Protein AF-A0A934EP10-F1 (afdb_monomer)

Secondary structure (DSSP, 8-state):
-----SB--B----EEEEEESSSS--EEEEEEEEEETTEEEEEES-----TT-EEEEEEE-SSSS-EEEEEEEEEEEEEPSTT-EEEEEEEPP--HHHHHHHHHHHHHHHT--GGGGTSB-------------PPP----PPPP----------------------PPP---------PPPPPHHHHHHHHHHH----------------------S---SSSHHHHHHHHHHHHHHHHHHHHHHHHHHHHHHHHHHHHHHT-TT----PPPPPPPPPP-----------------------PPPP--------------PPPP--------PPP---------EEEEEEEESSHHHHHHHHHHHHTT-TT-EEEE-SS-EEEEEEESSHHHHHHHHHHHHHHH----EEEE--

Foldseek 3Di:
DPPDDFWDKDQFWFKKWKFFPPDDTDIAIWIFRIDALFWTKTKGLDPPDDFFTKMWIWAQAPADRDIAIFIWTFHDWDDDPDNIIITIITTDDDDPVSSQSVLVRRCRRRVNDSVNRVDGPPPPVPDDPPPDDDDDDDDDDDDDDDDDDDDDDDDDDDDDDDDDDDDDDDDDDDDDDDDDPDPPVVVVVVVVVPPDPDPPDPDDDDDDPDPDDDDDDPDPPPPVVVVVVVVVVVVVVVVVVVVVVVVVVVVVVVVVVVVVVPPPPPPPPDDDDDDDDDDDDDDDDDDDDDDDDDDDDDDDDDDDDDDDDDDDDDDDDDDDDDDDDDDDDDDDDDPPPPPPPQQWKKKWQDKHQDPVVVVVVQVVVCVVQVQWDWDDDPRIIIIIGTDNDPVRSVVVQVVSCVPVVGGIDMDTDD

Nearest PDB structures (foldseek):
  4rt1-assembly1_A  TM=7.008E-01  e=7.789E-05  Pseudomonas aeruginosa PAO1
  4rt0-assembly1_A  TM=6.721E-01  e=6.984E-05  Pseudomonas aeruginosa PAO1
  4xrn-assembly2_B  TM=7.118E-01  e=2.450E-04  Pseudomonas aeruginosa PAO1
  2vc1-assembly1_B  TM=4.754E-01  e=9.918E-02  Mycobacterium tuberculosis H37Rv
  2w29-assembly1_B  TM=4.720E-01  e=1.234E-01  Mycobacterium tuberculosis H37Rv

pLDDT: mean 71.29, std 24.81, range [30.69, 98.38]

Sequence (414 aa):
MPNRRAFQRFDVITVLEFKLLTAIAATFTGITRNFSYEGFCLETQCVTFEPGDSLEVSLRHPHHDLTVSVPALVVWKKNAEKFAYLMGIKLKETELDTRLRMLEIMSAAGEVPVDSFLSEGSDDGTGKEETGVQIPQLSLQPADKAASEPAETVDVDTGVEAFRDEKPLSIQEGLFTGKKPVSAFDEVLRQAQAEGPDDEDMINDEPLESDMPWPKADAAEEKTAHATNVLTKLIGNRMLIYSSSTLVLLAVLIYTLSLIIKSPDISIKSPVPVPAPSTSPQEEALIRPVPPAEIAGTDKAEAPAVQPPDEQHVSTTESSKPIEQDVPAASQQPPVISVKDDKAQYVQVGAWRNPENAKEMLQKIKELYPDAYLVSGTKLIKVKIPVKDKTQGNRIIKDIEGKFNIKPMLTPEK

Structure (mmCIF, N/CA/C/O backbone):
data_AF-A0A934EP10-F1
#
_entry.id   AF-A0A934EP10-F1
#
loop_
_atom_site.group_PDB
_atom_site.id
_atom_site.type_symbol
_atom_site.label_atom_id
_atom_site.label_alt_id
_atom_site.label_comp_id
_atom_site.label_asym_id
_atom_site.label_entity_id
_atom_site.label_seq_id
_atom_site.pdbx_PDB_ins_code
_atom_site.Cartn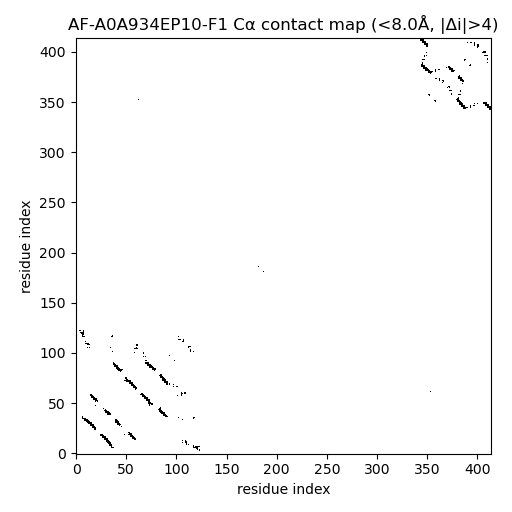_x
_atom_site.Cartn_y
_atom_site.Cartn_z
_atom_site.occupancy
_atom_site.B_iso_or_equiv
_atom_site.auth_seq_id
_atom_site.auth_comp_id
_atom_site.auth_asym_id
_atom_site.auth_atom_id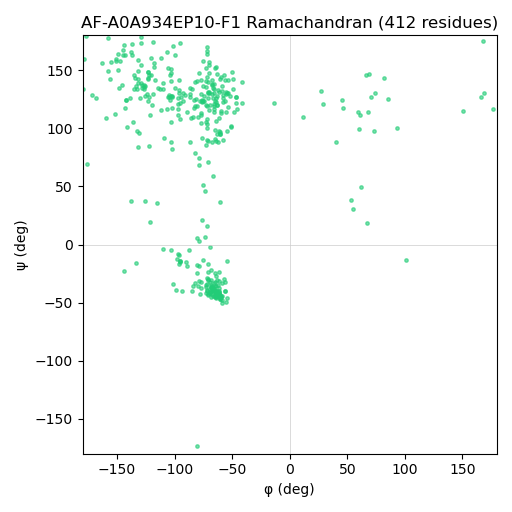
_atom_site.pdbx_PDB_model_num
ATOM 1 N N . MET A 1 1 ? -11.959 -6.421 36.393 1.00 54.28 1 MET A N 1
ATOM 2 C CA . MET A 1 1 ? -10.977 -7.386 35.857 1.00 54.28 1 MET A CA 1
ATOM 3 C C . MET A 1 1 ? -10.060 -6.644 34.898 1.00 54.28 1 MET A C 1
ATOM 5 O O . MET A 1 1 ? -10.582 -5.821 34.151 1.00 54.28 1 MET A O 1
ATOM 9 N N . PRO A 1 2 ? -8.733 -6.833 34.960 1.00 69.25 2 PRO A N 1
ATOM 10 C CA . PRO A 1 2 ? -7.817 -6.200 34.016 1.00 69.25 2 PRO A CA 1
ATOM 11 C C . PRO A 1 2 ? -8.126 -6.687 32.595 1.00 69.25 2 PRO A C 1
ATOM 13 O O . PRO A 1 2 ? -8.324 -7.879 32.375 1.00 69.25 2 PRO A O 1
ATOM 16 N N . ASN A 1 3 ? -8.216 -5.751 31.653 1.00 82.06 3 ASN A N 1
ATOM 17 C CA . ASN A 1 3 ? -8.498 -6.020 30.246 1.00 82.06 3 ASN A CA 1
ATOM 18 C C . ASN A 1 3 ? -7.252 -6.654 29.600 1.00 82.06 3 ASN A C 1
ATOM 20 O O . ASN A 1 3 ? -6.384 -5.939 29.096 1.00 82.06 3 ASN A O 1
ATOM 24 N N . ARG A 1 4 ? -7.116 -7.981 29.720 1.00 84.69 4 ARG A N 1
ATOM 25 C CA . ARG A 1 4 ? -6.056 -8.749 29.054 1.00 84.69 4 ARG A CA 1
ATOM 26 C C . ARG A 1 4 ? -6.342 -8.814 27.557 1.00 84.69 4 ARG A C 1
ATOM 28 O O . ARG A 1 4 ? -7.497 -8.872 27.141 1.00 84.69 4 ARG A O 1
ATOM 35 N N . ARG A 1 5 ? -5.287 -8.768 26.748 1.00 86.31 5 ARG A N 1
ATOM 36 C CA . ARG A 1 5 ? -5.407 -8.850 25.288 1.00 86.31 5 ARG A CA 1
ATOM 37 C C . ARG A 1 5 ? -5.699 -10.298 24.898 1.00 86.31 5 ARG A C 1
ATOM 39 O O . ARG A 1 5 ? -5.059 -11.194 25.427 1.00 86.31 5 ARG A O 1
ATOM 46 N N . ALA A 1 6 ? -6.634 -10.507 23.974 1.00 90.12 6 ALA A N 1
ATOM 47 C CA . ALA A 1 6 ? -6.948 -11.842 23.460 1.00 90.12 6 ALA A CA 1
ATOM 48 C C . ALA A 1 6 ? -5.926 -12.330 22.415 1.00 90.12 6 ALA A C 1
ATOM 50 O O . ALA A 1 6 ? -5.645 -13.521 22.326 1.00 90.12 6 ALA A O 1
ATOM 51 N N . PHE A 1 7 ? -5.339 -11.403 21.651 1.00 91.69 7 PHE A N 1
ATOM 52 C CA . PHE A 1 7 ? -4.449 -11.714 20.530 1.00 91.69 7 PHE A CA 1
ATOM 53 C C . PHE A 1 7 ? -3.078 -11.066 20.696 1.00 91.69 7 PHE A C 1
ATOM 55 O O . PHE A 1 7 ? -2.964 -9.917 21.148 1.00 91.69 7 PHE A O 1
ATOM 62 N N . GLN A 1 8 ? -2.046 -11.797 20.274 1.00 93.12 8 GLN A N 1
ATOM 63 C CA . GLN A 1 8 ? -0.685 -11.287 20.178 1.00 93.12 8 GLN A CA 1
ATOM 64 C C . GLN A 1 8 ? -0.605 -10.147 19.149 1.00 93.12 8 GLN A C 1
ATOM 66 O O . GLN A 1 8 ? -1.341 -10.107 18.160 1.00 93.12 8 GLN A O 1
ATOM 71 N N . ARG A 1 9 ? 0.274 -9.175 19.416 1.00 95.06 9 ARG A N 1
ATOM 72 C CA . ARG A 1 9 ? 0.557 -8.057 18.512 1.00 95.06 9 ARG A CA 1
ATOM 73 C C . ARG A 1 9 ? 1.951 -8.204 17.940 1.00 95.06 9 ARG A C 1
ATOM 75 O O . ARG A 1 9 ? 2.881 -8.502 18.678 1.00 95.06 9 ARG A O 1
ATOM 82 N N . PHE A 1 10 ? 2.067 -7.909 16.657 1.00 96.25 10 PHE A N 1
ATOM 83 C CA . PHE A 1 10 ? 3.323 -7.907 15.926 1.00 96.25 10 PHE A CA 1
ATOM 84 C C . PHE A 1 10 ? 3.604 -6.496 15.429 1.00 96.25 10 PHE A C 1
ATOM 86 O O . PHE A 1 10 ? 2.681 -5.793 15.003 1.00 96.25 10 PHE A O 1
ATOM 93 N N . ASP A 1 11 ? 4.864 -6.082 15.466 1.00 96.94 11 ASP A N 1
ATOM 94 C CA . ASP A 1 11 ? 5.296 -4.771 14.986 1.00 96.94 11 ASP A CA 1
ATOM 95 C C . ASP A 1 11 ? 5.412 -4.778 13.457 1.00 96.94 11 ASP A C 1
ATOM 97 O O . ASP A 1 11 ? 6.489 -4.837 12.873 1.00 96.94 11 ASP A O 1
ATOM 101 N N . VAL A 1 12 ? 4.254 -4.749 12.797 1.00 95.81 12 VAL A N 1
ATOM 102 C CA . VAL A 1 12 ? 4.137 -4.718 11.337 1.00 95.81 12 VAL A CA 1
ATOM 103 C C . VAL A 1 12 ? 3.934 -3.281 10.874 1.00 95.81 12 VAL A C 1
ATOM 105 O O . VAL A 1 12 ? 2.944 -2.635 11.238 1.00 95.81 12 VAL A O 1
ATOM 108 N N . ILE A 1 13 ? 4.851 -2.792 10.037 1.00 96.00 13 ILE A N 1
ATOM 109 C CA . ILE A 1 13 ? 4.809 -1.444 9.465 1.00 96.00 13 ILE A CA 1
ATOM 110 C C . ILE A 1 13 ? 4.337 -1.519 8.014 1.00 96.00 13 ILE A C 1
ATOM 112 O O . ILE A 1 13 ? 5.092 -1.887 7.118 1.00 96.00 13 ILE A O 1
ATOM 116 N N . THR A 1 14 ? 3.094 -1.113 7.764 1.00 95.38 14 THR A N 1
ATOM 117 C CA . THR A 1 14 ? 2.531 -1.005 6.416 1.00 95.38 14 THR A CA 1
ATOM 118 C C . THR A 1 14 ? 1.839 0.336 6.205 1.00 95.38 14 THR A C 1
ATOM 120 O O . THR A 1 14 ? 1.321 0.946 7.143 1.00 95.38 14 THR A O 1
ATOM 123 N N . VAL A 1 15 ? 1.853 0.816 4.961 1.00 95.62 15 VAL A N 1
ATOM 124 C CA . VAL A 1 15 ? 1.136 2.028 4.555 1.00 95.62 15 VAL A CA 1
ATOM 125 C C . VAL A 1 15 ? -0.284 1.637 4.180 1.00 95.62 15 VAL A C 1
ATOM 127 O O . VAL A 1 15 ? -0.488 0.736 3.368 1.00 95.62 15 VAL A O 1
ATOM 130 N N . LEU A 1 16 ? -1.260 2.344 4.735 1.00 97.06 16 LEU A N 1
ATOM 131 C CA . LEU A 1 16 ? -2.670 2.111 4.457 1.00 97.06 16 LEU A CA 1
ATOM 132 C C . LEU A 1 16 ? -3.398 3.398 4.086 1.00 97.06 16 LEU A C 1
ATOM 134 O O . LEU A 1 16 ? -2.994 4.504 4.456 1.00 97.06 16 LEU A O 1
ATOM 138 N N . GLU A 1 17 ? -4.479 3.227 3.339 1.00 97.50 17 GLU A N 1
ATOM 139 C CA . GLU A 1 17 ? -5.422 4.282 2.988 1.00 97.50 17 GLU A CA 1
ATOM 140 C C . GLU A 1 17 ? -6.674 4.117 3.849 1.00 97.50 17 GLU A C 1
ATOM 142 O O . GLU A 1 17 ? -7.053 2.999 4.184 1.00 97.50 17 GLU A O 1
ATOM 147 N N . PHE A 1 18 ? -7.328 5.202 4.245 1.00 96.56 18 PHE A N 1
ATOM 148 C CA . PHE A 1 18 ? -8.564 5.111 5.016 1.00 96.56 18 PHE A CA 1
ATOM 149 C C . PHE A 1 18 ? -9.510 6.271 4.738 1.00 96.56 18 PHE A C 1
ATOM 151 O O . PHE A 1 18 ? -9.088 7.380 4.404 1.00 96.56 18 PHE A O 1
ATOM 158 N N . LYS A 1 19 ? -10.808 5.998 4.858 1.00 95.81 19 LYS A N 1
ATOM 159 C CA . LYS A 1 19 ? -11.891 6.944 4.573 1.00 95.81 19 LYS A CA 1
ATOM 160 C C . LYS A 1 19 ? -12.859 6.986 5.744 1.00 95.81 19 LYS A C 1
ATOM 162 O O . LYS A 1 19 ? -13.189 5.947 6.315 1.00 95.81 19 LYS A O 1
ATOM 167 N N . LEU A 1 20 ? -13.319 8.181 6.101 1.00 94.44 20 LEU A N 1
ATOM 168 C CA . LEU A 1 20 ? -14.369 8.344 7.102 1.00 94.44 20 LEU A CA 1
ATOM 169 C C . LEU A 1 20 ? -15.723 8.006 6.464 1.00 94.44 20 LEU A C 1
ATOM 171 O O . LEU A 1 20 ? -16.043 8.539 5.405 1.00 94.44 20 LEU A O 1
ATOM 175 N N . LEU A 1 21 ? -16.521 7.145 7.099 1.00 92.31 21 LEU A N 1
ATOM 176 C CA . LEU A 1 21 ? -17.813 6.722 6.538 1.00 92.31 21 LEU A CA 1
ATOM 177 C C . LEU A 1 21 ? -18.928 7.765 6.728 1.00 92.31 21 LEU A C 1
ATOM 179 O O . LEU A 1 21 ? -19.949 7.701 6.051 1.00 92.31 21 LEU A O 1
ATOM 183 N N . THR A 1 22 ? -18.756 8.714 7.652 1.00 86.12 22 THR A N 1
ATOM 184 C CA . THR A 1 22 ? -19.791 9.683 8.052 1.00 86.12 22 THR A CA 1
ATOM 185 C C . THR A 1 22 ? -19.711 11.030 7.332 1.00 86.12 22 THR A C 1
ATOM 187 O O . THR A 1 22 ? -20.669 11.799 7.395 1.00 86.12 22 THR A O 1
ATOM 190 N N . ALA A 1 23 ? -18.605 11.340 6.650 1.00 77.94 23 ALA A N 1
ATOM 191 C CA . ALA A 1 23 ? -18.378 12.641 6.023 1.00 77.94 23 ALA A CA 1
ATOM 192 C C . ALA A 1 23 ? -17.962 12.512 4.552 1.00 77.94 23 ALA A C 1
ATOM 194 O O . ALA A 1 23 ? -17.724 11.420 4.043 1.00 77.94 23 ALA A O 1
ATOM 195 N N . ILE A 1 24 ? -17.873 13.661 3.872 1.00 75.56 24 ILE A N 1
ATOM 196 C CA . ILE A 1 24 ? -17.391 13.781 2.490 1.00 75.56 24 ILE A CA 1
ATOM 197 C C . ILE A 1 24 ? -16.094 12.975 2.345 1.00 75.56 24 ILE A C 1
ATOM 199 O O . ILE A 1 24 ? -15.171 13.156 3.138 1.00 75.56 24 ILE A O 1
ATOM 203 N N . ALA A 1 25 ? -16.069 12.087 1.345 1.00 76.69 25 ALA A N 1
ATOM 204 C CA . ALA A 1 25 ? -15.118 10.990 1.152 1.00 76.69 25 ALA A CA 1
ATOM 205 C C . ALA A 1 25 ? -13.669 11.435 0.861 1.00 76.69 25 ALA A C 1
ATOM 207 O O . ALA A 1 25 ? -13.086 11.102 -0.173 1.00 76.69 25 ALA A O 1
ATOM 208 N N . ALA A 1 26 ? -13.061 12.189 1.773 1.00 91.88 26 ALA A N 1
ATOM 209 C CA . ALA A 1 26 ? -11.630 12.415 1.773 1.00 91.88 26 ALA A CA 1
ATOM 210 C C . ALA A 1 26 ? -10.924 11.091 2.093 1.00 91.88 26 ALA A C 1
ATOM 212 O O . ALA A 1 26 ? -11.273 10.387 3.043 1.00 91.88 26 ALA A O 1
ATOM 213 N N . THR A 1 27 ? -9.945 10.746 1.259 1.00 95.31 27 THR A N 1
ATOM 214 C CA . THR A 1 27 ? -9.073 9.593 1.486 1.00 95.31 27 THR A CA 1
ATOM 215 C C . THR A 1 27 ? -7.819 10.081 2.184 1.00 95.31 27 THR A C 1
ATOM 217 O O . THR A 1 27 ? -7.170 11.018 1.721 1.00 95.31 27 THR A O 1
ATOM 220 N N . PHE A 1 28 ? -7.495 9.450 3.302 1.00 95.94 28 PHE A N 1
ATOM 221 C CA . PHE A 1 28 ? -6.326 9.749 4.112 1.00 95.94 28 PHE A CA 1
ATOM 222 C C . PHE A 1 28 ? -5.341 8.587 4.046 1.00 95.94 28 PHE A C 1
ATOM 224 O O . PHE A 1 28 ? -5.708 7.465 3.706 1.00 95.94 28 PHE A O 1
ATOM 231 N N . THR A 1 29 ? -4.086 8.856 4.388 1.00 96.94 29 THR A N 1
ATOM 232 C CA . THR A 1 29 ? -3.020 7.852 4.443 1.00 96.94 29 THR A CA 1
ATOM 233 C C . THR A 1 29 ? -2.396 7.808 5.829 1.00 96.94 29 THR A C 1
ATOM 235 O O . THR A 1 29 ? -2.318 8.825 6.529 1.00 96.94 29 THR A O 1
ATOM 238 N N . GLY A 1 30 ? -1.938 6.631 6.234 1.00 96.81 30 GLY A N 1
ATOM 239 C CA . GLY A 1 30 ? -1.273 6.422 7.514 1.00 96.81 30 GLY A CA 1
ATOM 240 C C . GLY A 1 30 ? -0.405 5.175 7.501 1.00 96.81 30 GLY A C 1
ATOM 241 O O . GLY A 1 30 ? -0.322 4.475 6.492 1.00 96.81 30 GLY A O 1
ATOM 242 N N . ILE A 1 31 ? 0.272 4.934 8.618 1.00 96.69 31 ILE A N 1
ATOM 243 C CA . ILE A 1 31 ? 1.222 3.834 8.781 1.00 96.69 31 ILE A CA 1
ATOM 244 C C . ILE A 1 31 ? 0.823 3.017 10.008 1.00 96.69 31 ILE A C 1
ATOM 246 O O . ILE A 1 31 ? 0.497 3.586 11.049 1.00 96.69 31 ILE A O 1
ATOM 250 N N . THR A 1 32 ? 0.847 1.692 9.914 1.00 97.44 32 THR A N 1
ATOM 251 C CA . THR A 1 32 ? 0.655 0.828 11.085 1.00 97.44 32 THR A CA 1
ATOM 252 C C . THR A 1 32 ? 1.926 0.769 11.931 1.00 97.44 32 THR A C 1
ATOM 254 O O . THR A 1 32 ? 3.036 0.736 11.407 1.00 97.44 32 THR A O 1
ATOM 257 N N . ARG A 1 33 ? 1.780 0.761 13.257 1.00 96.31 33 ARG A N 1
ATOM 258 C CA . ARG A 1 33 ? 2.892 0.534 14.199 1.00 96.31 33 ARG A CA 1
ATOM 259 C C . ARG A 1 33 ? 2.938 -0.898 14.707 1.00 96.31 33 ARG A C 1
ATOM 261 O O . ARG A 1 33 ? 4.011 -1.454 14.862 1.00 96.31 33 ARG A O 1
ATOM 268 N N . ASN A 1 34 ? 1.764 -1.458 14.970 1.00 96.25 34 ASN A N 1
ATOM 269 C CA . ASN A 1 34 ? 1.581 -2.855 15.325 1.00 96.25 34 ASN A CA 1
ATOM 270 C C . ASN A 1 34 ? 0.246 -3.349 14.789 1.00 96.25 34 ASN A C 1
ATOM 272 O O . ASN A 1 34 ? -0.662 -2.545 14.570 1.00 96.25 34 ASN A O 1
ATOM 276 N N . PHE A 1 35 ? 0.130 -4.658 14.619 1.00 97.06 35 PHE A N 1
ATOM 277 C CA . PHE A 1 35 ? -1.041 -5.335 14.088 1.00 97.06 35 PHE A CA 1
ATOM 278 C C . PHE A 1 35 ? -1.381 -6.578 14.922 1.00 97.06 35 PHE A C 1
ATOM 280 O O . PHE A 1 35 ? -0.498 -7.253 15.446 1.00 97.06 35 PHE A O 1
ATOM 287 N N . SER A 1 36 ? -2.674 -6.864 15.048 1.00 95.81 36 SER A N 1
ATOM 288 C CA . SER A 1 36 ? -3.255 -8.081 15.625 1.00 95.81 36 SER A CA 1
ATOM 289 C C . SER A 1 36 ? -4.531 -8.439 14.868 1.00 95.81 36 SER A C 1
ATOM 291 O O . SER A 1 36 ? -5.089 -7.598 14.162 1.00 95.81 36 SER A O 1
ATOM 293 N N . TYR A 1 37 ? -5.044 -9.649 15.081 1.00 93.69 37 TYR A N 1
ATOM 294 C CA . TYR A 1 37 ? -6.259 -10.130 14.421 1.00 93.69 37 TYR A CA 1
ATOM 295 C C . TYR A 1 37 ? -7.495 -9.226 14.627 1.00 93.69 37 TYR A C 1
ATOM 297 O O . TYR A 1 37 ? -8.321 -9.082 13.728 1.00 93.69 37 TYR A O 1
ATOM 305 N N . GLU A 1 38 ? -7.614 -8.559 15.780 1.00 95.50 38 GLU A N 1
ATOM 306 C CA . GLU A 1 38 ? -8.748 -7.670 16.092 1.00 95.50 38 GLU A CA 1
ATOM 307 C C . GLU A 1 38 ? -8.550 -6.206 15.683 1.00 95.50 38 GLU A C 1
ATOM 309 O O . GLU A 1 38 ? -9.499 -5.416 15.714 1.00 95.50 38 GLU A O 1
ATOM 314 N N . GLY A 1 39 ? -7.325 -5.785 15.375 1.00 97.00 39 GLY A N 1
ATOM 315 C CA . GLY A 1 39 ? -7.019 -4.363 15.296 1.00 97.00 39 GLY A CA 1
ATOM 316 C C . GLY A 1 39 ? -5.542 -4.029 15.220 1.00 97.00 39 GLY A C 1
ATOM 317 O O . GLY A 1 39 ? -4.672 -4.888 15.336 1.00 97.00 39 GLY A O 1
ATOM 318 N N . PHE A 1 40 ? -5.256 -2.745 15.054 1.00 97.62 40 PHE A N 1
ATOM 319 C CA . PHE A 1 40 ? -3.898 -2.239 14.881 1.00 97.62 40 PHE A CA 1
ATOM 320 C C . PHE A 1 40 ? -3.746 -0.822 15.439 1.00 97.62 40 PHE A C 1
ATOM 322 O O . PHE A 1 40 ? -4.727 -0.126 15.711 1.00 97.62 40 PHE A O 1
ATOM 329 N N . CYS A 1 41 ? -2.501 -0.394 15.630 1.00 97.69 41 CYS A N 1
ATOM 330 C CA . CYS A 1 41 ? -2.171 0.987 15.970 1.00 97.69 41 CYS A CA 1
ATOM 331 C C . CYS A 1 41 ? -1.828 1.759 14.692 1.00 97.69 41 CYS A C 1
ATOM 333 O O . CYS A 1 41 ? -0.915 1.367 13.966 1.00 97.69 41 CYS A O 1
ATOM 335 N N . LEU A 1 42 ? -2.558 2.838 14.424 1.00 97.62 42 LEU A N 1
ATOM 336 C CA . LEU A 1 42 ? -2.409 3.700 13.258 1.00 97.62 42 LEU A CA 1
ATOM 337 C C . LEU A 1 42 ? -1.695 4.993 13.635 1.00 97.62 42 LEU A C 1
ATOM 339 O O . LEU A 1 42 ? -2.146 5.713 14.521 1.00 97.62 42 LEU A O 1
ATOM 343 N N . GLU A 1 43 ? -0.642 5.330 12.906 1.00 97.38 43 GLU A N 1
ATOM 344 C CA . GLU A 1 43 ? -0.019 6.645 12.928 1.00 97.38 43 GLU A CA 1
ATOM 345 C C . GLU A 1 43 ? -0.439 7.459 11.705 1.00 97.38 43 GLU A C 1
ATOM 347 O O . GLU A 1 43 ? -0.307 7.017 10.560 1.00 97.38 43 GLU A O 1
ATOM 352 N N . THR A 1 44 ? -0.943 8.670 11.931 1.00 96.69 44 THR A N 1
ATOM 353 C CA . THR A 1 44 ? -1.333 9.585 10.852 1.00 96.69 44 THR A CA 1
ATOM 354 C C . THR A 1 44 ? -1.189 11.043 11.273 1.00 96.69 44 THR A C 1
ATOM 356 O O . THR A 1 44 ? -1.184 11.371 12.454 1.00 96.69 44 THR A O 1
ATOM 359 N N . GLN A 1 45 ? -1.109 11.942 10.295 1.00 95.38 45 GLN A N 1
ATOM 360 C CA . GLN A 1 45 ? -1.140 13.391 10.515 1.00 95.38 45 GLN A CA 1
ATOM 361 C C . GLN A 1 45 ? -2.572 13.948 10.531 1.00 95.38 45 GLN A C 1
ATOM 363 O O . GLN A 1 45 ? -2.775 15.138 10.770 1.00 95.38 45 GLN A O 1
ATOM 368 N N . CYS A 1 46 ? -3.580 13.111 10.258 1.00 91.06 46 CYS A N 1
ATOM 369 C CA . CYS A 1 46 ? -4.958 13.568 10.199 1.00 91.06 46 CYS A CA 1
ATOM 370 C C . CYS A 1 46 ? -5.551 13.797 11.597 1.00 91.06 46 CYS A C 1
ATOM 372 O O . CYS A 1 46 ? -5.587 12.893 12.431 1.00 91.06 46 CYS A O 1
ATOM 374 N N . VAL A 1 47 ? -6.051 15.014 11.830 1.00 89.75 47 VAL A N 1
ATOM 375 C CA . VAL A 1 47 ? -6.601 15.450 13.125 1.00 89.75 47 VAL A CA 1
ATOM 376 C C . VAL A 1 47 ? -8.095 15.150 13.258 1.00 89.75 47 VAL A C 1
ATOM 378 O O . VAL A 1 47 ? -8.608 15.150 14.370 1.00 89.75 47 VAL A O 1
ATOM 381 N N . THR A 1 48 ? -8.800 14.903 12.152 1.00 91.56 48 THR A N 1
ATOM 382 C CA . THR A 1 48 ? -10.273 14.958 12.106 1.00 91.56 48 THR A CA 1
ATOM 383 C C . THR A 1 48 ? -10.988 13.778 12.753 1.00 91.56 48 THR A C 1
ATOM 385 O O . THR A 1 48 ? -12.191 13.859 12.945 1.00 91.56 48 THR A O 1
ATOM 388 N N . PHE A 1 49 ? -10.282 12.689 13.051 1.00 93.62 49 PHE A N 1
ATOM 389 C CA . PHE A 1 49 ? -10.882 11.461 13.570 1.00 93.62 49 PHE A CA 1
ATOM 390 C C . PHE A 1 49 ? -11.014 11.502 15.085 1.00 93.62 49 PHE A C 1
ATOM 392 O O . PHE A 1 49 ? -10.046 11.837 15.764 1.00 93.62 49 PHE A O 1
ATOM 399 N N . GLU A 1 50 ? -12.159 11.102 15.616 1.00 95.88 50 GLU A N 1
ATOM 400 C CA . GLU A 1 50 ? -12.418 10.985 17.047 1.00 95.88 50 GLU A CA 1
ATOM 401 C C . GLU A 1 50 ? -12.728 9.530 17.445 1.00 95.88 50 GLU A C 1
ATOM 403 O O . GLU A 1 50 ? -13.191 8.733 16.623 1.00 95.88 50 GLU A O 1
ATOM 408 N N . PRO A 1 51 ? -12.454 9.124 18.701 1.00 97.56 51 PRO A N 1
ATOM 409 C CA . PRO A 1 51 ? -12.867 7.814 19.198 1.00 97.56 51 PRO A CA 1
ATOM 410 C C . PRO A 1 51 ? -14.376 7.588 19.012 1.00 97.56 51 PRO A C 1
ATOM 412 O O . PRO A 1 51 ? -15.189 8.420 19.402 1.00 97.56 51 PRO A O 1
ATOM 415 N N . GLY A 1 52 ? -14.746 6.447 18.435 1.00 97.19 52 GLY A N 1
ATOM 416 C CA . GLY A 1 52 ? -16.113 6.109 18.033 1.00 97.19 52 GLY A CA 1
ATOM 417 C C . GLY A 1 52 ? -16.387 6.287 16.537 1.00 97.19 52 GLY A C 1
ATOM 418 O O . GLY A 1 52 ? -17.376 5.745 16.038 1.00 97.19 52 GLY A O 1
ATOM 419 N N . ASP A 1 53 ? -15.506 6.963 15.798 1.00 96.81 53 ASP A N 1
ATOM 420 C CA . ASP A 1 53 ? -15.671 7.127 14.357 1.00 96.81 53 ASP A CA 1
ATOM 421 C C . ASP A 1 53 ? -15.544 5.796 13.616 1.00 96.81 53 ASP A C 1
ATOM 423 O O . ASP A 1 53 ? -14.626 5.001 13.845 1.00 96.81 53 ASP A O 1
ATOM 427 N N . SER A 1 54 ? -16.476 5.569 12.688 1.00 96.94 54 SER A N 1
ATOM 428 C CA . SER A 1 54 ? -16.433 4.437 11.765 1.00 96.94 54 SER A CA 1
ATOM 429 C C . SER A 1 54 ? -15.696 4.826 10.491 1.00 96.94 54 SER A C 1
ATOM 431 O O . SER A 1 54 ? -16.028 5.815 9.836 1.00 96.94 54 SER A O 1
ATOM 433 N N . LEU A 1 55 ? -14.721 4.009 10.121 1.00 96.75 55 LEU A N 1
ATOM 434 C CA . LEU A 1 55 ? -13.870 4.227 8.960 1.00 96.75 55 LEU A CA 1
ATOM 435 C C . LEU A 1 55 ? -13.762 2.960 8.117 1.00 96.75 55 LEU A C 1
ATOM 437 O O . LEU A 1 55 ? -13.992 1.854 8.599 1.00 96.75 55 LEU A O 1
ATOM 441 N N . GLU A 1 56 ? -13.404 3.131 6.856 1.00 97.44 56 GLU A N 1
ATOM 442 C CA . GLU A 1 56 ? -13.039 2.050 5.948 1.00 97.44 56 GLU A CA 1
ATOM 44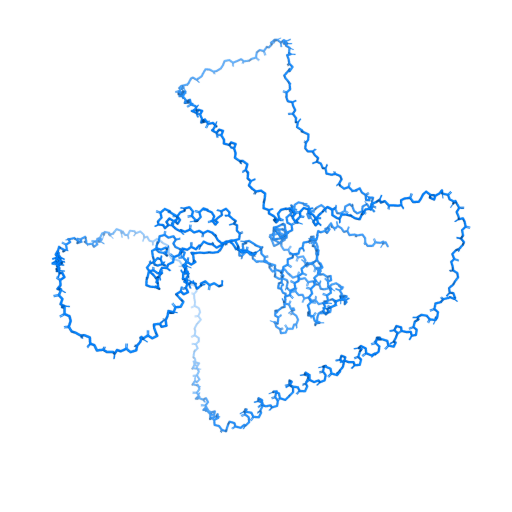3 C C . GLU A 1 56 ? -11.526 2.096 5.737 1.00 97.44 56 GLU A C 1
ATOM 445 O O . GLU A 1 56 ? -11.003 3.088 5.229 1.00 97.44 56 GLU A O 1
ATOM 450 N N . VAL A 1 57 ? -10.821 1.047 6.161 1.00 97.62 57 VAL A N 1
ATOM 451 C CA . VAL A 1 57 ? -9.372 0.888 5.976 1.00 97.62 57 VAL A CA 1
ATOM 452 C C . VAL A 1 57 ? -9.137 0.111 4.697 1.00 97.62 57 VAL A C 1
ATOM 454 O O . VAL A 1 57 ? -9.707 -0.955 4.532 1.00 97.62 57 VAL A O 1
ATOM 457 N N . SER A 1 58 ? -8.268 0.589 3.820 1.00 97.69 58 SER A N 1
ATOM 458 C CA . SER A 1 58 ? -7.799 -0.133 2.641 1.00 97.69 58 SER A CA 1
ATOM 459 C C . SER A 1 58 ? -6.320 -0.478 2.799 1.00 97.69 58 SER A C 1
ATOM 461 O O . SER A 1 58 ? -5.457 0.399 2.881 1.00 97.69 58 SER A O 1
ATOM 463 N N . LEU A 1 59 ? -6.043 -1.775 2.861 1.00 97.06 59 LEU A N 1
ATOM 464 C CA . LEU A 1 59 ? -4.720 -2.367 3.010 1.00 97.06 59 LEU A CA 1
ATOM 465 C C . LEU A 1 59 ? -4.221 -2.834 1.647 1.00 97.06 59 LEU A C 1
ATOM 467 O O . LEU A 1 59 ? -4.967 -3.471 0.906 1.00 97.06 59 LEU A O 1
ATOM 471 N N . ARG A 1 60 ? -2.961 -2.542 1.321 1.00 96.50 60 ARG A N 1
ATOM 472 C CA . ARG A 1 60 ? -2.321 -2.946 0.062 1.00 96.50 60 ARG A CA 1
ATOM 473 C C . ARG A 1 60 ? -1.184 -3.920 0.319 1.00 96.50 60 ARG A C 1
ATOM 475 O O . ARG A 1 60 ? -0.350 -3.677 1.189 1.00 96.50 60 ARG A O 1
ATOM 482 N N . HIS A 1 61 ? -1.123 -4.987 -0.471 1.00 96.50 61 HIS A N 1
ATOM 483 C CA . HIS A 1 61 ? -0.031 -5.948 -0.389 1.00 96.50 61 HIS A CA 1
ATOM 484 C C . HIS A 1 61 ? 1.302 -5.302 -0.814 1.00 96.50 61 HIS A C 1
ATOM 486 O O . HIS A 1 61 ? 1.366 -4.610 -1.834 1.00 96.50 61 HIS A O 1
ATOM 492 N N . PRO A 1 62 ? 2.418 -5.561 -0.111 1.00 92.81 62 PRO A N 1
ATOM 493 C CA . PRO A 1 62 ? 3.727 -4.982 -0.440 1.00 92.81 62 PRO A CA 1
ATOM 494 C C . PRO A 1 62 ? 4.363 -5.506 -1.739 1.00 92.81 62 PRO A C 1
ATOM 496 O O . PRO A 1 62 ? 5.430 -5.038 -2.133 1.00 92.81 62 PRO A O 1
ATOM 499 N N . HIS A 1 63 ? 3.739 -6.448 -2.443 1.00 92.50 63 HIS A N 1
ATOM 500 C CA . HIS A 1 63 ? 4.344 -7.174 -3.575 1.00 92.50 63 HIS A CA 1
ATOM 501 C C . HIS A 1 63 ? 3.357 -7.483 -4.703 1.00 92.50 63 HIS A C 1
ATOM 503 O O . HIS A 1 63 ? 3.788 -7.643 -5.842 1.00 92.50 63 HIS A O 1
ATOM 509 N N . HIS A 1 64 ? 2.058 -7.512 -4.406 1.00 92.81 64 HIS A N 1
ATOM 510 C CA . HIS A 1 64 ? 0.993 -7.801 -5.358 1.00 92.81 64 HIS A CA 1
ATOM 511 C C . HIS A 1 64 ? 0.024 -6.621 -5.434 1.00 92.81 64 HIS A C 1
ATOM 513 O O . HIS A 1 64 ? -0.076 -5.837 -4.492 1.00 92.81 64 HIS A O 1
ATOM 519 N N . ASP A 1 65 ? -0.752 -6.534 -6.512 1.00 93.25 65 ASP A N 1
ATOM 520 C CA . ASP A 1 65 ? -1.827 -5.539 -6.656 1.00 93.25 65 ASP A CA 1
ATOM 521 C C . ASP A 1 65 ? -3.086 -5.907 -5.840 1.00 93.25 65 ASP A C 1
ATOM 523 O O . ASP A 1 65 ? -4.193 -5.434 -6.104 1.00 93.25 65 ASP A O 1
ATOM 527 N N . LEU A 1 66 ? -2.927 -6.753 -4.818 1.00 95.06 66 LEU A N 1
ATOM 528 C CA . LEU A 1 66 ? -3.987 -7.139 -3.901 1.00 95.06 66 LEU A CA 1
ATOM 529 C C . LEU A 1 66 ? -4.275 -5.984 -2.935 1.00 95.06 66 LEU A C 1
ATOM 531 O O . LEU A 1 66 ? -3.389 -5.499 -2.228 1.00 95.06 66 LEU A O 1
ATOM 535 N N . THR A 1 67 ? -5.535 -5.554 -2.906 1.00 96.75 67 THR A N 1
ATOM 536 C CA . THR A 1 67 ? -6.044 -4.545 -1.972 1.00 96.75 67 THR A CA 1
ATOM 537 C C . THR A 1 67 ? -7.262 -5.106 -1.249 1.00 96.75 67 THR A C 1
ATOM 539 O O . THR A 1 67 ? -8.124 -5.713 -1.882 1.00 96.75 67 THR A O 1
ATOM 542 N N . VAL A 1 68 ? -7.337 -4.902 0.064 1.00 97.50 68 VAL A N 1
ATOM 543 C CA . VAL A 1 68 ? -8.454 -5.350 0.904 1.00 97.50 68 VAL A CA 1
ATOM 544 C C . VAL A 1 68 ? -9.006 -4.159 1.673 1.00 97.50 68 VAL A C 1
ATOM 546 O O . VAL A 1 68 ? -8.247 -3.462 2.345 1.00 97.50 68 VAL A O 1
ATOM 549 N N . SER A 1 69 ? -10.318 -3.942 1.587 1.00 97.38 69 SER A N 1
ATOM 550 C CA . SER A 1 69 ? -11.017 -2.882 2.317 1.00 97.38 69 SER A CA 1
ATOM 551 C C . SER A 1 69 ? -11.815 -3.475 3.478 1.00 97.38 69 SER A C 1
ATOM 553 O O . SER A 1 69 ? -12.587 -4.412 3.292 1.00 97.38 69 SER A O 1
ATOM 555 N N . VAL A 1 70 ? -11.602 -2.954 4.687 1.00 97.62 70 VAL A N 1
ATOM 556 C CA . VAL A 1 70 ? -12.148 -3.486 5.939 1.00 97.62 70 VAL A CA 1
ATOM 557 C C . VAL A 1 70 ? -12.802 -2.357 6.741 1.00 97.62 70 VAL A C 1
ATOM 559 O O . VAL A 1 70 ? -12.146 -1.348 7.026 1.00 97.62 70 VAL A O 1
ATOM 562 N N . PRO A 1 71 ? -14.075 -2.498 7.151 1.00 97.44 71 PRO A N 1
ATOM 563 C CA . PRO A 1 71 ? -14.701 -1.560 8.067 1.00 97.44 71 PRO A CA 1
ATOM 564 C C . PRO A 1 71 ? -14.055 -1.650 9.454 1.00 97.44 71 PRO A C 1
ATOM 566 O O . PRO A 1 71 ? -13.816 -2.730 9.993 1.00 97.44 71 PRO A O 1
ATOM 569 N N . ALA A 1 72 ? -13.808 -0.501 10.066 1.00 97.94 72 ALA A N 1
ATOM 570 C CA . ALA A 1 72 ? -13.141 -0.391 11.351 1.00 97.94 72 ALA A CA 1
ATOM 571 C C . ALA A 1 72 ? -13.713 0.756 12.197 1.00 97.94 72 ALA A C 1
ATOM 573 O O . ALA A 1 72 ? -14.557 1.539 11.752 1.00 97.94 72 ALA A O 1
ATOM 574 N N . LEU A 1 73 ? -13.274 0.815 13.450 1.00 97.88 73 LEU A N 1
ATOM 575 C CA . LEU A 1 73 ? -13.698 1.772 14.462 1.00 97.88 73 LEU A CA 1
ATOM 576 C C . LEU A 1 73 ? -12.473 2.357 15.171 1.00 97.88 73 LEU A C 1
ATOM 578 O O . LEU A 1 73 ? -11.595 1.607 15.605 1.00 97.88 73 LEU A O 1
ATOM 582 N N . VAL A 1 74 ? -12.429 3.678 15.345 1.00 98.00 74 VAL A N 1
ATOM 583 C CA . VAL A 1 74 ? -11.430 4.316 16.216 1.00 98.00 74 VAL A CA 1
ATOM 584 C C . VAL A 1 74 ? -11.799 4.039 17.673 1.00 98.00 74 VAL A C 1
ATOM 586 O O . VAL A 1 74 ? -12.868 4.425 18.129 1.00 98.00 74 VAL A O 1
ATOM 589 N N . VAL A 1 75 ? -10.927 3.377 18.428 1.00 98.00 75 VAL A N 1
ATOM 590 C CA . VAL A 1 75 ? -11.149 3.058 19.851 1.00 98.00 75 VAL A CA 1
ATOM 591 C C . VAL A 1 75 ? -10.546 4.117 20.762 1.00 98.00 75 VAL A C 1
ATOM 593 O O . VAL A 1 75 ? -11.130 4.477 21.779 1.00 98.00 75 VAL A O 1
ATOM 596 N N . TRP A 1 76 ? -9.361 4.609 20.417 1.00 97.81 76 TRP A N 1
ATOM 597 C CA . TRP A 1 76 ? -8.675 5.648 21.174 1.00 97.81 76 TRP A CA 1
ATOM 598 C C . TRP A 1 76 ? -7.795 6.476 20.247 1.00 97.81 76 TRP A C 1
ATOM 600 O O . TRP A 1 76 ? -7.382 6.009 19.187 1.00 97.81 76 TRP A O 1
ATOM 610 N N . LYS A 1 77 ? -7.486 7.698 20.678 1.00 97.50 77 LYS A N 1
ATOM 611 C CA . LYS A 1 77 ? -6.608 8.644 19.991 1.00 97.50 77 LYS A CA 1
ATOM 612 C C . LYS A 1 77 ? -5.665 9.267 21.010 1.00 97.50 77 LYS A C 1
ATOM 614 O O . LYS A 1 77 ? -6.091 9.671 22.089 1.00 97.50 77 LYS A O 1
ATOM 619 N N . LYS A 1 78 ? -4.382 9.337 20.674 1.00 97.19 78 LYS A N 1
ATOM 620 C CA . LYS A 1 78 ? -3.330 9.943 21.487 1.00 97.19 78 LYS A CA 1
ATOM 621 C C . LYS A 1 78 ? -2.478 10.845 20.602 1.00 97.19 78 LYS A C 1
ATOM 623 O O . LYS A 1 78 ? -2.113 10.469 19.492 1.00 97.19 78 LYS A O 1
ATOM 628 N N . ASN A 1 79 ? -2.154 12.032 21.101 1.00 96.44 79 ASN A N 1
ATOM 629 C CA . ASN A 1 79 ? -1.198 12.911 20.439 1.00 96.44 79 ASN A CA 1
ATOM 630 C C . ASN A 1 79 ? 0.210 12.313 20.589 1.00 96.44 79 ASN A C 1
ATOM 632 O O . ASN A 1 79 ? 0.614 11.973 21.705 1.00 96.44 79 ASN A O 1
ATOM 636 N N . ALA A 1 80 ? 0.915 12.130 19.479 1.00 92.56 80 ALA A N 1
ATOM 637 C CA . ALA A 1 80 ? 2.294 11.668 19.466 1.00 92.56 80 ALA A CA 1
ATOM 638 C C . ALA A 1 80 ? 3.248 12.844 19.235 1.00 92.56 80 ALA A C 1
ATOM 640 O O . ALA A 1 80 ? 2.850 13.975 18.952 1.00 92.56 80 ALA A O 1
ATOM 641 N N . GLU A 1 81 ? 4.543 12.595 19.380 1.00 87.25 81 GLU A N 1
ATOM 642 C CA . GLU A 1 81 ? 5.535 13.620 19.086 1.00 87.25 81 GLU A CA 1
ATOM 643 C C . GLU A 1 81 ? 5.520 13.982 17.589 1.00 87.25 81 GLU A C 1
ATOM 645 O O . GLU A 1 81 ? 5.203 13.160 16.732 1.00 87.25 81 GLU A O 1
ATOM 650 N N . LYS A 1 82 ? 5.898 15.224 17.258 1.00 81.12 82 LYS A N 1
ATOM 651 C CA . LYS A 1 82 ? 6.153 15.675 15.873 1.00 81.12 82 LYS A CA 1
ATOM 652 C C . LYS A 1 82 ? 4.940 15.612 14.922 1.00 81.12 82 LYS A C 1
ATOM 654 O O . LYS A 1 82 ? 5.070 15.186 13.780 1.00 81.12 82 LYS A O 1
ATOM 659 N N . PHE A 1 83 ? 3.795 16.152 15.352 1.00 78.00 83 PHE A N 1
ATOM 660 C CA . PHE A 1 83 ? 2.597 16.367 14.512 1.00 78.00 83 PHE A CA 1
ATOM 661 C C . PHE A 1 83 ? 1.892 15.087 14.033 1.00 78.00 83 PHE A C 1
ATOM 663 O O . PHE A 1 83 ? 1.098 15.136 13.093 1.00 78.00 83 PHE A O 1
ATOM 670 N N . ALA A 1 84 ? 2.154 13.959 14.687 1.00 91.38 84 ALA A N 1
ATOM 671 C CA . ALA A 1 84 ? 1.462 12.707 14.434 1.00 91.38 84 ALA A CA 1
ATOM 672 C C . ALA A 1 84 ? 0.419 12.420 15.524 1.00 91.38 84 ALA A C 1
ATOM 674 O O . ALA A 1 84 ? 0.566 12.802 16.685 1.00 91.38 84 ALA A O 1
ATOM 675 N N . TYR A 1 85 ? -0.632 11.707 15.145 1.00 96.38 85 TYR A N 1
ATOM 676 C CA . TYR A 1 85 ? -1.620 11.125 16.038 1.00 96.38 85 TYR A CA 1
ATOM 677 C C . TYR A 1 85 ? -1.492 9.613 15.970 1.00 96.38 85 TYR A C 1
ATOM 679 O O . TYR A 1 85 ? -1.424 9.038 14.882 1.00 96.38 85 TYR A O 1
ATOM 687 N N . LEU A 1 86 ? -1.484 8.982 17.140 1.00 97.19 86 LEU A N 1
ATOM 688 C CA . LEU A 1 86 ? -1.624 7.542 17.278 1.00 97.19 86 LEU A CA 1
ATOM 689 C C . LEU A 1 86 ? -3.083 7.221 17.563 1.00 97.19 86 LEU A C 1
ATOM 691 O O . LEU A 1 86 ? -3.693 7.811 18.456 1.00 97.19 86 LEU A O 1
ATOM 695 N N . MET A 1 87 ? -3.637 6.277 16.819 1.00 98.00 87 MET A N 1
ATOM 696 C CA . MET A 1 87 ? -5.003 5.812 16.981 1.00 98.00 87 MET A CA 1
ATOM 697 C C . MET A 1 87 ? -5.038 4.302 17.142 1.00 98.00 87 MET A C 1
ATOM 699 O O . MET A 1 87 ? -4.418 3.567 16.378 1.00 98.00 87 MET A O 1
ATOM 703 N N . GLY A 1 88 ? -5.800 3.827 18.120 1.00 98.00 88 GLY A N 1
ATOM 704 C CA . GLY A 1 88 ? -6.147 2.418 18.217 1.00 98.00 88 GLY A CA 1
ATOM 705 C C . GLY A 1 88 ? -7.326 2.127 17.316 1.00 98.00 88 GLY A C 1
ATOM 706 O O . GLY A 1 88 ? -8.406 2.664 17.547 1.00 98.00 88 GLY A O 1
ATOM 707 N N . ILE A 1 89 ? -7.134 1.273 16.320 1.00 98.19 89 ILE A N 1
ATOM 708 C CA . ILE A 1 89 ? -8.170 0.883 15.370 1.00 98.19 89 ILE A CA 1
ATOM 709 C C . ILE A 1 89 ? -8.636 -0.530 15.711 1.00 98.19 89 ILE A C 1
ATOM 711 O O . ILE A 1 89 ? -7.817 -1.444 15.808 1.00 98.19 89 ILE A O 1
ATOM 715 N N . LYS A 1 90 ? -9.947 -0.711 15.888 1.00 97.94 90 LYS A N 1
ATOM 716 C CA . LYS A 1 90 ? -10.588 -2.023 16.022 1.00 97.94 90 LYS A CA 1
ATOM 717 C C . LYS A 1 90 ? -11.296 -2.369 14.724 1.00 97.94 90 LYS A C 1
ATOM 719 O O . LYS A 1 90 ? -12.135 -1.605 14.252 1.00 97.94 90 LYS A O 1
ATOM 724 N N . LEU A 1 91 ? -10.962 -3.516 14.159 1.00 97.44 91 LEU A N 1
ATOM 725 C CA . LEU A 1 91 ? -11.605 -4.028 12.959 1.00 97.44 91 LEU A CA 1
ATOM 726 C C . LEU A 1 91 ? -13.012 -4.503 13.316 1.00 97.44 91 LEU A C 1
ATOM 728 O O . LEU A 1 91 ? -13.220 -5.150 14.346 1.00 97.44 91 LEU A O 1
ATOM 732 N N . LYS A 1 92 ? -13.995 -4.161 12.483 1.00 97.25 92 LYS A N 1
ATOM 733 C CA . LYS A 1 92 ? -15.329 -4.743 12.614 1.00 97.25 92 LYS A CA 1
ATOM 734 C C . LYS A 1 92 ? -15.303 -6.174 12.089 1.00 97.25 92 LYS A C 1
ATOM 736 O O . LYS A 1 92 ? -14.424 -6.570 11.320 1.00 97.25 92 LYS A O 1
ATOM 741 N N . GLU A 1 93 ? -16.270 -6.959 12.542 1.00 93.44 93 GLU A N 1
ATOM 742 C CA . GLU A 1 93 ? -16.447 -8.310 12.039 1.00 93.44 93 GLU A CA 1
ATOM 743 C C . GLU A 1 93 ? -16.675 -8.286 10.526 1.00 93.44 93 GLU A C 1
ATOM 745 O O . GLU A 1 93 ? -17.429 -7.469 10.001 1.00 93.44 93 GLU A O 1
ATOM 750 N N . THR A 1 94 ? -15.934 -9.144 9.839 1.00 94.56 94 THR A N 1
ATOM 751 C CA . THR A 1 94 ? -15.887 -9.251 8.385 1.00 94.56 94 THR A CA 1
ATOM 752 C C . THR A 1 94 ? -15.910 -10.715 7.997 1.00 94.56 94 THR A C 1
ATOM 754 O O . THR A 1 94 ? -15.665 -11.596 8.825 1.00 94.56 94 THR A O 1
ATOM 757 N N . GLU A 1 95 ? -16.217 -10.970 6.729 1.00 96.50 95 GLU A N 1
ATOM 758 C CA . GLU A 1 95 ? -16.190 -12.311 6.160 1.00 96.50 95 GLU A CA 1
ATOM 759 C C . GLU A 1 95 ? -14.804 -12.953 6.309 1.00 96.50 95 GLU A C 1
ATOM 761 O O . GLU A 1 95 ? -13.771 -12.281 6.219 1.00 96.50 95 GLU A O 1
ATOM 766 N N . LEU A 1 96 ? -14.783 -14.274 6.509 1.00 94.62 96 LEU A N 1
ATOM 767 C CA . LEU A 1 96 ? -13.554 -15.038 6.733 1.00 94.62 96 LEU A CA 1
ATOM 768 C C . LEU A 1 96 ? -12.536 -14.854 5.595 1.00 94.62 96 LEU A C 1
ATOM 770 O O . LEU A 1 96 ? -11.355 -14.680 5.870 1.00 94.62 96 LEU A O 1
ATOM 774 N N . ASP A 1 97 ? -12.990 -14.813 4.338 1.00 96.38 97 ASP A N 1
ATOM 775 C CA . ASP A 1 97 ? -12.129 -14.571 3.168 1.00 96.38 97 ASP A CA 1
ATOM 776 C C . ASP A 1 97 ? -11.422 -13.207 3.250 1.00 96.38 97 ASP A C 1
ATOM 778 O O . ASP A 1 97 ? -10.208 -13.112 3.075 1.00 96.38 97 ASP A O 1
ATOM 782 N N . THR A 1 98 ? -12.151 -12.151 3.627 1.00 96.38 98 THR A N 1
ATOM 783 C CA . THR A 1 98 ? -11.580 -10.807 3.822 1.00 96.38 98 THR A CA 1
ATOM 784 C C . THR A 1 98 ? -10.521 -10.810 4.924 1.00 96.38 98 THR A C 1
ATOM 786 O O . THR A 1 98 ? -9.455 -10.207 4.772 1.00 96.38 98 THR A O 1
ATOM 789 N N . ARG A 1 99 ? -10.785 -11.521 6.027 1.00 95.00 99 ARG A N 1
ATOM 790 C CA . ARG A 1 99 ? -9.830 -11.656 7.134 1.00 95.00 99 ARG A CA 1
ATOM 791 C C . ARG A 1 99 ? -8.572 -12.415 6.723 1.00 95.00 99 ARG A C 1
ATOM 793 O O . ARG A 1 99 ? -7.479 -11.967 7.051 1.00 95.00 99 ARG A O 1
ATOM 800 N N . LEU A 1 100 ? -8.709 -13.514 5.982 1.00 95.25 100 LEU A N 1
ATOM 801 C CA . LEU A 1 100 ? -7.568 -14.294 5.497 1.00 95.25 100 LEU A CA 1
ATOM 802 C C . LEU A 1 100 ? -6.683 -13.468 4.557 1.00 95.25 100 LEU A C 1
ATOM 804 O O . LEU A 1 100 ? -5.471 -13.434 4.747 1.00 95.25 100 LEU A O 1
ATOM 808 N N . ARG A 1 101 ? -7.274 -12.709 3.626 1.00 96.94 101 ARG A N 1
ATOM 809 C CA . ARG A 1 101 ? -6.507 -11.812 2.741 1.00 96.94 101 ARG A CA 1
ATOM 810 C C . ARG A 1 101 ? -5.813 -10.685 3.502 1.00 96.94 101 ARG A C 1
ATOM 812 O O . ARG A 1 101 ? -4.711 -10.278 3.150 1.00 96.94 101 ARG A O 1
ATOM 819 N N . MET A 1 102 ? -6.444 -10.162 4.551 1.00 96.75 102 MET A N 1
ATOM 820 C CA . MET A 1 102 ? -5.805 -9.183 5.428 1.00 96.75 102 MET A CA 1
ATOM 821 C C . MET A 1 102 ? -4.592 -9.787 6.148 1.00 96.75 102 MET A C 1
ATOM 823 O O . MET A 1 102 ? -3.546 -9.141 6.211 1.00 96.75 102 MET A O 1
ATOM 827 N N . LEU A 1 103 ? -4.723 -11.007 6.677 1.00 96.25 103 LEU A N 1
ATOM 828 C CA . LEU A 1 103 ? -3.617 -11.714 7.319 1.00 96.25 103 LEU A CA 1
ATOM 829 C C . LEU A 1 103 ? -2.481 -12.001 6.340 1.00 96.25 103 LEU A C 1
ATOM 831 O O . LEU A 1 103 ? -1.330 -11.799 6.700 1.00 96.25 103 LEU A O 1
ATOM 835 N N . GLU A 1 104 ? -2.789 -12.381 5.102 1.00 96.69 104 GLU A N 1
ATOM 836 C CA . GLU A 1 104 ? -1.798 -12.552 4.036 1.00 96.69 104 GLU A CA 1
ATOM 837 C C . GLU A 1 104 ? -1.018 -11.252 3.776 1.00 96.69 104 GLU A C 1
ATOM 839 O O . GLU A 1 104 ? 0.212 -11.253 3.780 1.00 96.69 104 GLU A O 1
ATOM 844 N N . ILE A 1 105 ? -1.714 -10.112 3.651 1.00 96.81 105 ILE A N 1
ATOM 845 C CA . ILE A 1 105 ? -1.074 -8.797 3.468 1.00 96.81 105 ILE A CA 1
ATOM 846 C C . ILE A 1 105 ? -0.153 -8.449 4.645 1.00 96.81 105 ILE A C 1
ATOM 848 O O . ILE A 1 105 ? 0.960 -7.964 4.432 1.00 96.81 105 ILE A O 1
ATOM 852 N N . MET A 1 106 ? -0.611 -8.662 5.880 1.00 96.06 106 MET A N 1
ATOM 853 C CA . MET A 1 106 ? 0.151 -8.317 7.086 1.00 96.06 106 MET A CA 1
ATOM 854 C C . MET A 1 106 ? 1.322 -9.268 7.323 1.00 96.06 106 MET A C 1
ATOM 856 O O . MET A 1 106 ? 2.396 -8.822 7.717 1.00 96.06 106 MET A O 1
ATOM 860 N N . SER A 1 107 ? 1.133 -10.550 7.017 1.00 96.19 107 SER A N 1
ATOM 861 C CA . SER A 1 107 ? 2.176 -11.570 7.015 1.00 96.19 107 SER A CA 1
ATOM 862 C C . SER A 1 107 ? 3.292 -11.196 6.047 1.00 96.19 107 SER A C 1
ATOM 864 O O . SER A 1 107 ? 4.450 -11.112 6.449 1.00 96.19 107 SER A O 1
ATOM 866 N N . ALA A 1 108 ? 2.943 -10.845 4.807 1.00 96.12 108 ALA A N 1
ATOM 867 C CA . ALA A 1 108 ? 3.913 -10.415 3.807 1.00 96.12 108 ALA A CA 1
ATOM 868 C C . ALA A 1 108 ? 4.609 -9.093 4.169 1.00 96.12 108 ALA A C 1
ATOM 870 O O . ALA A 1 108 ? 5.763 -8.891 3.809 1.00 96.12 108 ALA A O 1
ATOM 871 N N . ALA A 1 109 ? 3.922 -8.175 4.857 1.00 95.38 109 ALA A N 1
ATOM 872 C CA . ALA A 1 109 ? 4.504 -6.897 5.267 1.00 95.38 109 ALA A CA 1
ATOM 873 C C . ALA A 1 109 ? 5.442 -7.015 6.478 1.00 95.38 109 ALA A C 1
ATOM 875 O O . ALA A 1 109 ? 6.380 -6.230 6.589 1.00 95.38 109 ALA A O 1
ATOM 876 N N . GLY A 1 110 ? 5.164 -7.947 7.392 1.00 95.25 110 GLY A N 1
ATOM 877 C CA . GLY A 1 110 ? 5.928 -8.139 8.626 1.00 95.25 110 GLY A CA 1
ATOM 878 C C . GLY A 1 110 ? 6.887 -9.325 8.614 1.00 95.25 110 GLY A C 1
ATOM 879 O O . GLY A 1 110 ? 7.576 -9.520 9.605 1.00 95.25 110 GLY A O 1
ATOM 880 N N . GLU A 1 111 ? 6.889 -10.132 7.549 1.00 95.81 111 GLU A N 1
ATOM 881 C CA . GLU A 1 111 ? 7.575 -11.434 7.494 1.00 95.81 111 GLU A CA 1
ATOM 882 C C . GLU A 1 111 ? 7.149 -12.380 8.642 1.00 95.81 111 GLU A C 1
ATOM 884 O O . GLU A 1 111 ? 7.911 -13.227 9.102 1.00 95.81 111 GLU A O 1
ATOM 889 N N . VAL A 1 112 ? 5.900 -12.244 9.107 1.00 95.38 112 VAL A N 1
ATOM 890 C CA . VAL A 1 112 ? 5.326 -13.032 10.210 1.00 95.38 112 VAL A CA 1
ATOM 891 C C . VAL A 1 112 ? 4.421 -14.122 9.637 1.00 95.38 112 VAL A C 1
ATOM 893 O O . VAL A 1 112 ? 3.521 -13.782 8.869 1.00 95.38 112 VAL A O 1
ATOM 896 N N . PRO A 1 113 ? 4.572 -15.409 9.996 1.00 95.56 113 PRO A N 1
ATOM 897 C CA . PRO A 1 113 ? 3.667 -16.465 9.541 1.00 95.56 113 PRO A CA 1
ATOM 898 C C . PRO A 1 113 ? 2.199 -16.178 9.891 1.00 95.56 113 PRO A C 1
ATOM 900 O O . PRO A 1 113 ? 1.893 -15.686 10.976 1.00 95.56 113 PRO A O 1
ATOM 903 N N . VAL A 1 114 ? 1.272 -16.516 8.988 1.00 94.19 114 VAL A N 1
ATOM 904 C CA . VAL A 1 114 ? -0.174 -16.272 9.180 1.00 94.19 114 VAL A CA 1
ATOM 905 C C . VAL A 1 114 ? -0.695 -16.911 10.474 1.00 94.19 114 VAL A C 1
ATOM 907 O O . VAL A 1 114 ? -1.461 -16.283 11.207 1.00 94.19 114 VAL A O 1
ATOM 910 N N . ASP A 1 115 ? -0.225 -18.116 10.794 1.00 92.69 115 ASP A N 1
ATOM 911 C CA . ASP A 1 115 ? -0.654 -18.872 11.974 1.00 92.69 115 ASP A CA 1
ATOM 912 C C . ASP A 1 115 ? -0.285 -18.174 13.292 1.00 92.69 115 ASP A C 1
ATOM 914 O O . ASP A 1 115 ? -0.997 -18.306 14.288 1.00 92.69 115 ASP A O 1
ATOM 918 N N . SER A 1 116 ? 0.773 -17.356 13.296 1.00 92.44 116 SER A N 1
ATOM 919 C CA . SER A 1 116 ? 1.195 -16.583 14.468 1.00 92.44 116 SER A CA 1
ATOM 920 C C . SER A 1 116 ? 0.202 -15.481 14.844 1.00 92.44 116 SER A C 1
ATOM 922 O O . SER A 1 116 ? 0.181 -15.047 15.988 1.00 92.44 116 SER A O 1
ATOM 924 N N . PHE A 1 117 ? -0.653 -15.024 13.924 1.00 90.94 117 PHE A N 1
ATOM 925 C CA . PHE A 1 117 ? -1.708 -14.057 14.255 1.00 90.94 117 PHE A CA 1
ATOM 926 C C . PHE A 1 117 ? -2.935 -14.704 14.900 1.00 90.94 117 PHE A C 1
ATOM 928 O O . PHE A 1 117 ? -3.758 -13.997 15.486 1.00 90.94 117 PHE A O 1
ATOM 935 N N . LEU A 1 118 ? -3.075 -16.023 14.757 1.00 90.44 118 LEU A N 1
ATOM 936 C CA . LEU A 1 118 ? -4.206 -16.798 15.258 1.00 90.44 118 LEU A CA 1
ATOM 937 C C . LEU A 1 118 ? -3.915 -17.456 16.608 1.00 90.44 118 LEU A C 1
ATOM 939 O O . LEU A 1 118 ? -4.835 -17.998 17.219 1.00 90.44 118 LEU A O 1
ATOM 943 N N . SER A 1 119 ? -2.669 -17.408 17.088 1.00 86.75 119 SER A N 1
ATOM 944 C CA . SER A 1 119 ? -2.348 -17.860 18.434 1.00 86.75 119 SER A CA 1
ATOM 945 C C . SER A 1 119 ? -3.063 -16.976 19.457 1.00 86.75 119 SER A C 1
ATOM 947 O O . SER A 1 119 ? -2.950 -15.744 19.454 1.00 86.75 119 SER A O 1
ATOM 949 N N . GLU A 1 120 ? -3.823 -17.613 20.351 1.00 83.69 120 GLU A N 1
ATOM 950 C CA . GLU A 1 120 ? -4.320 -16.927 21.537 1.00 83.69 120 GLU A CA 1
ATOM 951 C C . GLU A 1 120 ? -3.114 -16.402 22.311 1.00 83.69 120 GLU A C 1
ATOM 953 O O . GLU A 1 120 ? -2.161 -17.133 22.596 1.00 83.69 120 GLU A O 1
ATOM 958 N N . GLY A 1 121 ? -3.134 -15.101 22.598 1.00 69.06 121 GLY A N 1
ATOM 959 C CA . GLY A 1 121 ? -2.053 -14.453 23.313 1.00 69.06 121 GLY A CA 1
ATOM 960 C C . GLY A 1 121 ? -1.975 -15.022 24.722 1.00 69.06 121 GLY A C 1
ATOM 961 O O . GLY A 1 121 ? -2.708 -14.585 25.607 1.00 69.06 121 GLY A O 1
ATOM 962 N N . SER A 1 122 ? -1.061 -15.964 24.947 1.00 63.97 122 SER A N 1
ATOM 963 C CA . SER A 1 122 ? -0.610 -16.340 26.283 1.00 63.97 122 SER A CA 1
ATOM 964 C C . SER A 1 122 ? 0.243 -15.194 26.830 1.00 63.97 122 SER A C 1
ATOM 966 O O . SER A 1 122 ? 1.461 -15.300 26.929 1.00 63.97 122 SER A O 1
ATOM 968 N N . ASP A 1 123 ? -0.395 -14.068 27.160 1.00 59.97 123 ASP A N 1
ATOM 969 C CA . ASP A 1 123 ? 0.201 -12.927 27.872 1.00 59.97 123 ASP A CA 1
ATOM 970 C C . ASP A 1 123 ? 0.408 -13.287 29.357 1.00 59.97 123 ASP A C 1
ATOM 972 O O . ASP A 1 123 ? 0.028 -12.566 30.284 1.00 59.97 123 ASP A O 1
ATOM 976 N N . ASP A 1 124 ? 0.964 -14.473 29.595 1.00 60.62 124 ASP A N 1
ATOM 977 C CA . ASP A 1 124 ? 1.606 -14.812 30.847 1.00 60.62 124 ASP A CA 1
ATOM 978 C C . ASP A 1 124 ? 2.946 -14.093 30.782 1.00 60.62 124 ASP A C 1
ATOM 980 O O . ASP A 1 124 ? 3.893 -14.611 30.200 1.00 60.62 124 ASP A O 1
ATOM 984 N N . GLY A 1 125 ? 2.987 -12.863 31.307 1.00 56.66 125 GLY A N 1
ATOM 985 C CA . GLY A 1 125 ? 4.117 -11.919 31.293 1.00 56.66 125 GLY A CA 1
ATOM 986 C C . GLY A 1 125 ? 5.407 -12.394 31.979 1.00 56.66 125 GLY A C 1
ATOM 987 O O . GLY A 1 125 ? 6.105 -11.610 32.616 1.00 56.66 125 GLY A O 1
ATOM 988 N N . THR A 1 126 ? 5.732 -13.674 31.861 1.00 48.69 126 THR A N 1
ATOM 989 C CA . THR A 1 126 ? 7.002 -14.279 32.216 1.00 48.69 126 THR A CA 1
ATOM 990 C C . THR A 1 126 ? 7.901 -14.132 30.997 1.00 48.69 126 THR A C 1
ATOM 992 O O . THR A 1 126 ? 7.906 -14.986 30.113 1.00 48.69 126 THR A O 1
ATOM 995 N N . GLY A 1 127 ? 8.612 -13.007 30.913 1.00 46.12 127 GLY A N 1
ATOM 996 C CA . GLY A 1 127 ? 9.604 -12.763 29.870 1.00 46.12 127 GLY A CA 1
ATOM 997 C C . GLY A 1 127 ? 10.636 -13.887 29.838 1.00 46.12 127 GLY A C 1
ATOM 998 O O . GLY A 1 127 ? 11.574 -13.900 30.629 1.00 46.12 127 GLY A O 1
ATOM 999 N N . LYS A 1 128 ? 10.448 -14.849 28.936 1.00 44.22 128 LYS A N 1
ATOM 1000 C CA . LYS A 1 128 ? 11.528 -15.693 28.448 1.00 44.22 128 LYS A CA 1
ATOM 1001 C C . LYS A 1 128 ? 12.016 -15.045 27.167 1.00 44.22 128 LYS A C 1
ATOM 1003 O O . LYS A 1 128 ? 11.309 -15.063 26.165 1.00 44.22 128 LYS A O 1
ATOM 1008 N N . GLU A 1 129 ? 13.200 -14.445 27.239 1.00 41.28 129 GLU A N 1
ATOM 1009 C CA . GLU A 1 129 ? 14.011 -14.165 26.060 1.00 41.28 129 GLU A CA 1
ATOM 1010 C C . GLU A 1 129 ? 14.057 -15.423 25.189 1.00 41.28 129 GLU A C 1
ATOM 1012 O O . GLU A 1 129 ? 14.487 -16.491 25.639 1.00 41.28 129 GLU A O 1
ATOM 1017 N N . GLU A 1 130 ? 13.607 -15.303 23.943 1.00 41.25 130 GLU A N 1
ATOM 1018 C CA . GLU A 1 130 ? 13.896 -16.284 22.905 1.00 41.25 130 GLU A CA 1
ATOM 1019 C C . GLU A 1 130 ? 15.408 -16.282 22.655 1.00 41.25 130 GLU A C 1
ATOM 1021 O O . GLU A 1 130 ? 15.945 -15.547 21.830 1.00 41.25 130 GLU A O 1
ATOM 1026 N N . THR A 1 131 ? 16.115 -17.121 23.409 1.00 35.69 131 THR A N 1
ATOM 1027 C CA . THR A 1 131 ? 17.463 -17.559 23.059 1.00 35.69 131 THR A CA 1
ATOM 1028 C C . THR A 1 131 ? 17.350 -18.395 21.787 1.00 35.69 131 THR A C 1
ATOM 1030 O O . THR A 1 131 ? 16.621 -19.387 21.756 1.00 35.69 131 THR A O 1
ATOM 1033 N N . GLY A 1 132 ? 18.049 -17.964 20.736 1.00 36.53 132 GLY A N 1
ATOM 1034 C CA . GLY A 1 132 ? 17.983 -18.539 19.397 1.00 36.53 132 GLY A CA 1
ATOM 1035 C C . GLY A 1 132 ? 18.062 -20.066 19.371 1.00 36.53 132 GLY A C 1
ATOM 1036 O O . GLY A 1 132 ? 19.002 -20.679 19.881 1.00 36.53 132 GLY A O 1
ATOM 1037 N N . VAL A 1 133 ? 17.077 -20.679 18.717 1.00 38.59 133 VAL A N 1
ATOM 1038 C CA . VAL A 1 133 ? 17.083 -22.104 18.393 1.00 38.59 133 VAL A CA 1
ATOM 1039 C C . VAL A 1 133 ? 18.117 -22.338 17.292 1.00 38.59 133 VAL A C 1
ATOM 1041 O O . VAL A 1 133 ? 17.867 -22.107 16.110 1.00 38.59 133 VAL A O 1
ATOM 1044 N N . GLN A 1 134 ? 19.297 -22.814 17.689 1.00 34.34 134 GLN A N 1
ATOM 1045 C CA . GLN A 1 134 ? 20.166 -23.578 16.800 1.00 34.34 134 GLN A CA 1
ATOM 1046 C C . GLN A 1 134 ? 19.471 -24.904 16.478 1.00 34.34 134 GLN A C 1
ATOM 1048 O O . GLN A 1 134 ? 19.075 -25.644 17.377 1.00 34.34 134 GLN A O 1
ATOM 1053 N N . ILE A 1 135 ? 19.325 -25.197 15.189 1.00 35.06 135 ILE A N 1
ATOM 1054 C CA . ILE A 1 135 ? 18.807 -26.465 14.669 1.00 35.06 135 ILE A CA 1
ATOM 1055 C C . ILE A 1 135 ? 19.811 -27.580 15.021 1.00 35.06 135 ILE A C 1
ATOM 1057 O O . ILE A 1 135 ? 20.950 -27.518 14.550 1.00 35.06 135 ILE A O 1
ATOM 1061 N N . PRO A 1 136 ? 19.443 -28.617 15.799 1.00 34.06 136 PRO A N 1
ATOM 1062 C CA . PRO A 1 136 ? 20.315 -29.763 16.012 1.00 34.06 136 PRO A CA 1
ATOM 1063 C C . PRO A 1 136 ? 20.386 -30.606 14.738 1.00 34.06 136 PRO A C 1
ATOM 1065 O O . PRO A 1 136 ? 19.387 -31.136 14.252 1.00 34.06 136 PRO A O 1
ATOM 1068 N N . GLN A 1 137 ? 21.596 -30.733 14.206 1.00 36.06 137 GLN A N 1
ATOM 1069 C CA . GLN A 1 137 ? 21.936 -31.615 13.100 1.00 36.06 137 GLN A CA 1
ATOM 1070 C C . GLN A 1 137 ? 21.725 -33.076 13.545 1.00 36.06 137 GLN A C 1
ATOM 1072 O O . GLN A 1 137 ? 22.495 -33.610 14.345 1.00 36.06 137 GLN A O 1
ATOM 1077 N N . LEU A 1 138 ? 20.658 -33.720 13.061 1.00 31.64 138 LEU A N 1
ATOM 1078 C CA . LEU A 1 138 ? 20.383 -35.132 13.332 1.00 31.64 138 LEU A CA 1
ATOM 1079 C C . LEU A 1 138 ? 21.391 -36.002 12.560 1.00 31.64 138 LEU A C 1
ATOM 1081 O O . LEU A 1 138 ? 21.295 -36.176 11.346 1.00 31.64 138 LEU A O 1
ATOM 1085 N N . SER A 1 139 ? 22.377 -36.529 13.282 1.00 31.44 139 SER A N 1
ATOM 1086 C CA . SER A 1 139 ? 23.304 -37.558 12.812 1.00 31.44 139 SER A CA 1
ATOM 1087 C C . SER A 1 139 ? 22.605 -38.920 12.834 1.00 31.44 139 SER A C 1
ATOM 1089 O O . SER A 1 139 ? 22.262 -39.436 13.897 1.00 31.44 139 SER A O 1
ATOM 1091 N N . LEU A 1 140 ? 22.373 -39.494 11.653 1.00 33.53 140 LEU A N 1
ATOM 1092 C CA . LEU A 1 140 ? 21.949 -40.881 11.473 1.00 33.53 140 LEU A CA 1
ATOM 1093 C C . LEU A 1 140 ? 23.174 -41.797 11.609 1.00 33.53 140 LEU A C 1
ATOM 1095 O O . LEU A 1 140 ? 24.030 -41.826 10.726 1.00 33.53 140 LEU A O 1
ATOM 1099 N N . GLN A 1 141 ? 23.238 -42.570 12.694 1.00 38.97 141 GLN A N 1
ATOM 1100 C CA . GLN A 1 141 ? 24.035 -43.798 12.750 1.00 38.97 141 GLN A CA 1
ATOM 1101 C C . GLN A 1 141 ? 23.117 -45.023 12.611 1.00 38.97 141 GLN A C 1
ATOM 1103 O O . GLN A 1 141 ? 22.024 -45.024 13.182 1.00 38.97 141 GLN A O 1
ATOM 1108 N N . PRO A 1 142 ? 23.542 -46.069 11.879 1.00 40.84 142 PRO A N 1
ATOM 1109 C CA . PRO A 1 142 ? 22.784 -47.302 11.733 1.00 40.84 142 PRO A CA 1
ATOM 1110 C C . PRO A 1 142 ? 23.068 -48.248 12.906 1.00 40.84 142 PRO A C 1
ATOM 1112 O O . PRO A 1 142 ? 24.221 -48.471 13.273 1.00 40.84 142 PRO A O 1
ATOM 1115 N N . ALA A 1 143 ? 22.012 -48.830 13.473 1.00 40.44 143 ALA A N 1
ATOM 1116 C CA . ALA A 1 143 ? 22.116 -49.942 14.406 1.00 40.44 143 ALA A CA 1
ATOM 1117 C C . ALA A 1 143 ? 21.762 -51.249 13.687 1.00 40.44 143 ALA A C 1
ATOM 1119 O O . ALA A 1 143 ? 20.638 -51.440 13.223 1.00 40.44 143 ALA A O 1
ATOM 1120 N N . ASP A 1 144 ? 22.741 -52.146 13.626 1.00 41.47 144 ASP A N 1
ATOM 1121 C CA . ASP A 1 144 ? 22.543 -53.571 13.395 1.00 41.47 144 ASP A CA 1
ATOM 1122 C C . ASP A 1 144 ? 21.659 -54.181 14.502 1.00 41.47 144 ASP A C 1
ATOM 1124 O O . ASP A 1 144 ? 21.840 -53.862 15.680 1.00 41.47 144 ASP A O 1
ATOM 1128 N N . LYS A 1 145 ? 20.794 -55.148 14.145 1.00 37.84 145 LYS A N 1
ATOM 1129 C CA . LYS A 1 145 ? 20.919 -56.583 14.517 1.00 37.84 145 LYS A CA 1
ATOM 1130 C C . LYS A 1 145 ? 19.565 -57.323 14.648 1.00 37.84 145 LYS A C 1
ATOM 1132 O O . LYS A 1 145 ? 18.805 -57.108 15.580 1.00 37.84 145 LYS A O 1
ATOM 1137 N N . ALA A 1 146 ? 19.394 -58.285 13.736 1.00 38.94 146 ALA A N 1
ATOM 1138 C CA . ALA A 1 146 ? 18.857 -59.652 13.871 1.00 38.94 146 ALA A CA 1
ATOM 1139 C C . ALA A 1 146 ? 17.423 -59.961 14.389 1.00 38.94 146 ALA A C 1
ATOM 1141 O O . ALA A 1 146 ? 17.144 -59.928 15.581 1.00 38.94 146 ALA A O 1
ATOM 1142 N N . ALA A 1 147 ? 16.642 -60.512 13.445 1.00 41.28 147 ALA A N 1
ATOM 1143 C CA . ALA A 1 147 ? 15.997 -61.841 13.436 1.00 41.28 147 ALA A CA 1
ATOM 1144 C C . ALA A 1 147 ? 14.846 -62.189 14.409 1.00 41.28 147 ALA A C 1
ATOM 1146 O O . ALA A 1 147 ? 15.060 -62.456 15.588 1.00 41.28 147 ALA A O 1
ATOM 1147 N N . SER A 1 148 ? 13.649 -62.409 13.843 1.00 38.06 148 SER A N 1
ATOM 1148 C CA . SER A 1 148 ? 12.906 -63.691 13.914 1.00 38.06 148 SER A CA 1
ATOM 1149 C C . SER A 1 148 ? 11.666 -63.688 12.992 1.00 38.06 148 SER A C 1
ATOM 1151 O O . SER A 1 148 ? 10.863 -62.763 13.003 1.00 38.06 148 SER A O 1
ATOM 1153 N N . GLU A 1 149 ? 11.568 -64.737 12.175 1.00 42.62 149 GLU A N 1
ATOM 1154 C CA . GLU A 1 149 ? 10.446 -65.215 11.337 1.00 42.62 149 GLU A CA 1
ATOM 1155 C C . GLU A 1 149 ? 9.403 -66.017 12.173 1.00 42.62 149 GLU A C 1
ATOM 1157 O O . GLU A 1 149 ? 9.665 -66.246 13.357 1.00 42.62 149 GLU A O 1
ATOM 1162 N N . PRO A 1 150 ? 8.357 -66.662 11.592 1.00 59.06 150 PRO A N 1
ATOM 1163 C CA . PRO A 1 150 ? 7.474 -66.291 10.465 1.00 59.06 150 PRO A CA 1
ATOM 1164 C C . PRO A 1 150 ? 5.975 -66.615 10.746 1.00 59.06 150 PRO A C 1
ATOM 1166 O O . PRO A 1 150 ? 5.664 -67.326 11.699 1.00 59.06 150 PRO A O 1
ATOM 1169 N N . ALA A 1 151 ? 5.052 -66.187 9.869 1.00 39.34 151 ALA A N 1
ATOM 1170 C CA . ALA A 1 151 ? 3.973 -67.038 9.319 1.00 39.34 151 ALA A CA 1
ATOM 1171 C C . ALA A 1 151 ? 3.061 -66.281 8.328 1.00 39.34 151 ALA A C 1
ATOM 1173 O O . ALA A 1 151 ? 2.599 -65.185 8.622 1.00 39.34 151 ALA A O 1
ATOM 1174 N N . GLU A 1 152 ? 2.811 -66.953 7.197 1.00 37.59 152 GLU A N 1
ATOM 1175 C CA . GLU A 1 152 ? 1.631 -66.933 6.312 1.00 37.59 152 GLU A CA 1
ATOM 1176 C C . GLU A 1 152 ? 1.003 -65.597 5.880 1.00 37.59 152 GLU A C 1
ATOM 1178 O O . GLU A 1 152 ? 0.344 -64.933 6.663 1.00 37.59 152 GLU A O 1
ATOM 1183 N N . THR A 1 153 ? 1.018 -65.334 4.565 1.00 39.91 153 THR A N 1
ATOM 1184 C CA . THR A 1 153 ? -0.201 -65.457 3.738 1.00 39.91 153 THR A CA 1
ATOM 1185 C C . THR A 1 153 ? 0.105 -65.385 2.237 1.00 39.91 153 THR A C 1
ATOM 1187 O O . THR A 1 153 ? 0.683 -64.412 1.769 1.00 39.91 153 THR A O 1
ATOM 1190 N N . VAL A 1 154 ? -0.375 -66.416 1.532 1.00 43.12 154 VAL A N 1
ATOM 1191 C CA . VAL A 1 154 ? -1.197 -66.388 0.305 1.00 43.12 154 VAL A CA 1
ATOM 1192 C C . VAL A 1 154 ? -0.633 -65.725 -0.963 1.00 43.12 154 VAL A C 1
ATOM 1194 O O . VAL A 1 154 ? -0.565 -64.507 -1.101 1.00 43.12 154 VAL A O 1
ATOM 1197 N N . ASP A 1 155 ? -0.381 -66.605 -1.936 1.00 39.38 155 ASP A N 1
ATOM 1198 C CA . ASP A 1 155 ? -0.175 -66.368 -3.364 1.00 39.38 155 ASP A CA 1
ATOM 1199 C C . ASP A 1 155 ? -1.333 -65.607 -4.030 1.00 39.38 155 ASP A C 1
ATOM 1201 O O . ASP A 1 155 ? -2.471 -66.074 -3.982 1.00 39.38 155 ASP A O 1
ATOM 1205 N N . VAL A 1 156 ? -1.035 -64.529 -4.768 1.00 55.38 156 VAL A N 1
ATOM 1206 C CA . VAL A 1 156 ? -1.709 -64.226 -6.044 1.00 55.38 156 VAL A CA 1
ATOM 1207 C C . VAL A 1 156 ? -0.701 -63.619 -7.021 1.00 55.38 156 VAL A C 1
ATOM 1209 O O . VAL A 1 156 ? -0.137 -62.548 -6.817 1.00 55.38 156 VAL A O 1
ATOM 1212 N N . ASP A 1 157 ? -0.525 -64.371 -8.095 1.00 38.91 157 ASP A N 1
ATOM 1213 C CA . ASP A 1 157 ? 0.278 -64.163 -9.287 1.00 38.91 157 ASP A CA 1
ATOM 1214 C C . ASP A 1 157 ? -0.390 -63.152 -10.237 1.00 38.91 157 ASP A C 1
ATOM 1216 O O . ASP A 1 157 ? -1.535 -63.355 -10.645 1.00 38.91 157 ASP A O 1
ATOM 1220 N N . THR A 1 158 ? 0.295 -62.066 -10.611 1.00 44.25 158 THR A N 1
ATOM 1221 C CA . THR A 1 158 ? 0.104 -61.419 -11.925 1.00 44.25 158 THR A CA 1
ATOM 1222 C C . THR A 1 158 ? 1.322 -60.560 -12.274 1.00 44.25 158 THR A C 1
ATOM 1224 O O . THR A 1 158 ? 1.568 -59.516 -11.672 1.00 44.25 158 THR A O 1
ATOM 1227 N N . GLY A 1 159 ? 2.104 -61.013 -13.254 1.00 36.50 159 GLY A N 1
ATOM 1228 C CA . GLY A 1 159 ? 3.207 -60.248 -13.826 1.00 36.50 159 GLY A CA 1
ATOM 1229 C C . GLY A 1 159 ? 2.752 -59.080 -14.706 1.00 36.50 159 GLY A C 1
ATOM 1230 O O . GLY A 1 159 ? 1.594 -59.009 -15.111 1.00 36.50 159 GLY A O 1
ATOM 1231 N N . VAL A 1 160 ? 3.700 -58.192 -15.025 1.00 39.19 160 VAL A N 1
ATOM 1232 C CA . VAL A 1 160 ? 4.102 -57.781 -16.388 1.00 39.19 160 VAL A CA 1
ATOM 1233 C C . VAL A 1 160 ? 4.973 -56.510 -16.317 1.00 39.19 160 VAL A C 1
ATOM 1235 O O . VAL A 1 160 ? 4.597 -55.494 -15.749 1.00 39.19 160 VAL A O 1
ATOM 1238 N N . GLU A 1 161 ? 6.140 -56.641 -16.952 1.00 40.28 161 GLU A N 1
ATOM 1239 C CA . GLU A 1 161 ? 7.026 -55.637 -17.564 1.00 40.28 161 GLU A CA 1
ATOM 1240 C C . GLU A 1 161 ? 7.896 -54.662 -16.746 1.00 40.28 161 GLU A C 1
ATOM 1242 O O . GLU A 1 161 ? 7.543 -53.546 -16.381 1.00 40.28 161 GLU A O 1
ATOM 1247 N N . ALA A 1 162 ? 9.151 -55.109 -16.635 1.00 43.81 162 ALA A N 1
ATOM 1248 C CA . ALA A 1 162 ? 10.398 -54.382 -16.843 1.00 43.81 162 ALA A CA 1
ATOM 1249 C C . ALA A 1 162 ? 10.305 -53.015 -17.552 1.00 43.81 162 ALA A C 1
ATOM 1251 O O . ALA A 1 162 ? 10.003 -52.938 -18.742 1.00 43.81 162 ALA A O 1
ATOM 1252 N N . PHE A 1 163 ? 10.779 -51.969 -16.869 1.00 39.25 163 PHE A N 1
ATOM 1253 C CA . PHE A 1 163 ? 11.376 -50.806 -17.519 1.00 39.25 163 PHE A CA 1
ATOM 1254 C C . PHE A 1 163 ? 12.763 -50.513 -16.949 1.00 39.25 163 PHE A C 1
ATOM 1256 O O . PHE A 1 163 ? 13.028 -50.645 -15.757 1.00 39.25 163 PHE A O 1
ATOM 1263 N N . ARG A 1 164 ? 13.641 -50.207 -17.901 1.00 41.12 164 ARG A N 1
ATOM 1264 C CA . ARG A 1 164 ? 15.096 -50.122 -17.850 1.00 41.12 164 ARG A CA 1
ATOM 1265 C C . ARG A 1 164 ? 15.645 -49.031 -16.938 1.00 41.12 164 ARG A C 1
ATOM 1267 O O . ARG A 1 164 ? 15.083 -47.950 -16.817 1.00 41.12 164 ARG A O 1
ATOM 1274 N N . ASP A 1 165 ? 16.849 -49.342 -16.471 1.00 37.53 165 ASP A N 1
ATOM 1275 C CA . ASP A 1 165 ? 17.885 -48.464 -15.946 1.00 37.53 165 ASP A CA 1
ATOM 1276 C C . ASP A 1 165 ? 18.061 -47.163 -16.746 1.00 37.53 165 ASP A C 1
ATOM 1278 O O . ASP A 1 165 ? 18.471 -47.193 -17.910 1.00 37.53 165 ASP A O 1
ATOM 1282 N N . GLU A 1 166 ? 17.893 -46.018 -16.081 1.00 38.22 166 GLU A N 1
ATOM 1283 C CA . GLU A 1 166 ? 18.578 -44.787 -16.466 1.00 38.22 166 GLU A CA 1
ATOM 1284 C C . GLU A 1 166 ? 19.467 -44.286 -15.325 1.00 38.22 166 GLU A C 1
ATOM 1286 O O . GLU A 1 166 ? 19.064 -44.028 -14.193 1.00 38.22 166 GLU A O 1
ATOM 1291 N N . LYS A 1 167 ? 20.742 -44.217 -15.684 1.00 41.22 167 LYS A N 1
ATOM 1292 C CA . LYS A 1 167 ? 21.921 -43.863 -14.909 1.00 41.22 167 LYS A CA 1
ATOM 1293 C C . LYS A 1 167 ? 22.017 -42.335 -14.808 1.00 41.22 167 LYS A C 1
ATOM 1295 O O . LYS A 1 167 ? 22.196 -41.703 -15.850 1.00 41.22 167 LYS A O 1
ATOM 1300 N N . PRO A 1 168 ? 21.977 -41.709 -13.619 1.00 40.16 168 PRO A N 1
ATOM 1301 C CA . PRO A 1 168 ? 22.258 -40.285 -13.523 1.00 40.16 168 PRO A CA 1
ATOM 1302 C C . PRO A 1 168 ? 23.768 -40.030 -13.625 1.00 40.16 168 PRO A C 1
ATOM 1304 O O . PRO A 1 168 ? 24.579 -40.567 -12.868 1.00 40.16 168 PRO A O 1
ATOM 1307 N N . LEU A 1 169 ? 24.133 -39.208 -14.610 1.00 31.72 169 LEU A N 1
ATOM 1308 C CA . LEU A 1 169 ? 25.461 -38.635 -14.795 1.00 31.72 169 LEU A CA 1
ATOM 1309 C C . LEU A 1 169 ? 25.800 -37.711 -13.621 1.00 31.72 169 LEU A C 1
ATOM 1311 O O . LEU A 1 169 ? 25.104 -36.737 -13.345 1.00 31.72 169 LEU A O 1
ATOM 1315 N N . SER A 1 170 ? 26.911 -38.023 -12.966 1.00 35.25 170 SER A N 1
ATOM 1316 C CA . SER A 1 170 ? 27.609 -37.188 -12.002 1.00 35.25 170 SER A CA 1
ATOM 1317 C C . SER A 1 170 ? 28.169 -35.937 -12.687 1.00 35.25 170 SER A C 1
ATOM 1319 O O . SER A 1 170 ? 29.072 -36.024 -13.521 1.00 35.25 170 SER A O 1
ATOM 1321 N N . ILE A 1 171 ? 27.644 -34.764 -12.326 1.00 35.12 171 ILE A N 1
ATOM 1322 C CA . ILE A 1 171 ? 28.234 -33.476 -12.698 1.00 35.12 171 ILE A CA 1
ATOM 1323 C C . ILE A 1 171 ? 29.293 -33.103 -11.661 1.00 35.12 171 ILE A C 1
ATOM 1325 O O . ILE A 1 171 ? 29.081 -33.122 -10.453 1.00 35.12 171 ILE A O 1
ATOM 1329 N N . GLN A 1 172 ? 30.460 -32.817 -12.214 1.00 31.48 172 GLN A N 1
ATOM 1330 C CA . GLN A 1 172 ? 31.743 -32.524 -11.611 1.00 31.48 172 GLN A CA 1
ATOM 1331 C C . GLN A 1 172 ? 31.724 -31.150 -10.918 1.00 31.48 172 GLN A C 1
ATOM 1333 O O . GLN A 1 172 ? 31.588 -30.121 -11.579 1.00 31.48 172 GLN A O 1
ATOM 1338 N N . GLU A 1 173 ? 31.883 -31.123 -9.593 1.00 33.94 173 GLU A N 1
ATOM 1339 C CA . GLU A 1 173 ? 32.130 -29.894 -8.833 1.00 33.94 173 GLU A CA 1
ATOM 1340 C C . GLU A 1 173 ? 33.557 -29.394 -9.103 1.00 33.94 173 GLU A C 1
ATOM 1342 O O . GLU A 1 173 ? 34.556 -29.982 -8.684 1.00 33.94 173 GLU A O 1
ATOM 1347 N N . GLY A 1 174 ? 33.645 -28.302 -9.863 1.00 30.69 174 GLY A N 1
ATOM 1348 C CA . GLY A 1 174 ? 34.876 -27.579 -10.151 1.00 30.69 174 GLY A CA 1
ATOM 1349 C C . GLY A 1 174 ? 35.193 -26.552 -9.067 1.00 30.69 174 GLY A C 1
ATOM 1350 O O . GLY A 1 174 ? 34.556 -25.506 -8.968 1.00 30.69 174 GLY A O 1
ATOM 1351 N N . LEU A 1 175 ? 36.225 -26.869 -8.294 1.00 37.47 175 LEU A N 1
ATOM 1352 C CA . LEU A 1 175 ? 36.965 -26.033 -7.356 1.00 37.47 175 LEU A CA 1
ATOM 1353 C C . LEU A 1 175 ? 37.328 -24.651 -7.958 1.00 37.47 175 LEU A C 1
ATOM 1355 O O . LEU A 1 175 ? 38.140 -24.573 -8.877 1.00 37.47 175 LEU A O 1
ATOM 1359 N N . PHE A 1 176 ? 36.807 -23.552 -7.401 1.00 30.86 176 PHE A N 1
ATOM 1360 C CA . PHE A 1 176 ? 37.373 -22.207 -7.589 1.00 30.86 176 PHE A CA 1
ATOM 1361 C C . PHE A 1 176 ? 37.541 -21.504 -6.240 1.00 30.86 176 PHE A C 1
ATOM 1363 O O . PHE A 1 176 ? 36.634 -20.876 -5.698 1.00 30.86 176 PHE A O 1
ATOM 1370 N N . THR A 1 177 ? 38.754 -21.600 -5.701 1.00 39.41 177 THR A N 1
ATOM 1371 C CA . THR A 1 177 ? 39.250 -20.758 -4.613 1.00 39.41 177 THR A CA 1
ATOM 1372 C C . THR A 1 177 ? 39.631 -19.389 -5.177 1.00 39.41 177 THR A C 1
ATOM 1374 O O . THR A 1 177 ? 40.676 -19.244 -5.809 1.00 39.41 177 THR A O 1
ATOM 1377 N N . GLY A 1 178 ? 38.797 -18.377 -4.944 1.00 33.88 178 GLY A N 1
ATOM 1378 C CA . GLY A 1 178 ? 39.088 -16.985 -5.286 1.00 33.88 178 GLY A CA 1
ATOM 1379 C C . GLY A 1 178 ? 38.697 -16.065 -4.137 1.00 33.88 178 GLY A C 1
ATOM 1380 O O . GLY A 1 178 ? 37.513 -15.834 -3.903 1.00 33.88 178 GLY A O 1
ATOM 1381 N N . LYS A 1 179 ? 39.695 -15.557 -3.402 1.00 44.97 179 LYS A N 1
ATOM 1382 C CA . LYS A 1 179 ? 39.528 -14.537 -2.356 1.00 44.97 179 LYS A CA 1
ATOM 1383 C C . LYS A 1 179 ? 38.791 -13.324 -2.937 1.00 44.97 179 LYS A C 1
ATOM 1385 O O . LYS A 1 179 ? 39.303 -12.676 -3.847 1.00 44.97 179 LYS A O 1
ATOM 1390 N N . LYS A 1 180 ? 37.608 -13.014 -2.401 1.00 39.09 180 LYS A N 1
ATOM 1391 C CA . LYS A 1 180 ? 36.897 -11.764 -2.693 1.00 39.09 180 LYS A CA 1
ATOM 1392 C C . LYS A 1 180 ? 37.611 -10.592 -2.004 1.00 39.09 180 LYS A C 1
ATOM 1394 O O . LYS A 1 180 ? 38.043 -10.757 -0.862 1.00 39.09 180 LYS A O 1
ATOM 1399 N N . PRO A 1 181 ? 37.723 -9.418 -2.648 1.00 40.34 181 PRO A N 1
ATOM 1400 C CA . PRO A 1 181 ? 38.107 -8.202 -1.952 1.00 40.34 181 PRO A CA 1
ATOM 1401 C C . PRO A 1 181 ? 36.951 -7.803 -1.032 1.00 40.34 181 PRO A C 1
ATOM 1403 O O . PRO A 1 181 ? 35.825 -7.603 -1.487 1.00 40.34 181 PRO A O 1
ATOM 1406 N N . VAL A 1 182 ? 37.228 -7.744 0.268 1.00 39.69 182 VAL A N 1
ATOM 1407 C CA . VAL A 1 182 ? 36.297 -7.197 1.257 1.00 39.69 182 VAL A CA 1
ATOM 1408 C C . VAL A 1 182 ? 36.106 -5.722 0.918 1.00 39.69 182 VAL A C 1
ATOM 1410 O O . VAL A 1 182 ? 37.069 -4.961 0.821 1.00 39.69 182 VAL A O 1
ATOM 1413 N N . SER A 1 183 ? 34.860 -5.350 0.641 1.00 51.44 183 SER A N 1
ATOM 1414 C CA . SER A 1 183 ? 34.466 -3.971 0.386 1.00 51.44 183 SER A CA 1
ATOM 1415 C C . SER A 1 183 ? 34.669 -3.161 1.662 1.00 51.44 183 SER A C 1
ATOM 1417 O O . SER A 1 183 ? 34.212 -3.570 2.726 1.00 51.44 183 SER A O 1
ATOM 1419 N N . ALA A 1 184 ? 35.283 -1.980 1.550 1.00 43.72 184 ALA A N 1
ATOM 1420 C CA . ALA A 1 184 ? 35.443 -1.027 2.653 1.00 43.72 184 ALA A CA 1
ATOM 1421 C C . ALA A 1 184 ? 34.107 -0.643 3.330 1.00 43.72 184 ALA A C 1
ATOM 1423 O O . ALA A 1 184 ? 34.107 -0.077 4.415 1.00 43.72 184 ALA A O 1
ATOM 1424 N N . PHE A 1 185 ? 32.971 -0.961 2.705 1.00 44.28 185 PHE A N 1
ATOM 1425 C CA . PHE A 1 185 ? 31.636 -0.737 3.248 1.00 44.28 185 PHE A CA 1
ATOM 1426 C C . PHE A 1 185 ? 31.177 -1.834 4.227 1.00 44.28 185 PHE A C 1
ATOM 1428 O O . PHE A 1 185 ? 30.487 -1.523 5.195 1.00 44.28 185 PHE A O 1
ATOM 1435 N N . ASP A 1 186 ? 31.596 -3.089 4.021 1.00 45.50 186 ASP A N 1
ATOM 1436 C CA . ASP A 1 186 ? 31.295 -4.191 4.950 1.00 45.50 186 ASP A CA 1
ATOM 1437 C C . ASP A 1 186 ? 32.084 -4.032 6.259 1.00 45.50 186 ASP A C 1
ATOM 1439 O O . ASP A 1 186 ? 31.577 -4.369 7.324 1.00 45.50 186 ASP A O 1
ATOM 1443 N N . GLU A 1 187 ? 33.283 -3.436 6.207 1.00 48.84 187 GLU A N 1
ATOM 1444 C CA . GLU A 1 187 ? 34.050 -3.098 7.414 1.00 48.84 187 GLU A CA 1
ATOM 1445 C C . GLU A 1 187 ? 33.361 -1.984 8.223 1.00 48.84 187 GLU A C 1
ATOM 1447 O O . GLU A 1 187 ? 33.285 -2.082 9.442 1.00 48.84 187 GLU A O 1
ATOM 1452 N N . VAL A 1 188 ? 32.771 -0.980 7.557 1.00 55.44 188 VAL A N 1
ATOM 1453 C CA . VAL A 1 188 ? 32.066 0.142 8.210 1.00 55.44 188 VAL A CA 1
ATOM 1454 C C . VAL A 1 188 ? 30.727 -0.291 8.816 1.00 55.44 188 VAL A C 1
ATOM 1456 O O . VAL A 1 188 ? 30.397 0.122 9.926 1.00 55.44 188 VAL A O 1
ATOM 1459 N N . LEU A 1 189 ? 29.962 -1.150 8.132 1.00 50.84 189 LEU A N 1
ATOM 1460 C CA . LEU A 1 189 ? 28.700 -1.678 8.666 1.00 50.84 189 LEU A CA 1
ATOM 1461 C C . LEU A 1 189 ? 28.943 -2.643 9.839 1.00 50.84 189 LEU A C 1
ATOM 1463 O O . LEU A 1 189 ? 28.165 -2.655 10.790 1.00 50.84 189 LEU A O 1
ATOM 1467 N N . ARG A 1 190 ? 30.058 -3.386 9.815 1.00 62.72 190 ARG A N 1
ATOM 1468 C CA . ARG A 1 190 ? 30.496 -4.239 10.927 1.00 62.72 190 ARG A CA 1
ATOM 1469 C C . ARG A 1 190 ? 31.045 -3.426 12.107 1.00 62.72 190 ARG A C 1
ATOM 1471 O O . ARG A 1 190 ? 30.786 -3.799 13.244 1.00 62.72 190 ARG A O 1
ATOM 1478 N N . GLN A 1 191 ? 31.727 -2.301 11.865 1.00 51.47 191 GLN A N 1
ATOM 1479 C CA . GLN A 1 191 ? 32.168 -1.369 12.917 1.00 51.47 191 GLN A CA 1
ATOM 1480 C C . GLN A 1 191 ? 30.988 -0.687 13.621 1.00 51.47 191 GLN A C 1
ATOM 1482 O O . GLN A 1 191 ? 30.976 -0.608 14.843 1.00 51.47 191 GLN A O 1
ATOM 1487 N N . ALA A 1 192 ? 29.952 -0.290 12.875 1.00 51.44 192 ALA A N 1
ATOM 1488 C CA . ALA A 1 192 ? 28.748 0.330 13.437 1.00 51.44 192 ALA A CA 1
ATOM 1489 C C . ALA A 1 192 ? 27.852 -0.642 14.233 1.00 51.44 192 ALA A C 1
ATOM 1491 O O . ALA A 1 192 ? 26.992 -0.201 14.989 1.00 51.44 192 ALA A O 1
ATOM 1492 N N . GLN A 1 193 ? 28.031 -1.956 14.055 1.00 53.12 193 GLN A N 1
ATOM 1493 C CA . GLN A 1 193 ? 27.345 -3.001 14.827 1.00 53.12 193 GLN A CA 1
ATOM 1494 C C . GLN A 1 193 ? 28.195 -3.553 15.986 1.00 53.12 193 GLN A C 1
ATOM 1496 O O . GLN A 1 193 ? 27.659 -4.266 16.829 1.00 53.12 193 GLN A O 1
ATOM 1501 N N . ALA A 1 194 ? 29.495 -3.239 16.027 1.00 51.12 194 ALA A N 1
ATOM 1502 C CA . ALA A 1 194 ? 30.424 -3.684 17.067 1.00 51.12 194 ALA A CA 1
ATOM 1503 C C . ALA A 1 194 ? 30.618 -2.661 18.202 1.00 51.12 194 ALA A C 1
ATOM 1505 O O . ALA A 1 194 ? 31.106 -3.041 19.260 1.00 51.12 194 ALA A O 1
ATOM 1506 N N . GLU A 1 195 ? 30.201 -1.402 18.028 1.00 44.62 195 GLU A N 1
ATOM 1507 C CA . GLU A 1 195 ? 30.090 -0.422 19.121 1.00 44.62 195 GLU A CA 1
ATOM 1508 C C . GLU A 1 195 ? 28.799 -0.665 19.925 1.00 44.62 195 GLU A C 1
ATOM 1510 O O . GLU A 1 195 ? 27.835 0.102 19.884 1.00 44.62 195 GLU A O 1
ATOM 1515 N N . GLY A 1 196 ? 28.769 -1.787 20.644 1.00 51.09 196 GLY A N 1
ATOM 1516 C CA . GLY A 1 196 ? 28.026 -1.862 21.899 1.00 51.09 196 GLY A CA 1
ATOM 1517 C C . GLY A 1 196 ? 28.786 -1.072 22.974 1.00 51.09 196 GLY A C 1
ATOM 1518 O O . GLY A 1 196 ? 30.002 -0.929 22.856 1.00 51.09 196 GLY A O 1
ATOM 1519 N N . PRO A 1 197 ? 28.103 -0.513 23.986 1.00 44.38 197 PRO A N 1
ATOM 1520 C CA . PRO A 1 197 ? 28.771 0.198 25.072 1.00 44.38 197 PRO A CA 1
ATOM 1521 C C . PRO A 1 197 ? 29.772 -0.736 25.765 1.00 44.38 197 PRO A C 1
ATOM 1523 O O . PRO A 1 197 ? 29.413 -1.853 26.128 1.00 44.38 197 PRO A O 1
ATOM 1526 N N . ASP A 1 198 ? 31.016 -0.280 25.911 1.00 42.56 198 ASP A N 1
ATOM 1527 C CA . ASP A 1 198 ? 32.069 -1.007 26.616 1.00 42.56 198 ASP A CA 1
ATOM 1528 C C . ASP A 1 198 ? 31.647 -1.257 28.075 1.00 42.56 198 ASP A C 1
ATOM 1530 O O . ASP A 1 198 ? 31.504 -0.323 28.868 1.00 42.56 198 ASP A O 1
ATOM 1534 N N . ASP A 1 199 ? 31.461 -2.532 28.422 1.00 49.28 199 ASP A N 1
ATOM 1535 C CA . ASP A 1 199 ? 31.220 -3.038 29.779 1.00 49.28 199 ASP A CA 1
ATOM 1536 C C . ASP A 1 199 ? 32.514 -3.034 30.626 1.00 49.28 199 ASP A C 1
ATOM 1538 O O . ASP A 1 199 ? 32.880 -4.037 31.240 1.00 49.28 199 ASP A O 1
ATOM 1542 N N . GLU A 1 200 ? 33.230 -1.911 30.687 1.00 51.91 200 GLU A N 1
ATOM 1543 C CA . GLU A 1 200 ? 34.328 -1.718 31.642 1.00 51.91 200 GLU A CA 1
ATOM 1544 C C . GLU A 1 200 ? 34.070 -0.490 32.514 1.00 51.91 200 GLU A C 1
ATOM 1546 O O . GLU A 1 200 ? 34.487 0.620 32.213 1.00 51.91 200 GLU A O 1
ATOM 1551 N N . ASP A 1 201 ? 33.302 -0.714 33.583 1.00 48.09 201 ASP A N 1
ATOM 1552 C CA . ASP A 1 201 ? 33.618 -0.267 34.948 1.00 48.09 201 ASP A CA 1
ATOM 1553 C C . ASP A 1 201 ? 32.535 -0.803 35.904 1.00 48.09 201 ASP A C 1
ATOM 1555 O O . ASP A 1 201 ? 31.696 -0.086 36.452 1.00 48.09 201 ASP A O 1
ATOM 1559 N N . MET A 1 202 ? 32.549 -2.125 36.103 1.00 38.50 202 MET A N 1
ATOM 1560 C CA . MET A 1 202 ? 31.843 -2.776 37.207 1.00 38.50 202 MET A CA 1
ATOM 1561 C C . MET A 1 202 ? 32.571 -2.451 38.516 1.00 38.50 202 MET A C 1
ATOM 1563 O O . MET A 1 202 ? 33.462 -3.178 38.960 1.00 38.50 202 MET A O 1
ATOM 1567 N N . ILE A 1 203 ? 32.183 -1.343 39.145 1.00 44.09 203 ILE A N 1
ATOM 1568 C CA . ILE A 1 203 ? 32.435 -1.124 40.568 1.00 44.09 203 ILE A CA 1
ATOM 1569 C C . ILE A 1 203 ? 31.612 -2.170 41.330 1.00 44.09 203 ILE A C 1
ATOM 1571 O O . ILE A 1 203 ? 30.386 -2.202 41.246 1.00 44.09 203 ILE A O 1
ATOM 1575 N N . ASN A 1 204 ? 32.313 -3.056 42.041 1.00 49.56 204 ASN A N 1
ATOM 1576 C CA . ASN A 1 204 ? 31.739 -3.962 43.033 1.00 49.56 204 ASN A CA 1
ATOM 1577 C C . ASN A 1 204 ? 31.071 -3.141 44.142 1.00 49.56 204 ASN A C 1
ATOM 1579 O O . ASN A 1 204 ? 31.747 -2.737 45.088 1.00 49.56 204 ASN A O 1
ATOM 1583 N N . ASP A 1 205 ? 29.759 -2.950 44.053 1.00 42.56 205 ASP A N 1
ATOM 1584 C CA . ASP A 1 205 ? 28.948 -2.589 45.209 1.00 42.56 205 ASP A CA 1
ATOM 1585 C C . ASP A 1 205 ? 28.304 -3.862 45.769 1.00 42.56 205 ASP A C 1
ATOM 1587 O O . ASP A 1 205 ? 27.469 -4.517 45.141 1.00 42.56 205 ASP A O 1
ATOM 1591 N N . GLU A 1 206 ? 28.766 -4.237 46.963 1.00 49.12 206 GLU A N 1
ATOM 1592 C CA . GLU A 1 206 ? 28.146 -5.246 47.816 1.00 49.12 206 GLU A CA 1
ATOM 1593 C C . GLU A 1 206 ? 26.640 -4.973 47.991 1.00 49.12 206 GLU A C 1
ATOM 1595 O O . GLU A 1 206 ? 26.218 -3.813 48.045 1.00 49.12 206 GLU A O 1
ATOM 1600 N N . PRO A 1 207 ? 25.807 -6.015 48.161 1.00 43.44 207 PRO A N 1
ATOM 1601 C CA . PRO A 1 207 ? 24.396 -5.833 48.451 1.00 43.44 207 PRO A CA 1
ATOM 1602 C C . PRO A 1 207 ? 24.231 -5.328 49.890 1.00 43.44 207 PRO A C 1
ATOM 1604 O O . PRO A 1 207 ? 24.090 -6.106 50.832 1.00 43.44 207 PRO A O 1
ATOM 1607 N N . LEU A 1 208 ? 24.230 -4.008 50.069 1.00 44.94 208 LEU A N 1
ATOM 1608 C CA . LEU A 1 208 ? 23.668 -3.393 51.263 1.00 44.9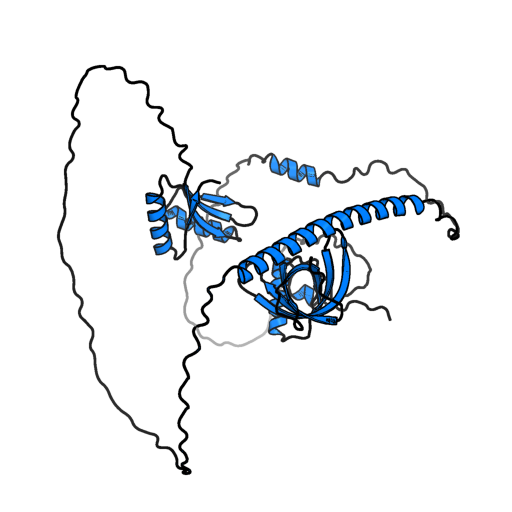4 208 LEU A CA 1
ATOM 1609 C C . LEU A 1 208 ? 22.143 -3.493 51.176 1.00 44.94 208 LEU A C 1
ATOM 1611 O O . LEU A 1 208 ? 21.492 -2.761 50.428 1.00 44.94 208 LEU A O 1
ATOM 1615 N N . GLU A 1 209 ? 21.582 -4.405 51.970 1.00 48.84 209 GLU A N 1
ATOM 1616 C CA . GLU A 1 209 ? 20.189 -4.358 52.411 1.00 48.84 209 GLU A CA 1
ATOM 1617 C C . GLU A 1 209 ? 19.907 -2.960 52.987 1.00 48.84 209 GLU A C 1
ATOM 1619 O O . GLU A 1 209 ? 20.310 -2.621 54.099 1.00 48.84 209 GLU A O 1
ATOM 1624 N N . SER A 1 210 ? 19.254 -2.115 52.189 1.00 37.38 210 SER A N 1
ATOM 1625 C CA . SER A 1 210 ? 18.846 -0.766 52.569 1.00 37.38 210 SER A CA 1
ATOM 1626 C C . SER A 1 210 ? 17.332 -0.736 52.732 1.00 37.38 210 SER A C 1
ATOM 1628 O O . SER A 1 210 ? 16.577 -0.495 51.789 1.00 37.38 210 SER A O 1
ATOM 1630 N N . ASP A 1 211 ? 16.900 -0.983 53.966 1.00 47.44 211 ASP A N 1
ATOM 1631 C CA . ASP A 1 211 ? 15.625 -0.506 54.488 1.00 47.44 211 ASP A CA 1
ATOM 1632 C C . ASP A 1 211 ? 15.656 1.032 54.506 1.00 47.44 211 ASP A C 1
ATOM 1634 O O . ASP A 1 211 ? 16.142 1.652 55.455 1.00 47.44 211 ASP A O 1
ATOM 1638 N N . MET A 1 212 ? 15.125 1.677 53.462 1.00 37.66 212 MET A N 1
ATOM 1639 C CA . MET A 1 212 ? 14.790 3.102 53.521 1.00 37.66 212 MET A CA 1
ATOM 1640 C C . MET A 1 212 ? 13.353 3.391 53.073 1.00 37.66 212 MET A C 1
ATOM 1642 O O . MET A 1 212 ? 12.874 2.841 52.079 1.00 37.66 212 MET A O 1
ATOM 1646 N N . PRO A 1 213 ? 12.642 4.269 53.806 1.00 44.56 213 PRO A N 1
ATOM 1647 C CA . PRO A 1 213 ? 11.229 4.534 53.602 1.00 44.56 213 PRO A CA 1
ATOM 1648 C C . PRO A 1 213 ? 10.996 5.466 52.408 1.00 44.56 213 PRO A C 1
ATOM 1650 O O . PRO A 1 213 ? 11.774 6.378 52.133 1.00 44.56 213 PRO A O 1
ATOM 1653 N N . TRP A 1 214 ? 9.862 5.253 51.743 1.00 37.50 214 TRP A N 1
ATOM 1654 C CA . TRP A 1 214 ? 9.320 6.079 50.665 1.00 37.50 214 TRP A CA 1
ATOM 1655 C C . TRP A 1 214 ? 9.450 7.597 50.915 1.00 37.50 214 TRP A C 1
ATOM 1657 O O . TRP A 1 214 ? 9.164 8.062 52.025 1.00 37.50 214 TRP A O 1
ATOM 1667 N N . PRO A 1 215 ? 9.793 8.401 49.889 1.00 40.78 215 PRO A N 1
ATOM 1668 C CA . PRO A 1 215 ? 9.879 9.846 50.032 1.00 40.78 215 PRO A CA 1
ATOM 1669 C C . PRO A 1 215 ? 8.482 10.460 50.192 1.00 40.78 215 PRO A C 1
ATOM 1671 O O . PRO A 1 215 ? 7.556 10.176 49.429 1.00 40.78 215 PRO A O 1
ATOM 1674 N N . LYS A 1 216 ? 8.340 11.326 51.200 1.00 44.31 216 LYS A N 1
ATOM 1675 C CA . LYS A 1 216 ? 7.163 12.183 51.397 1.00 44.31 216 LYS A CA 1
ATOM 1676 C C . LYS A 1 216 ? 7.108 13.267 50.313 1.00 44.31 216 LYS A C 1
ATOM 1678 O O . LYS A 1 216 ? 8.138 13.747 49.849 1.00 44.31 216 LYS A O 1
ATOM 1683 N N . ALA A 1 217 ? 5.888 13.638 49.941 1.00 48.25 217 ALA A N 1
ATOM 1684 C CA . ALA A 1 217 ? 5.504 14.337 48.714 1.00 48.25 217 ALA A CA 1
ATOM 1685 C C . ALA A 1 217 ? 5.896 15.830 48.582 1.00 48.25 217 ALA A C 1
ATOM 1687 O O . ALA A 1 217 ? 5.386 16.497 47.688 1.00 48.25 217 ALA A O 1
ATOM 1688 N N . ASP A 1 218 ? 6.817 16.368 49.384 1.00 49.19 218 ASP A N 1
ATOM 1689 C CA . ASP A 1 218 ? 6.906 17.828 49.578 1.00 49.19 218 ASP A CA 1
ATOM 1690 C C . ASP A 1 218 ? 8.208 18.479 49.059 1.00 49.19 218 ASP A C 1
ATOM 1692 O O . ASP A 1 218 ? 8.718 19.419 49.662 1.00 49.19 218 ASP A O 1
ATOM 1696 N N . ALA A 1 219 ? 8.776 18.011 47.939 1.00 51.22 219 ALA A N 1
ATOM 1697 C CA . ALA A 1 219 ? 10.022 18.582 47.388 1.00 51.22 219 ALA A CA 1
ATOM 1698 C C . ALA A 1 219 ? 10.040 18.756 45.852 1.00 51.22 219 ALA A C 1
ATOM 1700 O O . ALA A 1 219 ? 11.069 18.546 45.210 1.00 51.22 219 ALA A O 1
ATOM 1701 N N . ALA A 1 220 ? 8.910 19.140 45.244 1.00 48.62 220 ALA A N 1
ATOM 1702 C CA . ALA A 1 220 ? 8.772 19.268 43.784 1.00 48.62 220 ALA A CA 1
ATOM 1703 C C . ALA A 1 220 ? 8.377 20.672 43.272 1.00 48.62 220 ALA A C 1
ATOM 1705 O O . ALA A 1 220 ? 7.909 20.788 42.139 1.00 48.62 220 ALA A O 1
ATOM 1706 N N . GLU A 1 221 ? 8.563 21.747 44.046 1.00 51.22 221 GLU A N 1
ATOM 1707 C CA . GLU A 1 221 ? 8.078 23.079 43.631 1.00 51.22 221 GLU A CA 1
ATOM 1708 C C . GLU A 1 221 ? 9.107 23.986 42.929 1.00 51.22 221 GLU A C 1
ATOM 1710 O O . GLU A 1 221 ? 8.706 24.927 42.251 1.00 51.22 221 GLU A O 1
ATOM 1715 N N . GLU A 1 222 ? 10.416 23.707 42.971 1.00 50.66 222 GLU A N 1
ATOM 1716 C CA . GLU A 1 222 ? 11.401 24.693 42.471 1.00 50.66 222 GLU A CA 1
ATOM 1717 C C . GLU A 1 222 ? 11.872 24.475 41.014 1.00 50.66 222 GLU A C 1
ATOM 1719 O O . GLU A 1 222 ? 12.368 25.399 40.369 1.00 50.66 222 GLU A O 1
ATOM 1724 N N . LYS A 1 223 ? 11.662 23.289 40.419 1.00 50.53 223 LYS A N 1
ATOM 1725 C CA . LYS A 1 223 ? 12.080 22.995 39.024 1.00 50.53 223 LYS A CA 1
ATOM 1726 C C . LYS A 1 223 ? 10.986 23.181 37.962 1.00 50.53 223 LYS A C 1
ATOM 1728 O O . LYS A 1 223 ? 11.286 23.175 36.768 1.00 50.53 223 LYS A O 1
ATOM 1733 N N . THR A 1 224 ? 9.733 23.399 38.353 1.00 53.28 224 THR A N 1
ATOM 1734 C CA . THR A 1 224 ? 8.597 23.566 37.424 1.00 53.28 224 THR A CA 1
ATOM 1735 C C . THR A 1 224 ? 8.505 24.975 36.825 1.00 53.28 224 THR A C 1
ATOM 1737 O O . THR A 1 224 ? 8.027 25.127 35.700 1.00 53.28 224 THR A O 1
ATOM 1740 N N . ALA A 1 225 ? 9.041 26.003 37.492 1.00 55.47 225 ALA A N 1
ATOM 1741 C CA . ALA A 1 225 ? 8.973 27.395 37.026 1.00 55.47 225 ALA A CA 1
ATOM 1742 C C . ALA A 1 225 ? 9.854 27.700 35.792 1.00 55.47 225 ALA A C 1
ATOM 1744 O O . ALA A 1 225 ? 9.577 28.637 35.035 1.00 55.47 225 ALA A O 1
ATOM 1745 N N . HIS A 1 226 ? 10.914 26.920 35.552 1.00 55.19 226 HIS A N 1
ATOM 1746 C CA . HIS A 1 226 ? 11.780 27.131 34.387 1.00 55.19 226 HIS A CA 1
ATOM 1747 C C . HIS A 1 226 ? 11.228 26.450 33.122 1.00 55.19 226 HIS A C 1
ATOM 1749 O O . HIS A 1 226 ? 11.277 27.024 32.033 1.00 55.19 226 HIS A O 1
ATOM 1755 N N . ALA A 1 227 ? 10.607 25.275 33.270 1.00 58.66 227 ALA A N 1
ATOM 1756 C CA . ALA A 1 227 ? 10.004 24.535 32.161 1.00 58.66 227 ALA A CA 1
ATOM 1757 C C . ALA A 1 227 ? 8.767 25.243 31.573 1.00 58.66 227 ALA A C 1
ATOM 1759 O O . ALA A 1 227 ? 8.580 25.265 30.353 1.00 58.66 227 ALA A O 1
ATOM 1760 N N . THR A 1 228 ? 7.953 25.895 32.410 1.00 67.69 228 THR A N 1
ATOM 1761 C CA . THR A 1 228 ? 6.760 26.632 31.957 1.00 67.69 228 THR A CA 1
ATOM 1762 C C . THR A 1 228 ? 7.116 27.866 31.124 1.00 67.69 228 THR A C 1
ATOM 1764 O O . THR A 1 228 ? 6.451 28.147 30.125 1.00 67.69 228 THR A O 1
ATOM 1767 N N . ASN A 1 229 ? 8.210 28.563 31.440 1.00 68.88 229 ASN A N 1
ATOM 1768 C CA . ASN A 1 229 ? 8.659 29.736 30.681 1.00 68.88 229 ASN A CA 1
ATOM 1769 C C . ASN A 1 229 ? 9.153 29.390 29.265 1.00 68.88 229 ASN A C 1
ATOM 1771 O O . ASN A 1 229 ? 8.889 30.134 28.315 1.00 68.88 229 ASN A O 1
ATOM 1775 N N . VAL A 1 230 ? 9.823 28.246 29.096 1.00 70.56 230 VAL A N 1
ATOM 1776 C CA . VAL A 1 230 ? 10.274 27.774 27.774 1.00 70.56 230 VAL A CA 1
ATOM 1777 C C . VAL A 1 230 ? 9.083 27.325 26.923 1.00 70.56 230 VAL A C 1
ATOM 1779 O O . VAL A 1 230 ? 8.984 27.704 25.754 1.00 70.56 230 VAL A O 1
ATOM 1782 N N . LEU A 1 231 ? 8.130 26.598 27.517 1.00 67.25 231 LEU A N 1
ATOM 1783 C CA . LEU A 1 231 ? 6.926 26.138 26.820 1.00 67.25 231 LEU A CA 1
ATOM 1784 C C . LEU A 1 231 ? 6.046 27.313 26.362 1.00 67.25 231 LEU A C 1
ATOM 1786 O O . LEU A 1 231 ? 5.563 27.324 25.230 1.00 67.25 231 LEU A O 1
ATOM 1790 N N . THR A 1 232 ? 5.905 28.346 27.196 1.00 70.19 232 THR A N 1
ATOM 1791 C CA . THR A 1 232 ? 5.099 29.534 26.873 1.00 70.19 232 THR A CA 1
ATOM 1792 C C . THR A 1 232 ? 5.710 30.334 25.715 1.00 70.19 232 THR A C 1
ATOM 1794 O O . THR A 1 232 ? 4.989 30.762 24.812 1.00 70.19 232 THR A O 1
ATOM 1797 N N . LYS A 1 233 ? 7.048 30.459 25.657 1.00 70.94 233 LYS A N 1
ATOM 1798 C CA . LYS A 1 233 ? 7.742 31.068 24.504 1.00 70.94 233 LYS A CA 1
ATOM 1799 C C . LYS A 1 233 ? 7.595 30.241 23.223 1.00 70.94 233 LYS A C 1
ATOM 1801 O O . LYS A 1 233 ? 7.431 30.812 22.144 1.00 70.94 233 LYS A O 1
ATOM 1806 N N . LEU A 1 234 ? 7.609 28.912 23.327 1.00 65.44 234 LEU A N 1
ATOM 1807 C CA . LEU A 1 234 ? 7.449 28.025 22.172 1.00 65.44 234 LEU A CA 1
ATOM 1808 C C . LEU A 1 234 ? 6.023 28.079 21.593 1.00 65.44 234 LEU A C 1
ATOM 1810 O O . LEU A 1 234 ? 5.850 28.075 20.373 1.00 65.44 234 LEU A O 1
ATOM 1814 N N . ILE A 1 235 ? 5.005 28.185 22.453 1.00 71.38 235 ILE A N 1
ATOM 1815 C CA . ILE A 1 235 ? 3.600 28.336 22.045 1.00 71.38 235 ILE A CA 1
ATOM 1816 C C . ILE A 1 235 ? 3.362 29.714 21.402 1.00 71.38 235 ILE A C 1
ATOM 1818 O O . ILE A 1 235 ? 2.713 29.792 20.356 1.00 71.38 235 ILE A O 1
ATOM 1822 N N . GLY A 1 236 ? 3.953 30.783 21.951 1.00 70.69 236 GLY A N 1
ATOM 1823 C CA . GLY A 1 236 ? 3.856 32.138 21.391 1.00 70.69 236 GLY A CA 1
ATOM 1824 C C . GLY A 1 236 ? 4.416 32.253 19.968 1.00 70.69 236 GLY A C 1
ATOM 1825 O O . GLY A 1 236 ? 3.751 32.788 19.081 1.00 70.69 236 GLY A O 1
ATOM 1826 N N . ASN A 1 237 ? 5.590 31.667 19.707 1.00 61.44 237 ASN A N 1
ATOM 1827 C CA . ASN A 1 237 ? 6.186 31.684 18.365 1.00 61.44 237 ASN A CA 1
ATOM 1828 C C . ASN A 1 237 ? 5.394 30.850 17.347 1.00 61.44 237 ASN A C 1
ATOM 1830 O O . ASN A 1 237 ? 5.357 31.194 16.167 1.00 61.44 237 ASN A O 1
ATOM 1834 N N . ARG A 1 238 ? 4.719 29.778 17.781 1.00 60.56 238 ARG A N 1
ATOM 1835 C CA . ARG A 1 238 ? 3.879 28.966 16.888 1.00 60.56 238 ARG A CA 1
ATOM 1836 C C . ARG A 1 238 ? 2.592 29.683 16.487 1.00 60.56 238 ARG A C 1
ATOM 1838 O O . ARG A 1 238 ? 2.237 29.637 15.313 1.00 60.56 238 ARG A O 1
ATOM 1845 N N . MET A 1 239 ? 1.944 30.408 17.401 1.00 61.19 239 MET A N 1
ATOM 1846 C CA . MET A 1 239 ? 0.767 31.231 17.072 1.00 61.19 239 MET A CA 1
ATOM 1847 C C . MET A 1 239 ? 1.068 32.294 16.002 1.00 61.19 239 MET A C 1
ATOM 1849 O O . MET A 1 239 ? 0.224 32.567 15.151 1.00 61.19 239 MET A O 1
ATOM 1853 N N . LEU A 1 240 ? 2.291 32.835 15.985 1.00 64.94 240 LEU A N 1
ATOM 1854 C CA . LEU A 1 240 ? 2.713 33.836 15.002 1.00 64.94 240 LEU A CA 1
ATOM 1855 C C . LEU A 1 240 ? 2.896 33.253 13.583 1.00 64.94 240 LEU A C 1
ATOM 1857 O O . LEU A 1 240 ? 2.660 33.940 12.593 1.00 64.94 240 LEU A O 1
ATOM 1861 N N . ILE A 1 241 ? 3.265 31.972 13.474 1.00 66.81 241 ILE A N 1
ATOM 1862 C CA . ILE A 1 241 ? 3.412 31.261 12.189 1.00 66.81 241 ILE A CA 1
ATOM 1863 C C . ILE A 1 241 ? 2.044 30.811 11.643 1.00 66.81 241 ILE A C 1
ATOM 1865 O O . ILE A 1 241 ? 1.796 30.850 10.434 1.00 66.81 241 ILE A O 1
ATOM 1869 N N . TYR A 1 242 ? 1.116 30.420 12.520 1.00 68.94 242 TYR A N 1
ATOM 1870 C CA . TYR A 1 242 ? -0.242 30.062 12.097 1.00 68.94 242 TYR A CA 1
ATOM 1871 C C . TYR A 1 242 ? -1.076 31.281 11.673 1.00 68.94 242 TYR A C 1
ATOM 1873 O O . TYR A 1 242 ? -1.923 31.157 10.786 1.00 68.94 242 TYR A O 1
ATOM 1881 N N . SER A 1 243 ? -0.814 32.476 12.220 1.00 75.75 243 SER A N 1
ATOM 1882 C CA . SER A 1 243 ? -1.509 33.694 11.772 1.00 75.75 243 SER A CA 1
ATOM 1883 C C . SER A 1 243 ? -1.055 34.166 10.382 1.00 75.75 243 SER A C 1
ATOM 1885 O O . SER A 1 243 ? -1.873 34.636 9.593 1.00 75.75 243 SER A O 1
ATOM 1887 N N . SER A 1 244 ? 0.222 33.983 10.024 1.00 80.31 244 SER A N 1
ATOM 1888 C CA . SER A 1 244 ? 0.722 34.385 8.702 1.00 80.31 244 SER A CA 1
ATOM 1889 C C . SER A 1 244 ? 0.224 33.459 7.587 1.00 80.31 244 SER A C 1
ATOM 1891 O O . SER A 1 244 ? -0.216 33.932 6.541 1.00 80.31 244 SER A O 1
ATOM 1893 N N . SER A 1 245 ? 0.209 32.145 7.825 1.00 75.88 245 SER A N 1
ATOM 1894 C CA . SER A 1 245 ? -0.297 31.160 6.858 1.00 75.88 245 SER A CA 1
ATOM 1895 C C . SER A 1 245 ? -1.808 31.278 6.617 1.00 75.88 245 SER A C 1
ATOM 1897 O O . SER A 1 245 ? -2.254 31.195 5.471 1.00 75.88 245 SER A O 1
ATOM 1899 N N . THR A 1 246 ? -2.599 31.556 7.658 1.00 82.75 246 THR A N 1
ATOM 1900 C CA . THR A 1 246 ? -4.045 31.805 7.517 1.00 82.75 246 THR A CA 1
ATOM 1901 C C . THR A 1 246 ? -4.345 33.093 6.749 1.00 82.75 246 THR A C 1
ATOM 1903 O O . THR A 1 246 ? -5.233 33.081 5.897 1.00 82.75 246 THR A O 1
ATOM 1906 N N . LEU A 1 247 ? -3.576 34.171 6.952 1.00 89.31 247 LEU A N 1
ATOM 1907 C CA . LEU A 1 247 ? -3.720 35.408 6.170 1.00 89.31 247 LEU A CA 1
ATOM 1908 C C . LEU A 1 247 ? -3.409 35.207 4.681 1.00 89.31 247 LEU A C 1
ATOM 1910 O O . LEU A 1 247 ? -4.128 35.739 3.837 1.00 89.31 247 LEU A O 1
ATOM 1914 N N . VAL A 1 248 ? -2.386 34.414 4.343 1.00 89.75 248 VAL A N 1
ATOM 1915 C CA . VAL A 1 248 ? -2.056 34.098 2.941 1.00 89.75 248 VAL A CA 1
ATOM 1916 C C . VAL A 1 248 ? -3.179 33.297 2.283 1.00 89.75 248 VAL A C 1
ATOM 1918 O O . VAL A 1 248 ? -3.603 33.639 1.180 1.00 89.75 248 VAL A O 1
ATOM 1921 N N . LEU A 1 249 ? -3.712 32.276 2.963 1.00 89.00 249 LEU A N 1
ATOM 1922 C CA . LEU A 1 249 ? -4.844 31.500 2.450 1.00 89.00 249 LEU A CA 1
ATOM 1923 C C . LEU A 1 249 ? -6.084 32.376 2.249 1.00 89.00 249 LEU A C 1
ATOM 1925 O O . LEU A 1 249 ? -6.717 32.297 1.198 1.00 89.00 249 LEU A O 1
ATOM 1929 N N . LEU A 1 250 ? -6.392 33.255 3.208 1.00 93.00 250 LEU A N 1
ATOM 1930 C CA . LEU A 1 250 ? -7.510 34.190 3.098 1.00 93.00 250 LEU A CA 1
ATOM 1931 C C . LEU A 1 250 ? -7.326 35.145 1.906 1.00 93.00 250 LEU A C 1
ATOM 1933 O O . LEU A 1 250 ? -8.267 35.366 1.147 1.00 93.00 250 LEU A O 1
ATOM 1937 N N . ALA A 1 251 ? -6.113 35.665 1.699 1.00 91.88 251 ALA A N 1
ATOM 1938 C CA . ALA A 1 251 ? -5.795 36.550 0.581 1.00 91.88 251 ALA A CA 1
ATOM 1939 C C . ALA A 1 251 ? -5.941 35.849 -0.779 1.00 91.88 251 ALA A C 1
ATOM 1941 O O . ALA A 1 251 ? -6.513 36.428 -1.703 1.00 91.88 251 ALA A O 1
ATOM 1942 N N . VAL A 1 252 ? -5.491 34.594 -0.901 1.00 93.44 252 VAL A N 1
ATOM 1943 C CA . VAL A 1 252 ? -5.683 33.782 -2.117 1.00 93.44 252 VAL A CA 1
ATOM 1944 C C . VAL A 1 252 ? -7.172 33.544 -2.374 1.00 93.44 252 VAL A C 1
ATOM 1946 O O . VAL A 1 252 ? -7.635 33.708 -3.502 1.00 93.44 252 VAL A O 1
ATOM 1949 N N . LEU A 1 253 ? -7.950 33.235 -1.336 1.00 94.31 253 LEU A N 1
ATOM 1950 C CA . LEU A 1 253 ? -9.389 32.994 -1.453 1.00 94.31 253 LEU A CA 1
ATOM 1951 C C . LEU A 1 253 ? -10.134 34.265 -1.902 1.00 94.31 253 LEU A C 1
ATOM 1953 O O . LEU A 1 253 ? -10.899 34.227 -2.865 1.00 94.31 253 LEU A O 1
ATOM 1957 N N . ILE A 1 254 ? -9.821 35.417 -1.301 1.00 94.88 254 ILE A N 1
ATOM 1958 C CA . ILE A 1 254 ? -10.354 36.729 -1.711 1.00 94.88 254 ILE A CA 1
ATOM 1959 C C . ILE A 1 254 ? -9.948 37.069 -3.154 1.00 94.88 254 ILE A C 1
ATOM 1961 O O . ILE A 1 254 ? -10.765 37.580 -3.924 1.00 94.88 254 ILE A O 1
ATOM 1965 N N . TYR A 1 255 ? -8.708 36.769 -3.549 1.00 94.69 255 TYR A N 1
ATOM 1966 C CA . TYR A 1 255 ? -8.225 36.997 -4.910 1.00 94.69 255 TYR A CA 1
ATOM 1967 C C . TYR A 1 255 ? -8.978 36.140 -5.938 1.00 94.69 255 TYR A C 1
ATOM 1969 O O . TYR A 1 255 ? -9.429 36.661 -6.958 1.00 94.69 255 TYR A O 1
ATOM 1977 N N . THR A 1 256 ? -9.199 34.854 -5.649 1.00 91.62 256 THR A N 1
ATOM 1978 C CA . THR A 1 256 ? -9.971 33.961 -6.534 1.00 91.62 256 THR A CA 1
ATOM 1979 C C . THR A 1 256 ? -11.433 34.396 -6.670 1.00 91.62 256 THR A C 1
ATOM 1981 O O . THR A 1 256 ? -11.943 34.463 -7.786 1.00 91.62 256 THR A O 1
ATOM 1984 N N . LEU A 1 257 ? -12.085 34.802 -5.575 1.00 92.00 257 LEU A N 1
ATOM 1985 C CA . LEU A 1 257 ? -13.432 35.386 -5.613 1.00 92.00 257 LEU A CA 1
ATOM 1986 C C . LEU A 1 257 ? -13.468 36.678 -6.438 1.00 92.00 257 LEU A C 1
ATOM 1988 O O . LEU A 1 257 ? -14.387 36.889 -7.227 1.00 92.00 257 LEU A O 1
ATOM 1992 N N . SER A 1 258 ? -12.440 37.518 -6.314 1.00 91.44 258 SER A N 1
ATOM 1993 C CA . SER A 1 258 ? -12.326 38.752 -7.097 1.00 91.44 258 SER A CA 1
ATOM 1994 C C . SER A 1 258 ? -12.179 38.481 -8.598 1.00 91.44 258 SER A C 1
ATOM 1996 O O . SER A 1 258 ? -12.731 39.235 -9.395 1.00 91.44 258 SER A O 1
ATOM 1998 N N . LEU A 1 259 ? -11.477 37.414 -9.001 1.00 88.25 259 LEU A N 1
ATOM 1999 C CA . LEU A 1 259 ? -11.380 36.994 -10.407 1.00 88.25 259 LEU A CA 1
ATOM 2000 C C . LEU A 1 259 ? -12.728 36.518 -10.966 1.00 88.25 259 LEU A C 1
ATOM 2002 O O . LEU A 1 259 ? -13.067 36.851 -12.102 1.00 88.25 259 LEU A O 1
ATOM 2006 N N . ILE A 1 260 ? -13.514 35.797 -10.162 1.00 85.44 260 ILE A N 1
ATOM 2007 C CA . ILE A 1 260 ? -14.861 35.350 -10.547 1.00 85.44 260 ILE A CA 1
ATOM 2008 C C . ILE A 1 260 ? -15.782 36.561 -10.751 1.00 85.44 260 ILE A C 1
ATOM 2010 O O . ILE A 1 260 ? -16.453 36.655 -11.773 1.00 85.44 260 ILE A O 1
ATOM 2014 N N . ILE A 1 261 ? -15.765 37.528 -9.827 1.00 86.56 261 ILE A N 1
ATOM 2015 C CA . ILE A 1 261 ? -16.609 38.734 -9.909 1.00 86.56 261 ILE A CA 1
ATOM 2016 C C . ILE A 1 261 ? -16.184 39.648 -11.073 1.00 86.56 261 ILE A C 1
ATOM 2018 O O . ILE A 1 261 ? -17.030 40.269 -11.712 1.00 86.56 261 ILE A O 1
ATOM 2022 N N . LYS A 1 262 ? -14.882 39.734 -11.377 1.00 86.75 262 LYS A N 1
ATOM 2023 C CA . LYS A 1 262 ? -14.345 40.567 -12.469 1.00 86.75 262 LYS A CA 1
ATOM 2024 C C . LYS A 1 262 ? -14.462 39.947 -13.864 1.00 86.75 262 LYS A C 1
ATOM 2026 O O . LYS A 1 262 ? -13.959 40.548 -14.809 1.00 86.75 262 LYS A O 1
ATOM 2031 N N . SER A 1 263 ? -15.110 38.795 -14.011 1.00 76.12 263 SER A N 1
ATOM 2032 C CA . SER A 1 263 ? -15.358 38.161 -15.311 1.00 76.12 263 SER A CA 1
ATOM 2033 C C . SER A 1 263 ? -16.815 38.407 -15.750 1.00 76.12 263 SER A C 1
ATOM 2035 O O . SER A 1 263 ? -17.658 37.540 -15.530 1.00 76.12 263 SER A O 1
ATOM 2037 N N . PRO A 1 264 ? -17.158 39.572 -16.343 1.00 60.72 264 PRO A N 1
ATOM 2038 C CA . PRO A 1 264 ? -18.545 39.961 -16.625 1.00 60.72 264 PRO A CA 1
ATOM 2039 C C . PRO A 1 264 ? -19.232 39.215 -17.784 1.00 60.72 264 PRO A C 1
ATOM 2041 O O . PRO A 1 264 ? -20.362 39.558 -18.109 1.00 60.72 264 PRO A O 1
ATOM 2044 N N . ASP A 1 265 ? -18.623 38.188 -18.385 1.00 57.66 265 ASP A N 1
ATOM 2045 C CA . ASP A 1 265 ? -19.131 37.572 -19.624 1.00 57.66 265 ASP A CA 1
ATOM 2046 C C . ASP A 1 265 ? -19.347 36.053 -19.549 1.00 57.66 265 ASP A C 1
ATOM 2048 O O . ASP A 1 265 ? -19.178 35.325 -20.530 1.00 57.66 265 ASP A O 1
ATOM 2052 N N . ILE A 1 266 ? -19.810 35.535 -18.407 1.00 59.38 266 ILE A N 1
ATOM 2053 C CA . ILE A 1 266 ? -20.476 34.224 -18.414 1.00 59.38 266 ILE A CA 1
ATOM 2054 C C . ILE A 1 266 ? -21.926 34.461 -18.836 1.00 59.38 266 ILE A C 1
ATOM 2056 O O . ILE A 1 266 ? -22.840 34.537 -18.018 1.00 59.38 266 ILE A O 1
ATOM 2060 N N . SER A 1 267 ? -22.125 34.623 -20.145 1.00 56.38 267 SER A N 1
ATOM 2061 C CA . SER A 1 267 ? -23.447 34.592 -20.764 1.00 56.38 267 SER A CA 1
ATOM 2062 C C . SER A 1 267 ? -24.058 33.213 -20.501 1.00 56.38 267 SER A C 1
ATOM 2064 O O . SER A 1 267 ? -23.762 32.236 -21.192 1.00 56.38 267 SER A O 1
ATOM 2066 N N . ILE A 1 268 ? -24.871 33.118 -19.445 1.00 55.00 268 ILE A N 1
ATOM 2067 C CA . ILE A 1 268 ? -25.695 31.949 -19.139 1.00 55.00 268 ILE A CA 1
ATOM 2068 C C . ILE A 1 268 ? -26.708 31.838 -20.276 1.00 55.00 268 ILE A C 1
ATOM 2070 O O . ILE A 1 268 ? -27.778 32.448 -20.269 1.00 55.00 268 ILE A O 1
ATOM 2074 N N . LYS A 1 269 ? -26.328 31.084 -21.306 1.00 55.91 269 LYS A N 1
ATOM 2075 C CA . LYS A 1 269 ? -27.206 30.713 -22.406 1.00 55.91 269 LYS A CA 1
ATOM 2076 C C . LYS A 1 269 ? -28.344 29.898 -21.79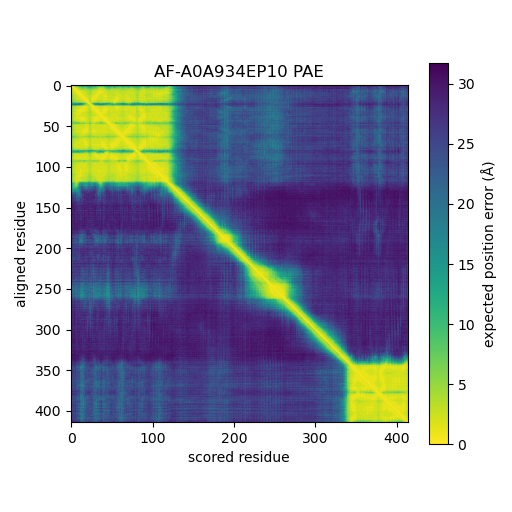2 1.00 55.91 269 LYS A C 1
ATOM 2078 O O . LYS A 1 269 ? -28.116 28.796 -21.297 1.00 55.91 269 LYS A O 1
ATOM 2083 N N . SER A 1 270 ? -29.536 30.495 -21.747 1.00 55.38 270 SER A N 1
ATOM 2084 C CA . SER A 1 270 ? -30.736 29.883 -21.170 1.00 55.38 270 SER A CA 1
ATOM 2085 C C . SER A 1 270 ? -30.940 28.467 -21.719 1.00 55.38 270 SER A C 1
ATOM 2087 O O . SER A 1 270 ? -30.823 28.275 -22.934 1.00 55.38 270 SER A O 1
ATOM 2089 N N . PRO A 1 271 ? -31.241 27.477 -20.860 1.00 57.62 271 PRO A N 1
ATOM 2090 C CA . PRO A 1 271 ? -31.527 26.128 -21.314 1.00 57.62 271 PRO A CA 1
ATOM 2091 C C . PRO A 1 271 ? -32.788 26.130 -22.183 1.00 57.62 271 PRO A C 1
ATOM 2093 O O . PRO A 1 271 ? -33.834 26.662 -21.811 1.00 57.62 271 PRO A O 1
ATOM 2096 N N . VAL A 1 272 ? -32.644 25.546 -23.371 1.00 59.47 272 VAL A N 1
ATOM 2097 C CA . VAL A 1 272 ? -33.718 25.313 -24.339 1.00 59.47 272 VAL A CA 1
ATOM 2098 C C . VAL A 1 272 ? -34.807 24.445 -23.684 1.00 59.47 272 VAL A C 1
ATOM 2100 O O . VAL A 1 272 ? -34.460 23.474 -23.006 1.00 59.47 272 VAL A O 1
ATOM 2103 N N . PRO A 1 273 ? -36.107 24.752 -23.867 1.00 56.19 273 PRO A N 1
ATOM 2104 C CA . PRO A 1 273 ? -37.192 23.970 -23.282 1.00 56.19 273 PRO A CA 1
ATOM 2105 C C . PRO A 1 273 ? -37.209 22.555 -23.869 1.00 56.19 273 PRO A C 1
ATOM 2107 O O . PRO A 1 273 ? -37.309 22.381 -25.084 1.00 56.19 273 PRO A O 1
ATOM 2110 N N . VAL A 1 274 ? -37.119 21.547 -23.004 1.00 62.91 274 VAL A N 1
ATOM 2111 C CA . VAL A 1 274 ? -37.292 20.137 -23.372 1.00 62.91 274 VAL A CA 1
ATOM 2112 C C . VAL A 1 274 ? -38.789 19.873 -23.605 1.00 62.91 274 VAL A C 1
ATOM 2114 O O . VAL A 1 274 ? -39.594 20.214 -22.734 1.00 62.91 274 VAL A O 1
ATOM 2117 N N . PRO A 1 275 ? -39.196 19.295 -24.752 1.00 50.03 275 PRO A N 1
ATOM 2118 C CA . PRO A 1 275 ? -40.591 18.964 -25.016 1.00 50.03 275 PRO A CA 1
ATOM 2119 C C . PRO A 1 275 ? -41.058 17.789 -24.146 1.00 50.03 275 PRO A C 1
ATOM 2121 O O . PRO A 1 275 ? -40.330 16.822 -23.922 1.00 50.03 275 PRO A O 1
ATOM 2124 N N . ALA A 1 276 ? -42.289 17.906 -23.652 1.00 50.00 276 ALA A N 1
ATOM 2125 C CA . ALA A 1 276 ? -42.944 16.947 -22.772 1.00 50.00 276 ALA A CA 1
ATOM 2126 C C . ALA A 1 276 ? -43.105 15.554 -23.422 1.00 50.00 276 ALA A C 1
ATOM 2128 O O . ALA A 1 276 ? -43.426 15.476 -24.611 1.00 50.00 276 ALA A O 1
ATOM 2129 N N . PRO A 1 277 ? -42.948 14.454 -22.660 1.00 52.91 277 PRO A N 1
ATOM 2130 C CA . PRO A 1 277 ? -43.277 13.120 -23.137 1.00 52.91 277 PRO A CA 1
ATOM 2131 C C . PRO A 1 277 ? -44.797 12.917 -23.162 1.00 52.91 277 PRO A C 1
ATOM 2133 O O . PRO A 1 277 ? -45.488 13.072 -22.154 1.00 52.91 277 PRO A O 1
ATOM 2136 N N . SER A 1 278 ? -45.296 12.563 -24.343 1.00 53.28 278 SER A N 1
ATOM 2137 C CA . SER A 1 278 ? -46.684 12.212 -24.614 1.00 53.28 278 SER A CA 1
ATOM 2138 C C . SER A 1 278 ? -47.110 10.964 -23.843 1.00 53.28 278 SER A C 1
ATOM 2140 O O . SER A 1 278 ? -46.578 9.872 -24.031 1.00 53.28 278 SER A O 1
ATOM 2142 N N . THR A 1 279 ? -48.126 11.138 -23.011 1.00 53.19 279 THR A N 1
ATOM 2143 C CA . THR A 1 279 ? -48.958 10.102 -22.406 1.00 53.19 279 THR A CA 1
ATOM 2144 C C . THR A 1 279 ? -49.850 9.452 -23.466 1.00 53.19 279 THR A C 1
ATOM 2146 O O . THR A 1 279 ? -50.557 10.155 -24.184 1.00 53.19 279 THR A O 1
ATOM 2149 N N . SER A 1 280 ? -49.881 8.121 -23.541 1.00 41.16 280 SER A N 1
ATOM 2150 C CA . SER A 1 280 ? -51.057 7.352 -23.995 1.00 41.16 280 SER A CA 1
ATOM 2151 C C . SER A 1 280 ? -50.945 5.869 -23.586 1.00 41.16 280 SER A C 1
ATOM 2153 O O . SER A 1 280 ? -49.846 5.428 -23.248 1.00 41.16 280 SER A O 1
ATOM 2155 N N . PRO A 1 281 ? -52.082 5.148 -23.480 1.00 53.72 281 PRO A N 1
ATOM 2156 C CA . PRO A 1 281 ? -52.341 4.233 -22.365 1.00 53.72 281 PRO A CA 1
ATOM 2157 C C . PRO A 1 281 ? -52.526 2.757 -22.768 1.00 53.72 281 PRO A C 1
ATOM 2159 O O . PRO A 1 281 ? -52.633 2.454 -23.946 1.00 53.72 281 PRO A O 1
ATOM 2162 N N . GLN A 1 282 ? -52.635 1.910 -21.730 1.00 45.31 282 GLN A N 1
ATOM 2163 C CA . GLN A 1 282 ? -53.352 0.621 -21.643 1.00 45.31 282 GLN A CA 1
ATOM 2164 C C . GLN A 1 282 ? -53.199 -0.394 -22.789 1.00 45.31 282 GLN A C 1
ATOM 2166 O O . GLN A 1 282 ? -53.695 -0.156 -23.877 1.00 45.31 282 GLN A O 1
ATOM 2171 N N . GLU A 1 283 ? -52.773 -1.620 -22.464 1.00 44.72 283 GLU A N 1
ATOM 2172 C CA . GLU A 1 283 ? -53.692 -2.758 -22.624 1.00 44.72 283 GLU A CA 1
ATOM 2173 C C . GLU A 1 283 ? -53.303 -3.948 -21.741 1.00 44.72 283 GLU A C 1
ATOM 2175 O O . GLU A 1 283 ? -52.151 -4.163 -21.368 1.00 44.72 283 GLU A O 1
ATOM 2180 N N . GLU A 1 284 ? -54.348 -4.658 -21.362 1.00 43.59 284 GLU A N 1
ATOM 2181 C CA . GLU A 1 284 ? -54.495 -5.662 -20.332 1.00 43.59 284 GLU A CA 1
ATOM 2182 C C . GLU A 1 284 ? -54.593 -7.048 -20.992 1.00 43.59 284 GLU A C 1
ATOM 2184 O O . GLU A 1 284 ? -55.108 -7.174 -22.096 1.00 43.59 284 GLU A O 1
ATOM 2189 N N . ALA A 1 285 ? -54.163 -8.080 -20.259 1.00 43.72 285 ALA A N 1
ATOM 2190 C CA . ALA A 1 285 ? -54.380 -9.510 -20.513 1.00 43.72 285 ALA A CA 1
ATOM 2191 C C . ALA A 1 285 ? -53.642 -10.166 -21.705 1.00 43.72 285 ALA A C 1
ATOM 2193 O O . ALA A 1 285 ? -53.825 -9.832 -22.866 1.00 43.72 285 ALA A O 1
ATOM 2194 N N . LEU A 1 286 ? -52.919 -11.261 -21.439 1.00 50.16 286 LEU A N 1
ATOM 2195 C CA . LEU A 1 286 ? -53.490 -12.613 -21.539 1.00 50.16 286 LEU A CA 1
ATOM 2196 C C . LEU A 1 286 ? -52.386 -13.682 -21.446 1.00 50.16 286 LEU A C 1
ATOM 2198 O O . LEU A 1 286 ? -51.375 -13.672 -22.138 1.00 50.16 286 LEU A O 1
ATOM 2202 N N . ILE A 1 287 ? -52.642 -14.640 -20.565 1.00 49.44 287 ILE A N 1
ATOM 2203 C CA . ILE A 1 287 ? -51.920 -15.893 -20.350 1.00 49.44 287 ILE A CA 1
ATOM 2204 C C . ILE A 1 287 ? -51.962 -16.760 -21.622 1.00 49.44 287 ILE A C 1
ATOM 2206 O O . ILE A 1 287 ? -53.065 -17.038 -22.087 1.00 49.44 287 ILE A O 1
ATOM 2210 N N . ARG A 1 288 ? -50.822 -17.302 -22.095 1.00 39.75 288 ARG A N 1
ATOM 2211 C CA . ARG A 1 288 ? -50.644 -18.744 -22.417 1.00 39.75 288 ARG A CA 1
ATOM 2212 C C . ARG A 1 288 ? -49.226 -19.124 -22.915 1.00 39.75 288 ARG A C 1
ATOM 2214 O O . ARG A 1 288 ? -48.468 -18.243 -23.304 1.00 39.75 288 ARG A O 1
ATOM 2221 N N . PRO A 1 289 ? -48.863 -20.426 -22.830 1.00 50.19 289 PRO A N 1
ATOM 2222 C CA . PRO A 1 289 ? -47.489 -20.921 -22.722 1.00 50.19 289 PRO A CA 1
ATOM 2223 C C . PRO A 1 289 ? -46.869 -21.428 -24.038 1.00 50.19 289 PRO A C 1
ATOM 2225 O O . PRO A 1 289 ? -47.581 -21.752 -24.981 1.00 50.19 289 PRO A O 1
ATOM 2228 N N . VAL A 1 290 ? -45.533 -21.533 -24.001 1.00 53.22 290 VAL A N 1
ATOM 2229 C CA . VAL A 1 290 ? -44.611 -22.523 -24.610 1.00 53.22 290 VAL A CA 1
ATOM 2230 C C . VAL A 1 290 ? -45.049 -23.251 -25.895 1.00 53.22 290 VAL A C 1
ATOM 2232 O O . VAL A 1 290 ? -46.040 -23.977 -25.899 1.00 53.22 290 VAL A O 1
ATOM 2235 N N . PRO A 1 291 ? -44.144 -23.283 -26.888 1.00 54.22 291 PRO A N 1
ATOM 2236 C CA . PRO A 1 291 ? -43.787 -24.541 -27.551 1.00 54.22 291 PRO A CA 1
ATOM 2237 C C . PRO A 1 291 ? -42.271 -24.840 -27.469 1.00 54.22 291 PRO A C 1
ATOM 2239 O O . PRO A 1 291 ? -41.464 -23.915 -27.588 1.00 54.22 291 PRO A O 1
ATOM 2242 N N . PRO A 1 292 ? -41.853 -26.111 -27.300 1.00 57.00 292 PRO A N 1
ATOM 2243 C CA . PRO A 1 292 ? -40.498 -26.565 -27.593 1.00 57.00 292 PRO A CA 1
ATOM 2244 C C . PRO A 1 292 ? -40.441 -27.412 -28.884 1.00 57.00 292 PRO A C 1
ATOM 2246 O O . PRO A 1 292 ? -41.457 -27.955 -29.314 1.00 57.00 292 PRO A O 1
ATOM 2249 N N . ALA A 1 293 ? -39.213 -27.604 -29.387 1.00 45.88 293 ALA A N 1
ATOM 2250 C CA . ALA A 1 293 ? -38.806 -28.448 -30.529 1.00 45.88 293 ALA A CA 1
ATOM 2251 C C . ALA A 1 293 ? -39.014 -27.773 -31.912 1.00 45.88 293 ALA A C 1
ATOM 2253 O O . ALA A 1 293 ? -39.919 -26.966 -32.066 1.00 45.88 293 ALA A O 1
ATOM 2254 N N . GLU A 1 294 ? -38.184 -27.922 -32.950 1.00 38.25 294 GLU A N 1
ATOM 2255 C CA . GLU A 1 294 ? -37.287 -28.985 -33.434 1.00 38.25 294 GLU A CA 1
ATOM 2256 C C . GLU A 1 294 ? -36.178 -28.351 -34.329 1.00 38.25 294 GLU A C 1
ATOM 2258 O O . GLU A 1 294 ? -36.393 -27.281 -34.888 1.00 38.25 294 GLU A O 1
ATOM 2263 N N . ILE A 1 295 ? -34.917 -28.812 -34.288 1.00 38.41 295 ILE A N 1
ATOM 2264 C CA . ILE A 1 295 ? -34.209 -29.755 -35.207 1.00 38.41 295 ILE A CA 1
ATOM 2265 C C . ILE A 1 295 ? -33.807 -29.189 -36.595 1.00 38.41 295 ILE A C 1
ATOM 2267 O O . ILE A 1 295 ? -34.650 -28.739 -37.357 1.00 38.41 295 ILE A O 1
ATOM 2271 N N . ALA A 1 296 ? -32.518 -29.411 -36.927 1.00 37.00 296 ALA A N 1
ATOM 2272 C CA . ALA A 1 296 ? -31.856 -29.429 -38.253 1.00 37.00 296 ALA A CA 1
ATOM 2273 C C . ALA A 1 296 ? -31.721 -28.088 -39.006 1.00 37.00 296 ALA A C 1
ATOM 2275 O O . ALA A 1 296 ? -32.572 -27.223 -38.913 1.00 37.00 296 ALA A O 1
ATOM 2276 N N . GLY A 1 297 ? -30.676 -27.806 -39.789 1.00 37.62 297 GLY A N 1
ATOM 2277 C CA . GLY A 1 297 ? -29.498 -28.542 -40.265 1.00 37.62 297 GLY A CA 1
ATOM 2278 C C . GLY A 1 297 ? -28.394 -27.518 -40.607 1.00 37.62 297 GLY A C 1
ATOM 2279 O O . GLY A 1 297 ? -28.642 -26.317 -40.622 1.00 37.62 297 GLY A O 1
ATOM 2280 N N . THR A 1 298 ? -27.119 -27.902 -40.619 1.00 42.34 298 THR A N 1
ATOM 2281 C CA . THR A 1 298 ? -26.376 -28.276 -41.842 1.00 42.34 298 THR A CA 1
ATOM 2282 C C . THR A 1 298 ? -26.295 -27.153 -42.884 1.00 42.34 298 THR A C 1
ATOM 2284 O O . THR A 1 298 ? -27.228 -26.977 -43.648 1.00 42.34 298 THR A O 1
ATOM 2287 N N . ASP A 1 299 ? -25.167 -26.435 -42.922 1.00 43.38 299 ASP A N 1
ATOM 2288 C CA . ASP A 1 299 ? -24.392 -26.092 -44.134 1.00 43.38 299 ASP A CA 1
ATOM 2289 C C . ASP A 1 299 ? -23.210 -25.186 -43.719 1.00 43.38 299 ASP A C 1
ATOM 2291 O O . ASP A 1 299 ? -23.380 -24.225 -42.979 1.00 43.38 299 ASP A O 1
ATOM 2295 N N . LYS A 1 300 ? -21.948 -25.594 -43.885 1.00 42.78 300 LYS A N 1
ATOM 2296 C CA . LYS A 1 300 ? -21.142 -25.729 -45.114 1.00 42.78 300 LYS A CA 1
ATOM 2297 C C . LYS A 1 300 ? -20.320 -24.459 -45.385 1.00 42.78 300 LYS A C 1
ATOM 2299 O O . LYS A 1 300 ? -20.818 -23.467 -45.889 1.00 42.78 300 LYS A O 1
ATOM 2304 N N . ALA A 1 301 ? -19.046 -24.586 -45.010 1.00 44.16 301 ALA A N 1
ATOM 2305 C CA . ALA A 1 301 ? -17.821 -24.045 -45.602 1.00 44.16 301 ALA A CA 1
ATOM 2306 C C . ALA A 1 301 ? -17.871 -22.720 -46.383 1.00 44.16 301 ALA A C 1
ATOM 2308 O O . ALA A 1 301 ? -18.373 -22.693 -47.498 1.00 44.16 301 ALA A O 1
ATOM 2309 N N . GLU A 1 302 ? -17.100 -21.731 -45.918 1.00 42.50 302 GLU A N 1
ATOM 2310 C CA . GLU A 1 302 ? -16.298 -20.908 -46.829 1.00 42.50 302 GLU A CA 1
ATOM 2311 C C . GLU A 1 302 ? -15.044 -20.376 -46.117 1.00 42.50 302 GLU A C 1
ATOM 2313 O O . GLU A 1 302 ? -15.114 -19.597 -45.169 1.00 42.50 302 GLU A O 1
ATOM 2318 N N . ALA A 1 303 ? -13.882 -20.870 -46.546 1.00 49.62 303 ALA A N 1
ATOM 2319 C CA . ALA A 1 303 ? -12.566 -20.390 -46.147 1.00 49.62 303 ALA A CA 1
ATOM 2320 C C . ALA A 1 303 ? -12.063 -19.401 -47.212 1.00 49.62 303 ALA A C 1
ATOM 2322 O O . ALA A 1 303 ? -12.112 -19.749 -48.395 1.00 49.62 303 ALA A O 1
ATOM 2323 N N . PRO A 1 304 ? -11.540 -18.216 -46.854 1.00 58.19 304 PRO A N 1
ATOM 2324 C CA . PRO A 1 304 ? -10.898 -17.353 -47.834 1.00 58.19 304 PRO A CA 1
ATOM 2325 C C . PRO A 1 304 ? -9.448 -17.756 -48.101 1.00 58.19 304 PRO A C 1
ATOM 2327 O O . PRO A 1 304 ? -8.680 -18.101 -47.205 1.00 58.19 304 PRO A O 1
ATOM 2330 N N . ALA A 1 305 ? -9.128 -17.669 -49.386 1.00 45.84 305 ALA A N 1
ATOM 2331 C CA . ALA A 1 305 ? -7.904 -18.041 -50.060 1.00 45.84 305 ALA A CA 1
ATOM 2332 C C . ALA A 1 305 ? -6.606 -17.447 -49.488 1.00 45.84 305 ALA A C 1
ATOM 2334 O O . ALA A 1 305 ? -6.491 -16.267 -49.164 1.00 45.84 305 ALA A O 1
ATOM 2335 N N . VAL A 1 306 ? -5.601 -18.317 -49.509 1.00 43.25 306 VAL A N 1
ATOM 2336 C CA . VAL A 1 306 ? -4.166 -18.049 -49.462 1.00 43.25 306 VAL A CA 1
ATOM 2337 C C . VAL A 1 306 ? -3.741 -17.307 -50.739 1.00 43.25 306 VAL A C 1
ATOM 2339 O O . VAL A 1 306 ? -4.028 -17.771 -51.840 1.00 43.25 306 VAL A O 1
ATOM 2342 N N . GLN A 1 307 ? -3.009 -16.200 -50.600 1.00 47.38 307 GLN A N 1
ATOM 2343 C CA . GLN A 1 307 ? -2.173 -15.624 -51.660 1.00 47.38 307 GLN A CA 1
ATOM 2344 C C . GLN A 1 307 ? -0.711 -15.613 -51.196 1.00 47.38 307 GLN A C 1
ATOM 2346 O O . GLN A 1 307 ? -0.427 -15.116 -50.105 1.00 47.38 307 GLN A O 1
ATOM 2351 N N . PRO A 1 308 ? 0.219 -16.124 -52.015 1.00 54.12 308 PRO A N 1
ATOM 2352 C CA . PRO A 1 308 ? 1.622 -15.729 -51.963 1.00 54.12 308 PRO A CA 1
ATOM 2353 C C . PRO A 1 308 ? 2.128 -15.346 -53.378 1.00 54.12 308 PRO A C 1
ATOM 2355 O O . PRO A 1 308 ? 1.430 -15.571 -54.366 1.00 54.12 308 PRO A O 1
ATOM 2358 N N . PRO A 1 309 ? 3.391 -14.934 -53.534 1.00 54.66 309 PRO A N 1
ATOM 2359 C CA . PRO A 1 309 ? 4.002 -13.716 -53.010 1.00 54.66 309 PRO A CA 1
ATOM 2360 C C . PRO A 1 309 ? 4.570 -12.862 -54.166 1.00 54.66 309 PRO A C 1
ATOM 2362 O O . PRO A 1 309 ? 5.108 -13.408 -55.127 1.00 54.66 309 PRO A O 1
ATOM 2365 N N . ASP A 1 310 ? 4.525 -11.533 -54.057 1.00 47.50 310 ASP A N 1
ATOM 2366 C CA . ASP A 1 310 ? 5.239 -10.671 -55.007 1.00 47.50 310 ASP A CA 1
ATOM 2367 C C . ASP A 1 310 ? 6.718 -10.542 -54.618 1.00 47.50 310 ASP A C 1
ATOM 2369 O O . ASP A 1 310 ? 7.086 -10.084 -53.532 1.00 47.50 310 ASP A O 1
ATOM 2373 N N . GLU A 1 311 ? 7.555 -10.996 -55.547 1.00 42.56 311 GLU A N 1
ATOM 2374 C CA . GLU A 1 311 ? 8.984 -10.741 -55.641 1.00 42.56 311 GLU A CA 1
ATOM 2375 C C . GLU A 1 311 ? 9.265 -9.283 -56.066 1.00 42.56 311 GLU A C 1
ATOM 2377 O O . GLU A 1 311 ? 8.399 -8.587 -56.589 1.00 42.56 311 GLU A O 1
ATOM 2382 N N . GLN A 1 312 ? 10.548 -8.903 -55.983 1.00 38.16 312 GLN A N 1
ATOM 2383 C CA . GLN A 1 312 ? 11.188 -7.682 -56.513 1.00 38.16 312 GLN A CA 1
ATOM 2384 C C . GLN A 1 312 ? 11.084 -6.452 -55.574 1.00 38.16 312 GLN A C 1
ATOM 2386 O O . GLN A 1 312 ? 10.018 -6.073 -55.122 1.00 38.16 312 GLN A O 1
ATOM 2391 N N . HIS A 1 313 ? 12.156 -5.763 -55.166 1.00 39.12 313 HIS A N 1
ATOM 2392 C CA . HIS A 1 313 ? 13.400 -5.448 -55.868 1.00 39.12 313 HIS A CA 1
ATOM 2393 C C . HIS A 1 313 ? 14.616 -5.347 -54.927 1.00 39.12 313 HIS A C 1
ATOM 2395 O O . HIS A 1 313 ? 14.601 -4.656 -53.910 1.00 39.12 313 HIS A O 1
ATOM 2401 N N . VAL A 1 314 ? 15.711 -5.976 -55.361 1.00 42.44 314 VAL A N 1
ATOM 2402 C CA . VAL A 1 314 ? 17.095 -5.691 -54.957 1.00 42.44 314 VAL A CA 1
ATOM 2403 C C . VAL A 1 314 ? 17.505 -4.334 -55.541 1.00 42.44 314 VAL A C 1
ATOM 2405 O O . VAL A 1 314 ? 17.341 -4.096 -56.735 1.00 42.44 314 VAL A O 1
ATOM 2408 N N . SER A 1 315 ? 18.071 -3.444 -54.726 1.00 47.66 315 SER A N 1
ATOM 2409 C CA . SER A 1 315 ? 18.855 -2.300 -55.204 1.00 47.66 315 SER A CA 1
ATOM 2410 C C . SER A 1 315 ? 20.149 -2.204 -54.413 1.00 47.66 315 SER A C 1
ATOM 2412 O O . SER A 1 315 ? 20.211 -1.704 -53.294 1.00 47.66 315 SER A O 1
ATOM 2414 N N . THR A 1 316 ? 21.174 -2.755 -55.049 1.00 36.97 316 THR A N 1
ATOM 2415 C CA . THR A 1 316 ? 22.596 -2.549 -54.806 1.00 36.97 316 THR A CA 1
ATOM 2416 C C . THR A 1 316 ? 22.965 -1.138 -55.265 1.00 36.97 316 THR A C 1
ATOM 2418 O O . THR A 1 316 ? 22.664 -0.770 -56.398 1.00 36.97 316 THR A O 1
ATOM 2421 N N . THR A 1 317 ? 23.647 -0.352 -54.431 1.00 39.09 317 THR A N 1
ATOM 2422 C CA . THR A 1 317 ? 24.376 0.838 -54.900 1.00 39.09 317 THR A CA 1
ATOM 2423 C C . THR A 1 317 ? 25.703 0.970 -54.148 1.00 39.09 317 THR A C 1
ATOM 2425 O O . THR A 1 317 ? 25.751 1.308 -52.969 1.00 39.09 317 THR A O 1
ATOM 2428 N N . GLU A 1 318 ? 26.757 0.548 -54.851 1.00 39.16 318 GLU A N 1
ATOM 2429 C CA . GLU A 1 318 ? 28.110 1.126 -54.975 1.00 39.16 318 GLU A CA 1
ATOM 2430 C C . GLU A 1 318 ? 28.451 2.254 -53.975 1.00 39.16 318 GLU A C 1
ATOM 2432 O O . GLU A 1 318 ? 27.867 3.329 -53.998 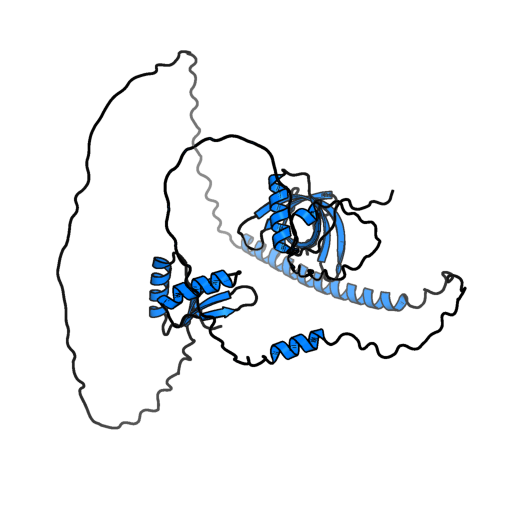1.00 39.16 318 GLU A O 1
ATOM 2437 N N . SER A 1 319 ? 29.336 2.058 -52.994 1.00 38.75 319 SER A N 1
ATOM 2438 C CA . SER A 1 319 ? 30.808 2.025 -53.102 1.00 38.75 319 SER A CA 1
ATOM 2439 C C . SER A 1 319 ? 31.395 3.077 -54.053 1.00 38.75 319 SER A C 1
ATOM 2441 O O . SER A 1 319 ? 31.626 2.813 -55.229 1.00 38.75 319 SER A O 1
ATOM 2443 N N . SER A 1 320 ? 31.677 4.270 -53.522 1.00 46.84 320 SER A N 1
ATOM 2444 C CA . SER A 1 320 ? 32.497 5.293 -54.179 1.00 46.84 320 SER A CA 1
ATOM 2445 C C . SER A 1 320 ? 33.672 5.685 -53.281 1.00 46.84 320 SER A C 1
ATOM 2447 O O . SER A 1 320 ? 33.513 5.951 -52.091 1.00 46.84 320 SER A O 1
ATOM 2449 N N . LYS A 1 321 ? 34.860 5.650 -53.888 1.00 50.84 321 LYS A N 1
ATOM 2450 C CA . LYS A 1 321 ? 36.185 5.952 -53.332 1.00 50.84 321 LYS A CA 1
ATOM 2451 C C . LYS A 1 321 ? 36.397 7.456 -53.068 1.00 50.84 321 LYS A C 1
ATOM 2453 O O . LYS A 1 321 ? 35.655 8.276 -53.605 1.00 50.84 321 LYS A O 1
ATOM 2458 N N . PRO A 1 322 ? 37.426 7.811 -52.272 1.00 49.94 322 PRO A N 1
ATOM 2459 C CA . PRO A 1 322 ? 37.658 9.170 -51.795 1.00 49.94 322 PRO A CA 1
ATOM 2460 C C . PRO A 1 322 ? 38.343 10.050 -52.849 1.00 49.94 322 PRO A C 1
ATOM 2462 O O . PRO A 1 322 ? 39.252 9.600 -53.545 1.00 49.94 322 PRO A O 1
ATOM 2465 N N . ILE A 1 323 ? 37.916 11.312 -52.927 1.00 52.53 323 ILE A N 1
ATOM 2466 C CA . ILE A 1 323 ? 38.591 12.373 -53.679 1.00 52.53 323 ILE A CA 1
ATOM 2467 C C . ILE A 1 323 ? 39.463 13.159 -52.701 1.00 52.53 323 ILE A C 1
ATOM 2469 O O . ILE A 1 323 ? 38.978 13.765 -51.747 1.00 52.53 323 ILE A O 1
ATOM 2473 N N . GLU A 1 324 ? 40.759 13.094 -52.966 1.00 46.44 324 GLU A N 1
ATOM 2474 C CA . GLU A 1 324 ? 41.837 13.893 -52.403 1.00 46.44 324 GLU A CA 1
ATOM 2475 C C . GLU A 1 324 ? 41.823 15.266 -53.095 1.00 46.44 324 GLU A C 1
ATOM 2477 O O . GLU A 1 324 ? 41.855 15.342 -54.326 1.00 46.44 324 GLU A O 1
ATOM 2482 N N . GLN A 1 325 ? 41.721 16.353 -52.327 1.00 46.94 325 GLN A N 1
ATOM 2483 C CA . GLN A 1 325 ? 41.881 17.704 -52.859 1.00 46.94 325 GLN A CA 1
ATOM 2484 C C . GLN A 1 325 ? 42.625 18.585 -51.852 1.00 46.94 325 GLN A C 1
ATOM 2486 O O . GLN A 1 325 ? 42.235 18.716 -50.693 1.00 46.94 325 GLN A O 1
ATOM 2491 N N . ASP A 1 326 ? 43.717 19.152 -52.347 1.00 47.31 326 ASP A N 1
ATOM 2492 C CA . ASP A 1 326 ? 44.790 19.812 -51.618 1.00 47.31 326 ASP A CA 1
ATOM 2493 C C . ASP A 1 326 ? 44.684 21.352 -51.783 1.00 47.31 326 ASP A C 1
ATOM 2495 O O . ASP A 1 326 ? 44.640 21.829 -52.917 1.00 47.31 326 ASP A O 1
ATOM 2499 N N . VAL A 1 327 ? 44.714 22.084 -50.645 1.00 48.09 327 VAL A N 1
ATOM 2500 C CA . VAL A 1 327 ? 45.198 23.485 -50.391 1.00 48.09 327 VAL A CA 1
ATOM 2501 C C . VAL A 1 327 ? 44.395 24.654 -51.069 1.00 48.09 327 VAL A C 1
ATOM 2503 O O . VAL A 1 327 ? 43.917 24.466 -52.182 1.00 48.09 327 VAL A O 1
ATOM 2506 N N . PRO A 1 328 ? 44.209 25.886 -50.490 1.00 50.28 328 PRO A N 1
ATOM 2507 C CA . PRO A 1 328 ? 45.079 26.583 -49.538 1.00 50.28 328 PRO A CA 1
ATOM 2508 C C . PRO A 1 328 ? 44.467 27.316 -48.328 1.00 50.28 328 PRO A C 1
ATOM 2510 O O . PRO A 1 328 ? 43.283 27.623 -48.226 1.00 50.28 328 PRO A O 1
ATOM 2513 N N . ALA A 1 329 ? 45.393 27.621 -47.416 1.00 49.94 329 ALA A N 1
ATOM 2514 C CA . ALA A 1 329 ? 45.255 28.325 -46.153 1.00 49.94 329 ALA A CA 1
ATOM 2515 C C . ALA A 1 329 ? 44.539 29.685 -46.241 1.00 49.94 329 ALA A C 1
ATOM 2517 O O . ALA A 1 329 ? 44.974 30.598 -46.943 1.00 49.94 329 ALA A O 1
ATOM 2518 N N . ALA A 1 330 ? 43.521 29.847 -45.398 1.00 39.75 330 ALA A N 1
ATOM 2519 C CA . ALA A 1 330 ? 43.034 31.137 -44.933 1.00 39.75 330 ALA A CA 1
ATOM 2520 C C . ALA A 1 330 ? 42.633 31.006 -43.457 1.00 39.75 330 ALA A C 1
ATOM 2522 O O . ALA A 1 330 ? 41.843 30.135 -43.094 1.00 39.75 330 ALA A O 1
ATOM 2523 N N . SER A 1 331 ? 43.216 31.859 -42.611 1.00 49.34 331 SER A N 1
ATOM 2524 C CA . SER A 1 331 ? 42.941 31.965 -41.177 1.00 49.34 331 SER A CA 1
ATOM 2525 C C . SER A 1 331 ? 41.444 32.028 -40.883 1.00 49.34 331 SER A C 1
ATOM 2527 O O . SER A 1 331 ? 40.792 33.031 -41.171 1.00 49.34 331 SER A O 1
ATOM 2529 N N . GLN A 1 332 ? 40.928 30.996 -40.223 1.00 37.69 332 GLN A N 1
ATOM 2530 C CA . GLN A 1 332 ? 39.679 31.063 -39.479 1.00 37.69 332 GLN A CA 1
ATOM 2531 C C . GLN A 1 332 ? 39.978 30.672 -38.034 1.00 37.69 332 GLN A C 1
ATOM 2533 O O . GLN A 1 332 ? 40.622 29.658 -37.766 1.00 37.69 332 GLN A O 1
ATOM 2538 N N . GLN A 1 333 ? 39.565 31.541 -37.111 1.00 41.53 333 GLN A N 1
ATOM 2539 C CA . GLN A 1 333 ? 39.585 31.284 -35.674 1.00 41.53 333 GLN A CA 1
ATOM 2540 C C . GLN A 1 333 ? 38.948 29.918 -35.386 1.00 41.53 333 GLN A C 1
ATOM 2542 O O . GLN A 1 333 ? 37.968 29.570 -36.049 1.00 41.53 333 GLN A O 1
ATOM 2547 N N . PRO A 1 334 ? 39.475 29.148 -34.416 1.00 35.25 334 PRO A N 1
ATOM 2548 C CA . PRO A 1 334 ? 38.949 27.824 -34.126 1.00 35.25 334 PRO A CA 1
ATOM 2549 C C . PRO A 1 334 ? 37.454 27.947 -33.807 1.00 35.25 334 PRO A C 1
ATOM 2551 O O . PRO A 1 334 ? 37.098 28.714 -32.904 1.00 35.25 334 PRO A O 1
ATOM 2554 N N . PRO A 1 335 ? 36.561 27.236 -34.523 1.00 41.56 335 PRO A N 1
ATOM 2555 C CA . PRO A 1 335 ? 35.197 27.111 -34.062 1.00 41.56 335 PRO A CA 1
ATOM 2556 C C . PRO A 1 335 ? 35.286 26.489 -32.675 1.00 41.56 335 PRO A C 1
ATOM 2558 O O . PRO A 1 335 ? 35.877 25.423 -32.491 1.00 41.56 335 PRO A O 1
ATOM 2561 N N . VAL A 1 336 ? 34.734 27.184 -31.687 1.00 38.44 336 VAL A N 1
ATOM 2562 C CA . VAL A 1 336 ? 34.427 26.594 -30.391 1.00 38.44 336 VAL A CA 1
ATOM 2563 C C . VAL A 1 336 ? 33.396 25.511 -30.688 1.00 38.44 336 VAL A C 1
ATOM 2565 O O . VAL A 1 336 ? 32.192 25.764 -30.724 1.00 38.44 336 VAL A O 1
ATOM 2568 N N . ILE A 1 337 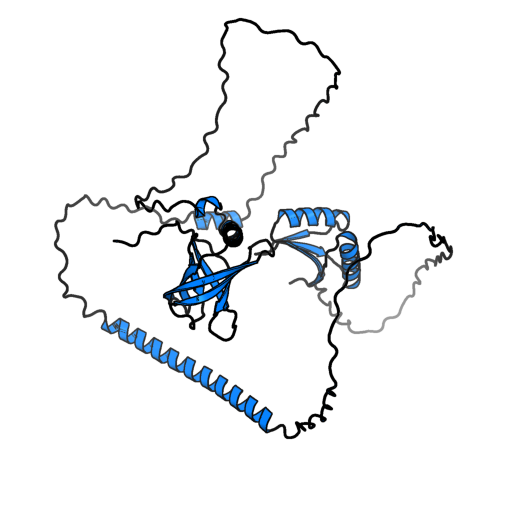? 33.886 24.309 -30.997 1.00 36.66 337 ILE A N 1
ATOM 2569 C CA . ILE A 1 337 ? 33.104 23.086 -30.963 1.00 36.66 337 ILE A CA 1
ATOM 2570 C C . ILE A 1 337 ? 32.708 22.992 -29.501 1.00 36.66 337 ILE A C 1
ATOM 2572 O O . ILE A 1 337 ? 33.502 22.625 -28.638 1.00 36.66 337 ILE A O 1
ATOM 2576 N N . SER A 1 338 ? 31.492 23.442 -29.216 1.00 36.53 338 SER A N 1
ATOM 2577 C CA . SER A 1 338 ? 30.813 23.084 -27.990 1.00 36.53 338 SER A CA 1
ATOM 2578 C C . SER A 1 338 ? 30.692 21.571 -28.053 1.00 36.53 338 SER A C 1
ATOM 2580 O O . SER A 1 338 ? 29.808 21.031 -28.716 1.00 36.53 338 SER A O 1
ATOM 2582 N N . VAL A 1 339 ? 31.659 20.895 -27.433 1.00 38.19 339 VAL A N 1
ATOM 2583 C CA . VAL A 1 339 ? 31.555 19.500 -27.038 1.00 38.19 339 VAL A CA 1
ATOM 2584 C C . VAL A 1 339 ? 30.340 19.484 -26.127 1.00 38.19 339 VAL A C 1
ATOM 2586 O O . VAL A 1 339 ? 30.412 19.832 -24.952 1.00 38.19 339 VAL A O 1
ATOM 2589 N N . LYS A 1 340 ? 29.167 19.258 -26.721 1.00 49.88 340 LYS A N 1
ATOM 2590 C CA . LYS A 1 340 ? 27.976 18.932 -25.962 1.00 49.88 340 LYS A CA 1
ATOM 2591 C C . LYS A 1 340 ? 28.367 17.660 -25.245 1.00 49.88 340 LYS A C 1
ATOM 2593 O O . LYS A 1 340 ? 28.632 16.667 -25.911 1.00 49.88 340 LYS A O 1
ATOM 2598 N N . ASP A 1 341 ? 28.475 17.735 -23.926 1.00 55.00 341 ASP A N 1
ATOM 2599 C CA . ASP A 1 341 ? 28.572 16.552 -23.090 1.00 55.00 341 ASP A CA 1
ATOM 2600 C C . ASP A 1 341 ? 27.411 15.643 -23.495 1.00 55.00 341 ASP A C 1
ATOM 2602 O O . ASP A 1 341 ? 26.244 15.934 -23.197 1.00 55.00 341 ASP A O 1
ATOM 2606 N N . ASP A 1 342 ? 27.724 14.613 -24.282 1.00 70.25 342 ASP A N 1
ATOM 2607 C CA . ASP A 1 342 ? 26.773 13.619 -24.746 1.00 70.25 342 ASP A CA 1
ATOM 2608 C C . ASP A 1 342 ? 26.345 12.845 -23.507 1.00 70.25 342 ASP A C 1
ATOM 2610 O O . ASP A 1 342 ? 26.964 11.867 -23.093 1.00 70.25 342 ASP A O 1
ATOM 2614 N N . LYS A 1 343 ? 25.306 13.364 -22.848 1.00 81.81 343 LYS A N 1
ATOM 2615 C CA . LYS A 1 343 ? 24.695 12.733 -21.686 1.00 81.81 343 LYS A CA 1
ATOM 2616 C C . LYS A 1 343 ? 24.306 11.329 -22.105 1.00 81.81 343 LYS A C 1
ATOM 2618 O O . LYS A 1 343 ? 23.423 11.179 -22.955 1.00 81.81 343 LYS A O 1
ATOM 2623 N N . ALA A 1 344 ? 24.956 10.329 -21.516 1.00 90.12 344 ALA A N 1
ATOM 2624 C CA . ALA A 1 344 ? 24.683 8.946 -21.844 1.00 90.12 344 ALA A CA 1
ATOM 2625 C C . ALA A 1 344 ? 23.182 8.675 -21.659 1.00 90.12 344 ALA A C 1
ATOM 2627 O O . ALA A 1 344 ? 22.554 9.062 -20.663 1.00 90.12 344 ALA A O 1
ATOM 2628 N N . GLN A 1 345 ? 22.577 8.079 -22.681 1.00 96.25 345 GLN A N 1
ATOM 2629 C CA . GLN A 1 345 ? 21.175 7.693 -22.665 1.00 96.25 345 GLN A CA 1
ATOM 2630 C C . GLN A 1 345 ? 21.088 6.187 -22.446 1.00 96.25 345 GLN A C 1
ATOM 2632 O O . GLN A 1 345 ? 21.940 5.418 -22.889 1.00 96.25 345 GLN A O 1
ATOM 2637 N N . TYR A 1 346 ? 20.027 5.759 -21.767 1.00 97.62 346 TYR A N 1
ATOM 2638 C CA . TYR A 1 346 ? 19.786 4.353 -21.474 1.00 97.62 346 TYR A CA 1
ATOM 2639 C C . TYR A 1 346 ? 18.337 3.999 -21.757 1.00 97.62 346 TYR A C 1
ATOM 2641 O O . TYR A 1 346 ? 17.426 4.772 -21.452 1.00 97.62 346 TYR A O 1
ATOM 2649 N N . VAL A 1 347 ? 18.106 2.797 -22.269 1.00 98.12 347 VAL A N 1
ATOM 2650 C CA . VAL A 1 347 ? 16.773 2.193 -22.290 1.00 98.12 347 VAL A CA 1
ATOM 2651 C C . VAL A 1 347 ? 16.595 1.417 -20.989 1.00 98.12 347 VAL A C 1
ATOM 2653 O O . VAL A 1 347 ? 17.296 0.439 -20.735 1.00 98.12 347 VAL A O 1
ATOM 2656 N N . GLN A 1 348 ? 15.674 1.865 -20.140 1.00 98.12 348 GLN A N 1
ATOM 2657 C CA . GLN A 1 348 ? 15.250 1.138 -18.950 1.00 98.12 348 GLN A CA 1
ATOM 2658 C C . GLN A 1 348 ? 14.172 0.134 -19.359 1.00 98.12 348 GLN A C 1
ATOM 2660 O O . GLN A 1 348 ? 13.048 0.512 -19.686 1.00 98.12 348 GLN A O 1
ATOM 2665 N N . VAL A 1 349 ? 14.531 -1.145 -19.322 1.00 98.12 349 VAL A N 1
ATOM 2666 C CA . VAL A 1 349 ? 13.672 -2.262 -19.733 1.00 98.12 349 VAL A CA 1
ATOM 2667 C C . VAL A 1 349 ? 12.514 -2.451 -18.754 1.00 98.12 349 VAL A C 1
ATOM 2669 O O . VAL A 1 349 ? 11.372 -2.646 -19.155 1.00 98.12 349 VAL A O 1
ATOM 2672 N N . GLY A 1 350 ? 12.808 -2.335 -17.461 1.00 97.50 350 GLY A N 1
ATOM 2673 C CA . GLY A 1 350 ? 11.834 -2.431 -16.383 1.00 97.50 350 GLY A CA 1
ATOM 2674 C C . GLY A 1 350 ? 12.479 -2.190 -15.021 1.00 97.50 350 GLY A C 1
ATOM 2675 O O . GLY A 1 350 ? 13.684 -1.927 -14.919 1.00 97.50 350 GLY A O 1
ATOM 2676 N N . ALA A 1 351 ? 11.660 -2.249 -13.976 1.00 97.88 351 ALA A N 1
ATOM 2677 C CA . ALA A 1 351 ? 12.086 -2.111 -12.592 1.00 97.88 351 ALA A CA 1
ATOM 2678 C C . ALA A 1 351 ? 11.346 -3.138 -11.728 1.00 97.88 351 ALA A C 1
ATOM 2680 O O . ALA A 1 351 ? 10.119 -3.183 -11.744 1.00 97.88 351 ALA A O 1
ATOM 2681 N N . TRP A 1 352 ? 12.086 -3.939 -10.966 1.00 98.06 352 TRP A N 1
ATOM 2682 C CA . TRP A 1 352 ? 11.556 -5.051 -10.180 1.00 98.06 352 TRP A CA 1
ATOM 2683 C C . TRP A 1 352 ? 11.859 -4.864 -8.697 1.00 98.06 352 TRP A C 1
ATOM 2685 O O . TRP A 1 352 ? 12.910 -4.340 -8.332 1.00 98.06 352 TRP A O 1
ATOM 2695 N N . ARG A 1 353 ? 10.935 -5.311 -7.838 1.00 95.81 353 ARG A N 1
ATOM 2696 C CA . ARG A 1 353 ? 11.171 -5.424 -6.388 1.00 95.81 353 ARG A CA 1
ATOM 2697 C C . ARG A 1 353 ? 11.994 -6.668 -6.058 1.00 95.81 353 ARG A C 1
ATOM 2699 O O . ARG A 1 353 ? 12.913 -6.588 -5.256 1.00 95.81 353 ARG A O 1
ATOM 2706 N N . ASN A 1 354 ? 11.682 -7.792 -6.707 1.00 96.75 354 ASN A N 1
ATOM 2707 C CA . ASN A 1 354 ? 12.381 -9.055 -6.494 1.00 96.75 354 ASN A CA 1
ATOM 2708 C C . ASN A 1 354 ? 13.680 -9.108 -7.336 1.00 96.75 354 ASN A C 1
ATOM 2710 O O . ASN A 1 354 ? 13.602 -8.950 -8.561 1.00 96.75 354 ASN A O 1
ATOM 2714 N N . PRO A 1 355 ? 14.856 -9.337 -6.716 1.00 96.62 355 PRO A N 1
ATOM 2715 C CA . PRO A 1 355 ? 16.132 -9.451 -7.422 1.00 96.62 355 PRO A CA 1
ATOM 2716 C C . PRO A 1 355 ? 16.195 -10.619 -8.403 1.00 96.62 355 PRO A C 1
ATOM 2718 O O . PRO A 1 355 ? 16.810 -10.473 -9.457 1.00 96.62 355 PRO A O 1
ATOM 2721 N N . GLU A 1 356 ? 15.559 -11.749 -8.103 1.00 97.44 356 GLU A N 1
ATOM 2722 C CA . GLU A 1 356 ? 15.621 -12.939 -8.954 1.00 97.44 356 GLU A CA 1
ATOM 2723 C C . GLU A 1 356 ? 14.869 -12.715 -10.269 1.00 97.44 356 GLU A C 1
ATOM 2725 O O . GLU A 1 356 ? 15.419 -12.968 -11.338 1.00 97.44 356 GLU A O 1
ATOM 2730 N N . ASN A 1 357 ? 13.695 -12.076 -10.224 1.00 97.31 357 ASN A N 1
ATOM 2731 C CA . ASN A 1 357 ? 12.963 -11.686 -11.437 1.00 97.31 357 ASN A CA 1
ATOM 2732 C C . ASN A 1 357 ? 13.770 -10.696 -12.295 1.00 97.31 357 ASN A C 1
ATOM 2734 O O . ASN A 1 357 ? 13.744 -10.758 -13.525 1.00 97.31 357 ASN A O 1
ATOM 2738 N N . ALA A 1 358 ? 14.505 -9.777 -11.655 1.00 98.06 358 ALA A N 1
ATOM 2739 C CA . ALA A 1 358 ? 15.370 -8.837 -12.363 1.00 98.06 358 ALA A CA 1
ATOM 2740 C C . ALA A 1 358 ? 16.550 -9.552 -13.046 1.00 98.06 358 ALA A C 1
ATOM 2742 O O . ALA A 1 358 ? 16.899 -9.210 -14.176 1.00 98.06 358 ALA A O 1
ATOM 2743 N N . LYS A 1 359 ? 17.153 -10.546 -12.379 1.00 98.12 359 LYS A N 1
ATOM 2744 C CA . LYS A 1 359 ? 18.239 -11.374 -12.929 1.00 98.12 359 LYS A CA 1
ATOM 2745 C C . LYS A 1 359 ? 17.758 -12.254 -14.077 1.00 98.12 359 LYS A C 1
ATOM 2747 O O . LYS A 1 359 ? 18.422 -12.293 -15.107 1.00 98.12 359 LYS A O 1
ATOM 2752 N N . GLU A 1 360 ? 16.605 -12.903 -13.930 1.00 98.06 360 GLU A N 1
ATOM 2753 C CA . GLU A 1 360 ? 16.008 -13.723 -14.987 1.00 98.06 360 GLU A CA 1
ATOM 2754 C C . GLU A 1 360 ? 15.722 -12.869 -16.229 1.00 98.06 360 GLU A C 1
ATOM 2756 O O . GLU A 1 360 ? 16.103 -13.227 -17.345 1.00 98.06 360 GLU A O 1
ATOM 2761 N N . MET A 1 361 ? 15.122 -11.687 -16.040 1.00 98.19 361 MET A N 1
ATOM 2762 C CA . MET A 1 361 ? 14.885 -10.763 -17.146 1.00 98.19 361 MET A CA 1
ATOM 2763 C C . MET A 1 361 ? 16.196 -10.267 -17.764 1.00 98.19 361 MET A C 1
ATOM 2765 O O . MET A 1 361 ? 16.304 -10.193 -18.985 1.00 98.19 361 MET A O 1
ATOM 2769 N N . LEU A 1 362 ? 17.212 -9.956 -16.954 1.00 98.31 362 LEU A N 1
ATOM 2770 C CA . LEU A 1 362 ? 18.529 -9.583 -17.466 1.00 98.31 362 LEU A CA 1
ATOM 2771 C C . LEU A 1 362 ? 19.121 -10.694 -18.337 1.00 98.31 362 LEU A C 1
ATOM 2773 O O . LEU A 1 362 ? 19.666 -10.390 -19.391 1.00 98.31 362 LEU A O 1
ATOM 2777 N N . GLN A 1 363 ? 19.029 -11.954 -17.911 1.00 98.38 363 GLN A N 1
ATOM 2778 C CA . GLN A 1 363 ? 19.562 -13.089 -18.661 1.00 98.38 363 GLN A CA 1
ATOM 2779 C C . GLN A 1 363 ? 18.900 -13.195 -20.038 1.00 98.38 363 GLN A C 1
ATOM 2781 O O . GLN A 1 363 ? 19.609 -13.239 -21.039 1.00 98.38 363 GLN A O 1
ATOM 2786 N N . LYS A 1 364 ? 17.565 -13.100 -20.094 1.00 98.06 364 LYS A N 1
ATOM 2787 C CA . LYS A 1 364 ? 16.805 -13.083 -21.356 1.00 98.06 364 LYS A CA 1
ATOM 2788 C C . LYS A 1 364 ? 17.178 -11.894 -22.247 1.00 98.06 364 LYS A C 1
ATOM 2790 O O . LYS A 1 364 ? 17.342 -12.036 -23.453 1.00 98.06 364 LYS A O 1
ATOM 2795 N N . ILE A 1 365 ? 17.341 -10.707 -21.660 1.00 98.12 365 ILE A N 1
ATOM 2796 C CA . ILE A 1 365 ? 17.729 -9.494 -22.395 1.00 98.12 365 ILE A CA 1
ATOM 2797 C C . ILE A 1 365 ? 19.168 -9.607 -22.923 1.00 98.12 365 ILE A C 1
ATOM 2799 O O . ILE A 1 365 ? 19.435 -9.159 -24.036 1.00 98.12 365 ILE A O 1
ATOM 2803 N N . LYS A 1 366 ? 20.088 -10.212 -22.160 1.00 98.19 366 LYS A N 1
ATOM 2804 C CA . LYS A 1 366 ? 21.509 -10.350 -22.517 1.00 98.19 366 LYS A CA 1
ATOM 2805 C C . LYS A 1 366 ? 21.759 -11.219 -23.743 1.00 98.19 366 LYS A C 1
ATOM 2807 O O . LYS A 1 366 ? 22.764 -11.009 -24.413 1.00 98.19 366 LYS A O 1
ATOM 2812 N N . GLU A 1 367 ? 20.850 -12.136 -24.062 1.00 98.06 367 GLU A N 1
ATOM 2813 C CA . GLU A 1 367 ? 20.907 -12.914 -25.306 1.00 98.06 367 GLU A CA 1
ATOM 2814 C C . GLU A 1 367 ? 20.815 -12.017 -26.552 1.00 98.06 367 GLU A C 1
ATOM 2816 O O . GLU A 1 367 ? 21.420 -12.315 -27.578 1.00 98.06 367 GLU A O 1
ATOM 2821 N N . LEU A 1 368 ? 20.093 -10.894 -26.456 1.00 97.69 368 LEU A N 1
ATOM 2822 C CA . LEU A 1 368 ? 19.906 -9.932 -27.548 1.00 97.69 368 LEU A CA 1
ATOM 2823 C C . LEU A 1 368 ? 20.805 -8.699 -27.410 1.00 97.69 368 LEU A C 1
ATOM 2825 O O . LEU A 1 368 ? 21.249 -8.132 -28.406 1.00 97.69 368 LEU A O 1
ATOM 2829 N N . TYR A 1 369 ? 21.054 -8.276 -26.171 1.00 98.00 369 TYR A N 1
ATOM 2830 C CA . TYR A 1 369 ? 21.769 -7.055 -25.820 1.00 98.00 369 TYR A CA 1
ATOM 2831 C C . TYR A 1 369 ? 22.833 -7.375 -24.758 1.00 98.00 369 TYR A C 1
ATOM 2833 O O . TYR A 1 369 ? 22.577 -7.192 -23.565 1.00 98.00 369 TYR A O 1
ATOM 2841 N N . PRO A 1 370 ? 24.030 -7.844 -25.162 1.00 98.19 370 PRO A N 1
ATOM 2842 C CA . PRO A 1 370 ? 25.079 -8.288 -24.235 1.00 98.19 370 PRO A CA 1
ATOM 2843 C C . PRO A 1 370 ? 25.518 -7.220 -23.224 1.00 98.19 370 PRO A C 1
ATOM 2845 O O . PRO A 1 370 ? 25.863 -7.544 -22.088 1.00 98.19 370 PRO A O 1
ATOM 2848 N N . ASP A 1 371 ? 25.428 -5.948 -23.618 1.00 97.69 371 ASP A N 1
ATOM 2849 C CA . ASP A 1 371 ? 25.802 -4.788 -22.802 1.00 97.69 371 ASP A CA 1
ATOM 2850 C C . ASP A 1 371 ? 24.735 -4.408 -21.755 1.00 97.69 371 ASP A C 1
ATOM 2852 O O . ASP A 1 371 ? 24.869 -3.403 -21.056 1.00 97.69 371 ASP A O 1
ATOM 2856 N N . ALA A 1 372 ? 23.646 -5.176 -21.640 1.00 98.25 372 ALA A N 1
ATOM 2857 C CA . ALA A 1 372 ? 22.620 -4.952 -20.630 1.00 98.25 372 ALA A CA 1
ATOM 2858 C C . ALA A 1 372 ? 23.148 -5.221 -19.211 1.00 98.25 372 ALA A C 1
ATOM 2860 O O . ALA A 1 372 ? 23.875 -6.187 -18.955 1.00 98.25 372 ALA A O 1
ATOM 2861 N N . TYR A 1 373 ? 22.724 -4.398 -18.252 1.00 98.19 373 TYR A N 1
ATOM 2862 C CA . TYR A 1 373 ? 23.174 -4.483 -16.864 1.00 98.19 373 TYR A CA 1
ATOM 2863 C C . TYR A 1 373 ? 22.072 -4.130 -15.859 1.00 98.19 373 TYR A C 1
ATOM 2865 O O . TYR A 1 373 ? 21.039 -3.547 -16.199 1.00 98.19 373 TYR A O 1
ATOM 2873 N N . LEU A 1 374 ? 22.293 -4.514 -14.599 1.00 98.19 374 LEU A N 1
ATOM 2874 C CA . LEU A 1 374 ? 21.409 -4.197 -13.479 1.00 98.19 374 LEU A CA 1
ATOM 2875 C C . LEU A 1 374 ? 21.904 -2.957 -12.739 1.00 98.19 374 LEU A C 1
ATOM 2877 O O . LEU A 1 374 ? 23.099 -2.785 -12.513 1.00 98.19 374 LEU A O 1
ATOM 2881 N N . VAL A 1 375 ? 20.962 -2.130 -12.304 1.00 97.44 375 VAL A N 1
ATOM 2882 C CA . VAL A 1 375 ? 21.197 -1.009 -11.396 1.00 97.44 375 VAL A CA 1
ATOM 2883 C C . VAL A 1 375 ? 20.344 -1.214 -10.156 1.00 97.44 375 VAL A C 1
ATOM 2885 O O . VAL A 1 375 ? 19.115 -1.117 -10.217 1.00 97.44 375 VAL A O 1
ATOM 2888 N N . SER A 1 376 ? 20.999 -1.486 -9.031 1.00 96.19 376 SER A N 1
ATOM 2889 C CA . SER A 1 376 ? 20.348 -1.616 -7.729 1.00 96.19 376 SER A CA 1
ATOM 2890 C C . SER A 1 376 ? 20.011 -0.231 -7.179 1.00 96.19 376 SER A C 1
ATOM 2892 O O . SER A 1 376 ? 20.900 0.555 -6.862 1.00 96.19 376 SER A O 1
ATOM 2894 N N . GLY A 1 377 ? 18.721 0.095 -7.104 1.00 92.06 377 GLY A N 1
ATOM 2895 C CA . GLY A 1 377 ? 18.224 1.248 -6.357 1.00 92.06 377 GLY A CA 1
ATOM 2896 C C . GLY A 1 377 ? 17.765 0.852 -4.954 1.00 92.06 377 GLY A C 1
ATOM 2897 O O . GLY A 1 377 ? 17.641 -0.326 -4.642 1.00 92.06 377 GLY A O 1
ATOM 2898 N N . THR A 1 378 ? 17.425 1.842 -4.126 1.00 83.50 378 THR A N 1
ATOM 2899 C CA . THR A 1 378 ? 16.989 1.631 -2.730 1.00 83.50 378 THR A CA 1
ATOM 2900 C C . THR A 1 378 ? 15.715 0.797 -2.574 1.00 83.50 378 THR A C 1
ATOM 2902 O O . THR A 1 378 ? 15.491 0.233 -1.512 1.00 83.50 378 THR A O 1
ATOM 2905 N N . LYS A 1 379 ? 14.856 0.736 -3.600 1.00 93.44 379 LYS A N 1
ATOM 2906 C CA . LYS A 1 379 ? 13.569 0.009 -3.552 1.00 93.44 379 LYS A CA 1
ATOM 2907 C C . LYS A 1 379 ? 13.295 -0.880 -4.761 1.00 93.44 379 LYS A C 1
ATOM 2909 O O . LYS A 1 379 ? 12.356 -1.667 -4.741 1.00 93.44 379 LYS A O 1
ATOM 2914 N N . LEU A 1 380 ? 14.032 -0.674 -5.848 1.00 96.56 380 LEU A N 1
ATOM 2915 C CA . LEU A 1 380 ? 13.785 -1.320 -7.130 1.00 96.56 380 LEU A CA 1
ATOM 2916 C C . LEU A 1 380 ? 15.112 -1.571 -7.828 1.00 96.56 380 LEU A C 1
ATOM 2918 O O . LEU A 1 380 ? 15.965 -0.683 -7.892 1.00 96.56 380 LEU A O 1
ATOM 2922 N N . ILE A 1 381 ? 15.233 -2.753 -8.411 1.00 97.75 381 ILE A N 1
ATOM 2923 C CA . ILE A 1 381 ? 16.346 -3.151 -9.257 1.00 97.75 381 ILE A CA 1
ATOM 2924 C C . ILE A 1 381 ? 15.920 -2.933 -10.704 1.00 97.75 381 ILE A C 1
ATOM 2926 O O . ILE A 1 381 ? 14.863 -3.391 -11.136 1.00 97.75 381 ILE A O 1
ATOM 2930 N N . LYS A 1 382 ? 16.723 -2.185 -11.453 1.00 98.00 382 LYS A N 1
ATOM 2931 C CA . LYS A 1 382 ? 16.406 -1.764 -12.820 1.00 98.00 382 LYS A CA 1
ATOM 2932 C C . LYS A 1 382 ? 17.304 -2.486 -13.806 1.00 98.00 382 LYS A C 1
ATOM 2934 O O . LYS A 1 382 ? 18.513 -2.497 -13.610 1.00 98.00 382 LYS A O 1
ATOM 2939 N N . VAL A 1 383 ? 16.735 -3.011 -14.886 1.00 98.31 383 VAL A N 1
ATOM 2940 C CA . VAL A 1 383 ? 17.512 -3.518 -16.028 1.00 98.31 383 VAL A CA 1
ATOM 2941 C C . VAL A 1 383 ? 17.661 -2.381 -17.033 1.00 98.31 383 VAL A C 1
ATOM 2943 O O . VAL A 1 383 ? 16.660 -1.796 -17.460 1.00 98.31 383 VAL A O 1
ATOM 2946 N N . LYS A 1 384 ? 18.900 -2.040 -17.384 1.00 98.19 384 LYS A N 1
ATOM 2947 C CA . LYS A 1 384 ? 19.230 -0.964 -18.323 1.00 98.19 384 LYS A CA 1
ATOM 2948 C C . LYS A 1 384 ? 20.061 -1.484 -19.489 1.00 98.19 384 LYS A C 1
ATOM 2950 O O . LYS A 1 384 ? 20.864 -2.398 -19.326 1.00 98.19 384 LYS A O 1
ATOM 2955 N N . ILE A 1 385 ? 19.883 -0.851 -20.645 1.00 98.19 385 ILE A N 1
ATOM 2956 C CA . ILE A 1 385 ? 20.673 -1.075 -21.857 1.00 98.19 385 ILE A CA 1
ATOM 2957 C C . ILE A 1 385 ? 21.274 0.273 -22.276 1.00 98.19 385 ILE A C 1
ATOM 2959 O O . ILE A 1 385 ? 20.510 1.231 -22.452 1.00 98.19 385 ILE A O 1
ATOM 2963 N N . PRO A 1 386 ? 22.605 0.389 -22.407 1.00 97.62 386 PRO A N 1
ATOM 2964 C CA . PRO A 1 386 ? 23.244 1.617 -22.869 1.00 97.62 386 PRO A CA 1
ATOM 2965 C C . PRO A 1 386 ? 22.914 1.879 -24.339 1.00 97.62 386 PRO A C 1
ATOM 2967 O O . PRO A 1 386 ? 22.906 0.957 -25.155 1.00 97.62 386 PRO A O 1
ATOM 2970 N N . VAL A 1 387 ? 22.637 3.139 -24.686 1.00 97.44 387 VAL A N 1
ATOM 2971 C CA . VAL A 1 387 ? 22.360 3.540 -26.071 1.00 97.44 387 VAL A CA 1
ATOM 2972 C C . VAL A 1 387 ? 23.170 4.765 -26.463 1.00 97.44 387 VAL A C 1
ATOM 2974 O O . VAL A 1 387 ? 23.331 5.699 -25.682 1.00 97.44 387 VAL A O 1
ATOM 2977 N N . LYS A 1 388 ? 23.691 4.751 -27.693 1.00 95.31 388 LYS A N 1
ATOM 2978 C CA . LYS A 1 388 ? 24.526 5.835 -28.227 1.00 95.31 388 LYS A CA 1
ATOM 2979 C C . LYS A 1 388 ? 23.686 7.034 -28.638 1.00 95.31 388 LYS A C 1
ATOM 2981 O O . LYS A 1 388 ? 24.093 8.173 -28.455 1.00 95.31 388 LYS A O 1
ATOM 2986 N N . ASP A 1 389 ? 22.507 6.769 -29.191 1.00 95.75 389 ASP A N 1
ATOM 2987 C CA . ASP A 1 389 ? 21.606 7.804 -29.666 1.00 95.75 389 ASP A CA 1
ATOM 2988 C C . ASP A 1 389 ? 20.132 7.453 -29.398 1.00 95.75 389 ASP A C 1
ATOM 2990 O O . ASP A 1 389 ? 19.743 6.306 -29.140 1.00 95.75 389 ASP A O 1
ATOM 2994 N N . LYS A 1 390 ? 19.281 8.480 -29.474 1.00 95.69 390 LYS A N 1
ATOM 2995 C CA . LYS A 1 390 ? 17.835 8.357 -29.256 1.00 95.69 390 LYS A CA 1
ATOM 2996 C C . LYS A 1 390 ? 17.158 7.451 -30.292 1.00 95.69 390 LYS A C 1
ATOM 2998 O O . LYS A 1 390 ? 16.151 6.810 -29.988 1.00 95.69 390 LYS A O 1
ATOM 3003 N N . THR A 1 391 ? 17.682 7.393 -31.514 1.00 96.62 391 THR A N 1
ATOM 3004 C CA . THR A 1 391 ? 17.115 6.597 -32.611 1.00 96.62 391 THR A CA 1
ATOM 3005 C C . THR A 1 391 ? 17.318 5.103 -32.356 1.00 96.62 391 THR A C 1
ATOM 3007 O O . THR A 1 391 ? 16.377 4.323 -32.500 1.00 96.62 391 THR A O 1
ATOM 3010 N N . GLN A 1 392 ? 18.510 4.716 -31.908 1.00 97.12 392 GLN A N 1
ATOM 3011 C CA . GLN A 1 392 ? 18.878 3.391 -31.436 1.00 97.12 392 GLN A CA 1
ATOM 3012 C C . GLN A 1 392 ? 18.022 3.012 -30.230 1.00 97.12 392 GLN A C 1
ATOM 3014 O O . GLN A 1 392 ? 17.417 1.942 -30.236 1.00 97.12 392 GLN A O 1
ATOM 3019 N N . GLY A 1 393 ? 17.878 3.915 -29.253 1.00 97.56 393 GLY A N 1
ATOM 3020 C CA . GLY A 1 393 ? 16.999 3.704 -28.102 1.00 97.56 393 GLY A CA 1
ATOM 3021 C C . GLY A 1 393 ? 15.560 3.366 -28.494 1.00 97.56 393 GLY A C 1
ATOM 3022 O O . GLY A 1 393 ? 15.004 2.383 -28.012 1.00 97.56 393 GLY A O 1
ATOM 3023 N N . ASN A 1 394 ? 14.977 4.105 -29.440 1.00 97.69 394 ASN A N 1
ATOM 3024 C CA . ASN A 1 394 ? 13.621 3.838 -29.929 1.00 97.69 394 ASN A CA 1
ATOM 3025 C C . ASN A 1 394 ? 13.491 2.498 -30.675 1.00 97.69 394 ASN A C 1
ATOM 3027 O O . ASN A 1 394 ? 12.436 1.867 -30.611 1.00 97.69 394 ASN A O 1
ATOM 3031 N N . ARG A 1 395 ? 14.535 2.054 -31.390 1.00 98.19 395 ARG A N 1
ATOM 3032 C CA . ARG A 1 395 ? 14.543 0.737 -32.054 1.00 98.19 395 ARG A CA 1
ATOM 3033 C C . ARG A 1 395 ? 14.568 -0.395 -31.030 1.00 98.19 395 ARG A C 1
ATOM 3035 O O . ARG A 1 395 ? 13.773 -1.320 -31.147 1.00 98.19 395 ARG A O 1
ATOM 3042 N N . ILE A 1 396 ? 15.415 -0.274 -30.007 1.00 98.31 396 ILE A N 1
ATOM 3043 C CA . ILE A 1 396 ? 15.515 -1.244 -28.907 1.00 98.31 396 ILE A CA 1
ATOM 3044 C C . ILE A 1 396 ? 14.192 -1.328 -28.139 1.00 98.31 396 ILE A C 1
ATOM 3046 O O . ILE A 1 396 ? 13.727 -2.422 -27.843 1.00 98.31 396 ILE A O 1
ATOM 3050 N N . ILE A 1 397 ? 13.548 -0.185 -27.872 1.00 98.38 397 ILE A N 1
ATOM 3051 C CA . ILE A 1 397 ? 12.231 -0.132 -27.217 1.00 98.38 397 ILE A CA 1
ATOM 3052 C C . ILE A 1 397 ? 11.200 -0.976 -27.974 1.00 98.38 397 ILE A C 1
ATOM 3054 O O . ILE A 1 397 ? 10.552 -1.821 -27.364 1.00 98.38 397 ILE A O 1
ATOM 3058 N N . LYS A 1 398 ? 11.091 -0.797 -29.298 1.00 98.31 398 LYS A N 1
ATOM 3059 C CA . LYS A 1 398 ? 10.140 -1.552 -30.130 1.00 98.31 398 LYS A CA 1
ATOM 3060 C C . LYS A 1 398 ? 10.452 -3.048 -30.185 1.00 98.31 398 LYS A C 1
ATOM 3062 O O . LYS A 1 398 ? 9.530 -3.855 -30.150 1.00 98.31 398 LYS A O 1
ATOM 3067 N N . ASP A 1 399 ? 11.732 -3.414 -30.272 1.00 98.25 399 ASP A N 1
ATOM 3068 C CA . ASP A 1 399 ? 12.155 -4.821 -30.296 1.00 98.25 399 ASP A CA 1
ATOM 3069 C C . ASP A 1 399 ? 11.824 -5.529 -28.973 1.00 98.25 399 ASP A C 1
ATOM 3071 O O . ASP A 1 399 ? 11.262 -6.623 -28.968 1.00 98.25 399 ASP A O 1
ATOM 3075 N N . ILE A 1 400 ? 12.101 -4.875 -27.842 1.00 98.12 400 ILE A N 1
ATOM 3076 C CA . ILE A 1 400 ? 11.798 -5.411 -26.510 1.00 98.12 400 ILE A CA 1
ATOM 3077 C C . ILE A 1 400 ? 10.288 -5.493 -26.271 1.00 98.12 400 ILE A C 1
ATOM 3079 O O . ILE A 1 400 ? 9.817 -6.500 -25.742 1.00 98.12 400 ILE A O 1
ATOM 3083 N N . GLU A 1 401 ? 9.528 -4.470 -26.672 1.00 97.88 401 GLU A N 1
ATOM 3084 C CA . GLU A 1 401 ? 8.065 -4.467 -26.554 1.00 97.88 401 GLU A CA 1
ATOM 3085 C C . GLU A 1 401 ? 7.440 -5.615 -27.355 1.00 97.88 401 GLU A C 1
ATOM 3087 O O . GLU A 1 401 ? 6.601 -6.340 -26.823 1.00 97.88 401 GLU A O 1
ATOM 3092 N N . GLY A 1 402 ? 7.915 -5.855 -28.581 1.00 97.94 402 GLY A N 1
ATOM 3093 C CA . GLY A 1 402 ? 7.434 -6.954 -29.418 1.00 97.94 402 GLY A CA 1
ATOM 3094 C C . GLY A 1 402 ? 7.784 -8.349 -28.889 1.00 97.94 402 GLY A C 1
ATOM 3095 O O . GLY A 1 402 ? 6.958 -9.253 -28.977 1.00 97.94 402 GLY A O 1
ATOM 3096 N N . LYS A 1 403 ? 8.988 -8.543 -28.334 1.00 97.94 403 LYS A N 1
ATOM 3097 C CA . LYS A 1 403 ? 9.464 -9.873 -27.903 1.00 97.94 403 LYS A CA 1
ATOM 3098 C C . LYS A 1 403 ? 9.018 -10.270 -26.504 1.00 97.94 403 LYS A C 1
ATOM 3100 O O . LYS A 1 403 ? 8.710 -11.433 -26.268 1.00 97.94 403 LYS A O 1
ATOM 3105 N N . PHE A 1 404 ? 9.022 -9.323 -25.573 1.00 96.50 404 PHE A N 1
ATOM 3106 C CA . PHE A 1 404 ? 8.811 -9.609 -24.153 1.00 96.50 404 PHE A CA 1
ATOM 3107 C C . PHE A 1 404 ? 7.473 -9.082 -23.631 1.00 96.50 404 PHE A C 1
ATOM 3109 O O . PHE A 1 404 ? 7.148 -9.333 -22.473 1.00 96.50 404 PHE A O 1
ATOM 3116 N N . ASN A 1 405 ? 6.697 -8.367 -24.457 1.00 96.75 405 ASN A N 1
ATOM 3117 C CA . ASN A 1 405 ? 5.421 -7.756 -24.074 1.00 96.75 405 ASN A CA 1
ATOM 3118 C C . ASN A 1 405 ? 5.534 -6.861 -22.820 1.00 96.75 405 ASN A C 1
ATOM 3120 O O . ASN A 1 405 ? 4.665 -6.840 -21.948 1.00 96.75 405 ASN A O 1
ATOM 3124 N N . ILE A 1 406 ? 6.644 -6.128 -22.715 1.00 96.81 406 ILE A N 1
ATOM 3125 C CA . ILE A 1 406 ? 6.911 -5.141 -21.661 1.00 96.81 406 ILE A CA 1
ATOM 3126 C C . ILE A 1 406 ? 7.074 -3.757 -22.283 1.00 96.81 406 ILE A C 1
ATOM 3128 O O . ILE A 1 406 ? 7.428 -3.642 -23.450 1.00 96.81 406 ILE A O 1
ATOM 3132 N N . LYS A 1 407 ? 6.835 -2.696 -21.506 1.00 97.88 407 LYS A N 1
ATOM 3133 C CA . LYS A 1 407 ? 6.932 -1.304 -21.977 1.00 97.88 407 LYS A CA 1
ATOM 3134 C C . LYS A 1 407 ? 8.222 -0.636 -21.487 1.00 97.88 407 LYS A C 1
ATOM 3136 O O . LYS A 1 407 ? 8.208 -0.015 -20.420 1.00 97.88 407 LYS A O 1
ATOM 3141 N N . PRO A 1 408 ? 9.338 -0.756 -22.227 1.00 98.00 408 PRO A N 1
ATOM 3142 C CA . PRO A 1 408 ? 10.589 -0.099 -21.873 1.00 98.00 408 PRO A CA 1
ATOM 3143 C C . PRO A 1 408 ? 10.500 1.420 -22.074 1.00 98.00 408 PRO A C 1
ATOM 3145 O O . PRO A 1 408 ? 9.704 1.924 -22.867 1.00 98.00 408 PRO A O 1
ATOM 3148 N N . MET A 1 409 ? 11.347 2.169 -21.368 1.00 97.69 409 MET A N 1
ATOM 3149 C CA . MET A 1 409 ? 11.381 3.634 -21.426 1.00 97.69 409 MET A CA 1
ATOM 3150 C C . MET A 1 409 ? 12.798 4.171 -21.615 1.00 97.69 409 MET A C 1
ATOM 3152 O O . MET A 1 409 ? 13.752 3.659 -21.034 1.00 97.69 409 MET A O 1
ATOM 3156 N N . LEU A 1 410 ? 12.9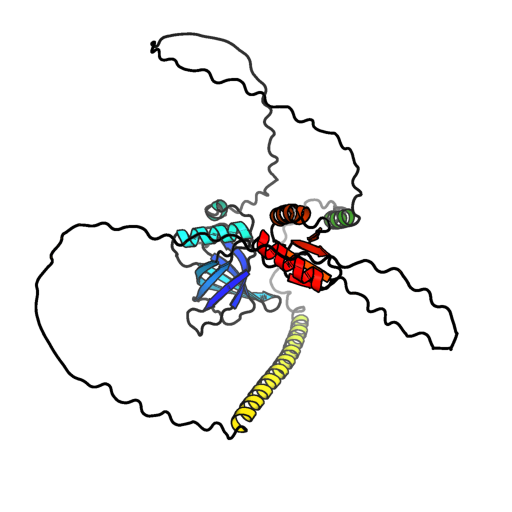41 5.238 -22.403 1.00 97.69 410 LEU A N 1
ATOM 3157 C CA . LEU A 1 410 ? 14.216 5.930 -22.576 1.00 97.69 410 LEU A CA 1
ATOM 3158 C C . LEU A 1 410 ? 14.447 6.893 -21.405 1.00 97.69 410 LEU A C 1
ATOM 3160 O O . LEU A 1 410 ? 13.619 7.763 -21.137 1.00 97.69 410 LEU A O 1
ATOM 3164 N N . THR A 1 411 ? 15.578 6.757 -20.719 1.00 96.38 411 THR A N 1
ATOM 3165 C CA . THR A 1 411 ? 15.943 7.573 -19.554 1.00 96.38 411 THR A CA 1
ATOM 3166 C C . THR A 1 411 ? 17.340 8.173 -19.724 1.00 96.38 411 THR A C 1
ATOM 3168 O O . THR A 1 411 ? 18.254 7.443 -20.113 1.00 96.38 411 THR A O 1
ATOM 3171 N N . PRO A 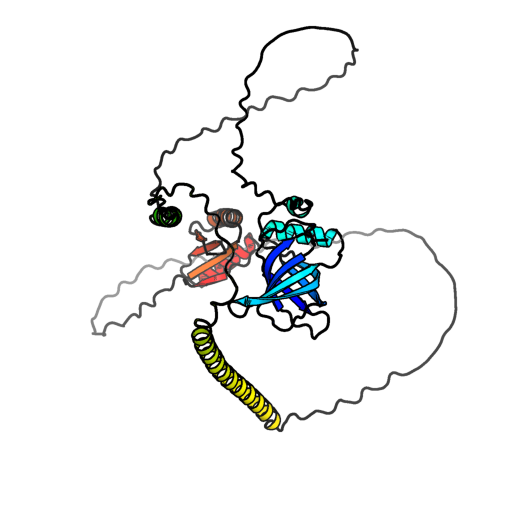1 412 ? 17.542 9.469 -19.425 1.00 94.56 412 PRO A N 1
ATOM 3172 C CA . PRO A 1 412 ? 18.884 10.040 -19.341 1.00 94.56 412 PRO A CA 1
ATOM 3173 C C . PRO A 1 412 ? 19.623 9.502 -18.106 1.00 94.56 412 PRO A C 1
ATOM 3175 O O . PRO A 1 412 ? 18.982 9.128 -17.116 1.00 94.56 412 PRO A O 1
ATOM 3178 N N . GLU A 1 413 ? 20.958 9.479 -18.149 1.00 88.25 413 GLU A N 1
ATOM 3179 C CA . GLU A 1 413 ? 21.768 9.305 -16.940 1.00 88.25 413 GLU A CA 1
ATOM 3180 C C . GLU A 1 413 ? 21.395 10.375 -15.908 1.00 88.25 413 GLU A C 1
ATOM 3182 O O . GLU A 1 413 ? 21.253 11.552 -16.255 1.00 88.25 413 GLU A O 1
ATOM 3187 N N . LYS A 1 414 ? 21.149 9.943 -14.669 1.00 78.69 414 LYS A N 1
ATOM 3188 C CA . LYS A 1 414 ? 20.827 10.832 -13.551 1.00 78.69 414 LYS A CA 1
ATOM 3189 C C . LYS A 1 414 ? 22.053 11.071 -12.705 1.00 78.69 414 LYS A C 1
ATOM 3191 O O . LYS A 1 414 ? 22.771 10.071 -12.490 1.00 78.69 414 LYS A O 1
#

Radius of gyration: 39.31 Å; Cα contacts (8 Å, |Δi|>4): 393; chains: 1; bounding box: 100×108×111 Å

Mean predicted aligned error: 22.3 Å

Solvent-accessible surface area (backbone atoms only — not comparable to full-atom values): 27465 Å² total; per-residue (Å²): 130,85,90,73,65,67,50,38,74,43,79,27,62,48,66,33,38,35,31,50,72,88,53,85,80,56,78,46,65,36,34,33,58,28,39,34,77,60,30,34,34,36,39,26,69,71,79,87,76,52,64,72,41,49,30,39,40,35,44,56,33,86,85,50,96,52,70,49,77,44,53,28,31,32,68,39,74,44,86,46,78,91,75,30,31,39,29,39,36,36,53,51,94,70,58,68,67,62,50,52,54,49,40,52,33,49,18,69,50,47,78,41,64,63,69,65,45,69,42,69,34,77,79,66,86,69,85,70,81,84,70,79,84,76,82,80,82,82,79,87,77,89,79,88,82,85,90,84,86,90,82,87,82,85,92,83,91,78,89,86,81,91,80,81,92,79,82,84,82,84,80,80,88,76,88,77,94,70,89,75,81,81,54,78,62,59,57,51,57,50,50,70,68,63,70,60,85,80,90,78,78,85,74,87,72,76,89,72,88,73,94,71,81,81,85,76,93,82,83,75,77,82,73,55,68,62,56,51,57,54,51,53,54,55,52,54,57,50,55,58,53,55,52,53,56,52,51,52,53,50,51,52,51,53,49,53,53,48,54,59,70,70,52,89,73,78,76,77,73,76,81,76,85,80,81,80,85,83,85,84,79,88,90,80,88,83,93,83,82,87,86,83,89,82,85,87,77,93,85,83,87,85,82,86,81,90,81,86,80,91,78,87,81,92,80,88,75,83,90,79,82,87,85,87,82,82,87,82,94,73,98,68,79,79,77,81,74,75,77,67,80,76,70,56,34,28,32,36,54,50,73,28,77,52,67,66,64,42,49,55,51,43,55,64,47,33,78,80,37,73,78,46,46,78,46,84,52,100,75,37,35,28,38,36,32,78,32,95,44,73,68,59,36,53,51,52,36,54,52,45,28,71,75,69,74,43,82,42,45,82,42,71,72,127